Protein AF-A0A9D7H627-F1 (afdb_monomer)

Nearest PDB structures (foldseek):
  2xxa-assembly2_C  TM=5.252E-01  e=2.512E-03  Escherichia coli K-12
  2xxa-assembly1_A  TM=5.159E-01  e=1.371E-02  Escherichia coli K-12
  1ng1-assembly1_A  TM=4.271E-01  e=6.042E-03  Thermus aquaticus

Structure (mmCIF, N/CA/C/O backbone):
data_AF-A0A9D7H627-F1
#
_entry.id   AF-A0A9D7H627-F1
#
loop_
_atom_site.group_PDB
_atom_site.id
_atom_site.type_symbol
_atom_site.label_atom_id
_atom_site.label_alt_id
_atom_site.label_comp_id
_atom_site.label_asym_id
_atom_site.label_entity_id
_atom_site.label_seq_id
_atom_site.pdbx_PDB_ins_code
_atom_site.Cartn_x
_atom_site.Cartn_y
_atom_site.Cartn_z
_atom_site.occupancy
_atom_site.B_iso_or_equiv
_atom_site.auth_seq_id
_atom_site.auth_comp_id
_atom_site.auth_asym_id
_atom_site.auth_atom_id
_atom_site.pdbx_PDB_model_num
ATOM 1 N N . MET A 1 1 ? 20.902 -0.198 17.324 1.00 32.78 1 MET A N 1
ATOM 2 C CA . MET A 1 1 ? 19.817 0.139 18.276 1.00 32.78 1 MET A CA 1
ATOM 3 C C . MET A 1 1 ? 18.507 0.265 17.505 1.00 32.78 1 MET A C 1
ATOM 5 O O . MET A 1 1 ? 18.385 1.178 16.700 1.00 32.78 1 MET A O 1
ATOM 9 N N . ARG A 1 2 ? 17.557 -0.671 17.655 1.00 41.88 2 ARG A N 1
ATOM 10 C CA . ARG A 1 2 ? 16.219 -0.515 17.052 1.00 41.88 2 ARG A CA 1
ATOM 11 C C . ARG A 1 2 ? 15.425 0.460 17.924 1.00 41.88 2 ARG A C 1
ATOM 13 O O . ARG A 1 2 ? 15.283 0.214 19.116 1.00 41.88 2 ARG A O 1
ATOM 20 N N . LEU A 1 3 ? 14.944 1.558 17.342 1.00 56.47 3 LEU A N 1
ATOM 21 C CA . LEU A 1 3 ? 14.033 2.480 18.026 1.00 56.47 3 LEU A CA 1
ATOM 22 C C . LEU A 1 3 ? 12.787 1.715 18.499 1.00 56.47 3 LEU A C 1
ATOM 24 O O . LEU A 1 3 ? 12.276 0.854 17.770 1.00 56.47 3 LEU A O 1
ATOM 28 N N . SER A 1 4 ? 12.286 2.042 19.693 1.00 72.06 4 SER A N 1
ATOM 29 C CA . SER A 1 4 ? 11.030 1.468 20.187 1.00 72.06 4 SER A CA 1
ATOM 30 C C . SER A 1 4 ? 9.885 1.769 19.205 1.00 72.06 4 SER A C 1
ATOM 32 O O . SER A 1 4 ? 9.934 2.742 18.444 1.00 72.06 4 SER A O 1
ATOM 34 N N . SER A 1 5 ? 8.855 0.917 19.172 1.00 67.12 5 SER A N 1
ATOM 35 C CA . SER A 1 5 ? 7.675 1.117 18.311 1.00 67.12 5 SER A CA 1
ATOM 36 C C . SER A 1 5 ? 7.043 2.495 18.532 1.00 67.12 5 SER A C 1
ATOM 38 O O . SER A 1 5 ? 6.758 3.192 17.564 1.00 67.12 5 SER A O 1
ATOM 40 N N . SER A 1 6 ? 6.935 2.931 19.789 1.00 69.94 6 SER A N 1
ATOM 41 C CA . SER A 1 6 ? 6.417 4.253 20.158 1.00 69.94 6 SER A CA 1
ATOM 42 C C . SER A 1 6 ? 7.220 5.403 19.533 1.00 69.94 6 SER A C 1
ATOM 44 O O . SER A 1 6 ? 6.641 6.301 18.926 1.00 69.94 6 SER A O 1
ATOM 46 N N . ILE A 1 7 ? 8.558 5.349 19.569 1.00 77.75 7 ILE A N 1
ATOM 47 C CA . ILE A 1 7 ? 9.389 6.401 18.961 1.00 77.75 7 ILE A CA 1
ATOM 48 C C . ILE A 1 7 ? 9.219 6.418 17.437 1.00 77.75 7 ILE A C 1
ATOM 50 O O . ILE A 1 7 ? 9.088 7.489 16.850 1.00 77.75 7 ILE A O 1
ATOM 54 N N . ARG A 1 8 ? 9.175 5.248 16.785 1.00 77.00 8 ARG A N 1
ATOM 55 C CA . ARG A 1 8 ? 8.955 5.166 15.329 1.00 77.00 8 ARG A CA 1
ATOM 56 C C . ARG A 1 8 ? 7.602 5.744 14.916 1.00 77.00 8 ARG A C 1
ATOM 58 O O . ARG A 1 8 ? 7.549 6.469 13.927 1.00 77.00 8 ARG A O 1
ATOM 65 N N . ALA A 1 9 ? 6.544 5.462 15.678 1.00 73.38 9 ALA A N 1
ATOM 66 C CA . ALA A 1 9 ? 5.220 6.033 15.444 1.00 73.38 9 ALA A CA 1
ATOM 67 C C . ALA A 1 9 ? 5.236 7.564 15.591 1.00 73.38 9 ALA A C 1
ATOM 69 O O . ALA A 1 9 ? 4.766 8.269 14.701 1.00 73.38 9 ALA A O 1
ATOM 70 N N . SER A 1 10 ? 5.854 8.077 16.658 1.00 80.88 10 SER A N 1
ATOM 71 C CA . SER A 1 10 ? 5.982 9.519 16.900 1.00 80.88 10 SER A CA 1
ATOM 72 C C . SER A 1 10 ? 6.784 10.234 15.811 1.00 80.88 10 SER A C 1
ATOM 74 O O . SER A 1 10 ? 6.394 11.315 15.374 1.00 80.88 10 SER A O 1
ATOM 76 N N . VAL A 1 11 ? 7.879 9.634 15.331 1.00 83.56 11 VAL A N 1
ATOM 77 C CA . VAL A 1 11 ? 8.674 10.185 14.220 1.00 83.56 11 VAL A CA 1
ATOM 78 C C . VAL A 1 11 ? 7.864 10.192 12.927 1.00 83.56 11 VAL A C 1
ATOM 80 O O . VAL A 1 11 ? 7.806 11.223 12.266 1.00 83.56 11 VAL A O 1
ATOM 83 N N . ALA A 1 12 ? 7.209 9.082 12.574 1.00 81.44 12 ALA A N 1
ATOM 84 C CA . ALA A 1 12 ? 6.380 9.011 11.371 1.00 81.44 12 ALA A CA 1
ATOM 85 C C . ALA A 1 12 ? 5.268 10.072 11.385 1.00 81.44 12 ALA A C 1
ATOM 87 O O . ALA A 1 12 ? 5.086 10.779 10.396 1.00 81.44 12 ALA A O 1
ATOM 88 N N . GLN A 1 13 ? 4.604 10.252 12.530 1.00 81.69 13 GLN A N 1
ATOM 89 C CA . GLN A 1 13 ? 3.594 11.291 12.709 1.00 81.69 13 GLN A CA 1
ATOM 90 C C . GLN A 1 13 ? 4.187 12.704 12.581 1.00 81.69 13 GLN A C 1
ATOM 92 O O . GLN A 1 13 ? 3.598 13.565 11.934 1.00 81.69 13 GLN A O 1
ATOM 97 N N . ALA A 1 14 ? 5.363 12.957 13.163 1.00 85.88 14 ALA A N 1
ATOM 98 C CA . ALA A 1 14 ? 6.026 14.254 13.045 1.00 85.88 14 ALA A CA 1
ATOM 99 C C . ALA A 1 14 ? 6.404 14.592 11.592 1.00 85.88 14 ALA A C 1
ATOM 101 O O . ALA A 1 14 ? 6.312 15.759 11.210 1.00 85.88 14 ALA A O 1
ATOM 102 N N . LEU A 1 15 ? 6.794 13.591 10.792 1.00 87.94 15 LEU A N 1
ATOM 103 C CA . LEU A 1 15 ? 7.050 13.746 9.357 1.00 87.94 15 LEU A CA 1
ATOM 104 C C . LEU A 1 15 ? 5.755 14.020 8.582 1.00 87.94 15 LEU A C 1
ATOM 106 O O . LEU A 1 15 ? 5.720 14.946 7.780 1.00 87.94 15 LEU A O 1
ATOM 110 N N . GLU A 1 16 ? 4.690 13.252 8.830 1.00 84.88 16 GLU A N 1
ATOM 111 C CA . GLU A 1 16 ? 3.390 13.429 8.160 1.00 84.88 16 GLU A CA 1
ATOM 112 C C . GLU A 1 16 ? 2.798 14.824 8.413 1.00 84.88 16 GLU A C 1
ATOM 114 O O . GLU A 1 16 ? 2.216 15.437 7.518 1.00 84.88 16 GLU A O 1
ATOM 119 N N . GLU A 1 17 ? 2.967 15.341 9.628 1.00 86.19 17 GLU A N 1
ATOM 120 C CA . GLU A 1 17 ? 2.486 16.665 10.021 1.00 86.19 17 GLU A CA 1
ATOM 121 C C . GLU A 1 17 ? 3.478 17.794 9.700 1.00 86.19 17 GLU A C 1
ATOM 123 O O . GLU A 1 17 ? 3.145 18.966 9.863 1.00 86.19 17 GLU A O 1
ATOM 128 N N . GLY A 1 18 ? 4.698 17.467 9.261 1.00 87.62 18 GLY A N 1
ATOM 129 C CA . GLY A 1 18 ? 5.749 18.449 8.996 1.00 87.62 18 GLY A CA 1
ATOM 130 C C . GLY A 1 18 ? 6.138 19.266 10.230 1.00 87.62 18 GLY A C 1
ATOM 131 O O . GLY A 1 18 ? 6.410 20.460 10.126 1.00 87.62 18 GLY A O 1
ATOM 132 N N . ARG A 1 19 ? 6.151 18.658 11.423 1.00 88.94 19 ARG A N 1
ATOM 133 C CA . ARG A 1 19 ? 6.395 19.382 12.688 1.00 88.94 19 ARG A CA 1
ATOM 134 C C . ARG A 1 19 ? 7.811 19.953 12.801 1.00 88.94 19 ARG A C 1
ATOM 136 O O . ARG A 1 19 ? 8.026 20.921 13.523 1.00 88.94 19 ARG A O 1
ATOM 143 N N . LEU A 1 20 ? 8.788 19.349 12.124 1.00 86.69 20 LEU A N 1
ATOM 144 C CA . LEU A 1 20 ? 10.195 19.739 12.220 1.00 86.69 20 LEU A CA 1
ATOM 145 C C . LEU A 1 20 ? 10.531 20.823 11.192 1.00 86.69 20 LEU A C 1
ATOM 147 O O . LEU A 1 20 ? 10.809 20.540 10.028 1.00 86.69 20 LEU A O 1
ATOM 151 N N . GLN A 1 21 ? 10.543 22.075 11.640 1.00 86.00 21 GLN A N 1
ATOM 152 C CA . GLN A 1 21 ? 10.833 23.239 10.803 1.00 86.00 21 GLN A CA 1
ATOM 153 C C . GLN A 1 21 ? 12.111 23.961 11.252 1.00 86.00 21 GLN A C 1
ATOM 155 O O . GLN A 1 21 ? 12.599 23.772 12.363 1.00 86.00 21 GLN A O 1
ATOM 160 N N . GLY A 1 22 ? 12.671 24.790 10.367 1.00 90.44 22 GLY A N 1
ATOM 161 C CA . GLY A 1 22 ? 13.870 25.594 10.634 1.00 90.44 22 GLY A CA 1
ATOM 162 C C . GLY A 1 22 ? 14.931 25.473 9.541 1.00 90.44 22 GLY A C 1
ATOM 163 O O . GLY A 1 22 ? 14.858 24.598 8.682 1.00 90.44 22 GLY A O 1
ATOM 164 N N . ALA A 1 23 ? 15.927 26.364 9.557 1.00 91.25 23 ALA A N 1
ATOM 165 C CA . ALA A 1 23 ? 16.953 26.418 8.510 1.00 91.25 23 ALA A CA 1
ATOM 166 C C . ALA A 1 23 ? 17.753 25.109 8.403 1.00 91.25 23 ALA A C 1
ATOM 168 O O . ALA A 1 23 ? 17.892 24.567 7.310 1.00 91.25 23 ALA A O 1
ATOM 169 N N . LEU A 1 24 ? 18.195 24.554 9.536 1.00 93.00 24 LEU A N 1
ATOM 170 C CA . LEU A 1 24 ? 18.907 23.275 9.568 1.00 93.00 24 LEU A CA 1
ATOM 171 C C . LEU A 1 24 ? 18.040 22.120 9.042 1.00 93.00 24 LEU A C 1
ATOM 173 O O . LEU A 1 24 ? 18.499 21.331 8.221 1.00 93.00 24 LEU A O 1
ATOM 177 N N . ALA A 1 25 ? 16.775 22.046 9.469 1.00 91.44 25 ALA A N 1
ATOM 178 C CA . ALA A 1 25 ? 15.845 21.003 9.038 1.00 91.44 25 ALA A CA 1
ATOM 179 C C . ALA A 1 25 ? 15.569 21.069 7.523 1.00 91.44 25 ALA A C 1
ATOM 181 O O . ALA A 1 25 ? 15.573 20.035 6.854 1.00 91.44 25 ALA A O 1
ATOM 182 N N . ARG A 1 26 ? 15.445 22.277 6.955 1.00 90.38 26 ARG A N 1
ATOM 183 C CA . ARG A 1 26 ? 15.326 22.490 5.502 1.00 90.38 26 ARG A CA 1
ATOM 184 C C . ARG A 1 26 ? 16.575 22.045 4.743 1.00 90.38 26 ARG A C 1
ATOM 186 O O . ARG A 1 26 ? 16.456 21.369 3.723 1.00 90.38 26 ARG A O 1
ATOM 193 N N . SER A 1 27 ? 17.766 22.369 5.247 1.00 92.50 27 SER A N 1
ATOM 194 C CA . SER A 1 27 ? 19.029 21.928 4.637 1.00 92.50 27 SER A CA 1
ATOM 195 C C . SER A 1 27 ? 19.156 20.404 4.636 1.00 92.50 27 SER A C 1
ATOM 197 O O . SER A 1 27 ? 19.494 19.816 3.608 1.00 92.50 27 SER A O 1
ATOM 199 N N . LEU A 1 28 ? 18.812 19.750 5.751 1.00 95.00 28 LEU A N 1
ATOM 200 C CA . LEU A 1 28 ? 18.772 18.287 5.837 1.00 95.00 28 LEU A CA 1
ATOM 201 C C . LEU A 1 28 ? 17.725 17.687 4.891 1.00 95.00 28 LEU A C 1
ATOM 203 O O . LEU A 1 28 ? 18.010 16.692 4.230 1.00 95.00 28 LEU A O 1
ATOM 207 N N . SER A 1 29 ? 16.559 18.321 4.762 1.00 93.81 29 SER A N 1
ATOM 208 C CA . SER A 1 29 ? 15.497 17.885 3.846 1.00 93.81 29 SER A CA 1
ATOM 209 C C . SER A 1 29 ? 15.912 17.990 2.379 1.00 93.81 29 SER A C 1
ATOM 211 O O . SER A 1 29 ? 15.626 17.093 1.588 1.00 93.81 29 SER A O 1
ATOM 213 N N . SER A 1 30 ? 16.652 19.039 2.010 1.00 93.00 30 SER A N 1
ATOM 214 C CA . SER A 1 30 ? 17.240 19.185 0.673 1.00 93.00 30 SER A CA 1
ATOM 215 C C . SER A 1 30 ? 18.298 18.113 0.395 1.00 93.00 30 SER A C 1
ATOM 217 O O . SER A 1 30 ? 18.291 17.489 -0.668 1.00 93.00 30 SER A O 1
ATOM 219 N N . ALA A 1 31 ? 19.183 17.847 1.363 1.00 94.38 31 ALA A N 1
ATOM 220 C CA . ALA A 1 31 ? 20.179 16.784 1.249 1.00 94.38 31 ALA A CA 1
ATOM 221 C C . ALA A 1 31 ? 19.520 15.400 1.112 1.00 94.38 31 ALA A C 1
ATOM 223 O O . ALA A 1 31 ? 19.918 14.612 0.250 1.00 94.38 31 ALA A O 1
ATOM 224 N N . TRP A 1 32 ? 18.474 15.133 1.901 1.00 95.19 32 TRP A N 1
ATOM 225 C CA . TRP A 1 32 ? 17.666 13.922 1.778 1.00 95.19 32 TRP A CA 1
ATOM 226 C C . TRP A 1 32 ? 17.043 13.807 0.391 1.00 95.19 32 TRP A C 1
ATOM 228 O O . TRP A 1 32 ? 17.182 12.764 -0.240 1.00 95.19 32 TRP A O 1
ATOM 238 N N . ALA A 1 33 ? 16.381 14.860 -0.098 1.00 93.56 33 ALA A N 1
ATOM 239 C CA . ALA A 1 33 ? 15.721 14.852 -1.401 1.00 93.56 33 ALA A CA 1
ATOM 240 C C . ALA A 1 33 ? 16.709 14.514 -2.526 1.00 93.56 33 ALA A C 1
ATOM 242 O O . ALA A 1 33 ? 16.448 13.603 -3.304 1.00 93.56 33 ALA A O 1
ATOM 243 N N . LYS A 1 34 ? 17.892 15.143 -2.546 1.00 94.38 34 LYS A N 1
ATOM 244 C CA . LYS A 1 34 ? 18.953 14.837 -3.525 1.00 94.38 34 LYS A CA 1
ATOM 245 C C . LYS A 1 34 ? 19.401 13.374 -3.461 1.00 94.38 34 LYS A C 1
ATOM 247 O O . LYS A 1 34 ? 19.534 12.714 -4.491 1.00 94.38 34 LYS A O 1
ATOM 252 N N . ALA A 1 35 ? 19.618 12.847 -2.255 1.00 95.00 35 ALA A N 1
ATOM 253 C CA . ALA A 1 35 ? 20.012 11.453 -2.070 1.00 95.00 35 ALA A CA 1
ATOM 254 C C . ALA A 1 35 ? 18.895 10.470 -2.468 1.00 95.00 35 ALA A C 1
ATOM 256 O O . ALA A 1 35 ? 19.172 9.412 -3.036 1.00 95.00 35 ALA A O 1
ATOM 257 N N . ALA A 1 36 ? 17.636 10.805 -2.181 1.00 93.94 36 ALA A N 1
ATOM 258 C CA . ALA A 1 36 ? 16.473 10.011 -2.552 1.00 93.94 36 ALA A CA 1
ATOM 259 C C . ALA A 1 36 ? 16.258 10.006 -4.072 1.00 93.94 36 ALA A C 1
ATOM 261 O O . ALA A 1 36 ? 16.072 8.934 -4.646 1.00 93.94 36 ALA A O 1
ATOM 262 N N . ASP A 1 37 ? 16.380 11.162 -4.729 1.00 95.44 37 ASP A N 1
ATOM 263 C CA . ASP A 1 37 ? 16.247 11.338 -6.179 1.00 95.44 37 ASP A CA 1
ATOM 264 C C . ASP A 1 37 ? 17.213 10.442 -6.963 1.00 95.44 37 ASP A C 1
ATOM 266 O O . ASP A 1 37 ? 16.818 9.789 -7.935 1.00 95.44 37 ASP A O 1
ATOM 270 N N . ALA A 1 38 ? 18.464 10.354 -6.500 1.00 92.56 38 ALA A N 1
ATOM 271 C CA . ALA A 1 38 ? 19.488 9.483 -7.075 1.00 92.56 38 ALA A CA 1
ATOM 272 C C . ALA A 1 38 ? 19.171 7.985 -6.904 1.00 92.56 38 ALA A C 1
ATOM 274 O O . ALA A 1 38 ? 19.669 7.150 -7.653 1.00 92.56 38 ALA A O 1
ATOM 275 N N . ARG A 1 39 ? 18.332 7.629 -5.924 1.00 92.50 39 ARG A N 1
ATOM 276 C CA . ARG A 1 39 ? 17.983 6.243 -5.576 1.00 92.50 39 ARG A CA 1
ATOM 277 C C . ARG A 1 39 ? 16.622 5.803 -6.112 1.00 92.50 39 ARG A C 1
ATOM 279 O O . ARG A 1 39 ? 16.269 4.644 -5.880 1.00 92.50 39 ARG A O 1
ATOM 286 N N . LEU A 1 40 ? 15.856 6.677 -6.771 1.00 93.25 40 LEU A N 1
ATOM 287 C CA . LEU A 1 40 ? 14.534 6.336 -7.317 1.00 93.25 40 LEU A CA 1
ATOM 288 C C . LEU A 1 40 ? 14.611 5.373 -8.506 1.00 93.25 40 LEU A C 1
ATOM 290 O O . LEU A 1 40 ? 13.720 4.542 -8.668 1.00 93.25 40 LEU A O 1
ATOM 294 N N . VAL A 1 41 ? 15.678 5.461 -9.304 1.00 96.00 41 VAL A N 1
ATOM 295 C CA . VAL A 1 41 ? 15.944 4.522 -10.399 1.00 96.00 41 VAL A CA 1
ATOM 296 C C . VAL A 1 41 ? 16.731 3.340 -9.842 1.00 96.00 41 VAL A C 1
ATOM 298 O O . VAL A 1 41 ? 17.810 3.523 -9.277 1.00 96.00 41 VAL A O 1
ATOM 301 N N . LYS A 1 42 ? 16.186 2.127 -9.955 1.00 94.69 42 LYS A N 1
ATOM 302 C CA . LYS A 1 42 ? 16.824 0.904 -9.442 1.00 94.69 42 LYS A CA 1
ATOM 303 C C . LYS A 1 42 ? 17.443 0.084 -10.565 1.00 94.69 42 LYS A C 1
ATOM 305 O O . LYS A 1 42 ? 16.828 -0.085 -11.610 1.00 94.69 42 LYS A O 1
ATOM 310 N N . SER A 1 43 ? 18.631 -0.466 -10.325 1.00 95.50 43 SER A N 1
ATOM 311 C CA . SER A 1 43 ? 19.186 -1.485 -11.216 1.00 95.50 43 SER A CA 1
ATOM 312 C C . SER A 1 43 ? 18.380 -2.770 -11.055 1.00 95.50 43 SER A C 1
ATOM 314 O O . SER A 1 43 ? 18.329 -3.331 -9.958 1.00 95.50 43 SER A O 1
ATOM 316 N N . LEU A 1 44 ? 17.677 -3.175 -12.106 1.00 95.62 44 LEU A N 1
ATOM 317 C CA . LEU A 1 44 ? 16.853 -4.375 -12.121 1.00 95.62 44 LEU A CA 1
ATOM 318 C C . LEU A 1 44 ? 16.675 -4.826 -13.565 1.00 95.62 44 LEU A C 1
ATOM 320 O O . LEU A 1 44 ? 16.420 -4.002 -14.439 1.00 95.62 44 LEU A O 1
ATOM 324 N N . ASP A 1 45 ? 16.777 -6.131 -13.783 1.00 93.69 45 ASP A N 1
ATOM 325 C CA . ASP A 1 45 ? 16.673 -6.733 -15.105 1.00 93.69 45 ASP A CA 1
ATOM 326 C C . ASP A 1 45 ? 15.680 -7.899 -15.099 1.00 93.69 45 ASP A C 1
ATOM 328 O O . ASP A 1 45 ? 15.443 -8.528 -14.060 1.00 93.69 45 ASP A O 1
ATOM 332 N N . TRP A 1 46 ? 15.072 -8.150 -16.254 1.00 95.56 46 TRP A N 1
ATOM 333 C CA . TRP A 1 46 ? 14.093 -9.208 -16.492 1.00 95.56 46 TRP A CA 1
ATOM 334 C C . TRP A 1 46 ? 14.040 -9.549 -17.989 1.00 95.56 46 TRP A C 1
ATOM 336 O O . TRP A 1 46 ? 14.397 -8.714 -18.824 1.00 95.56 46 TRP A O 1
ATOM 346 N N . PRO A 1 47 ? 13.573 -10.754 -18.370 1.00 95.31 47 PRO A N 1
ATOM 347 C CA . PRO A 1 47 ? 13.541 -11.145 -19.773 1.00 95.31 47 PRO A CA 1
ATOM 348 C C . PRO A 1 47 ? 12.728 -10.176 -20.652 1.00 95.31 47 PRO A C 1
ATOM 350 O O . PRO A 1 47 ? 11.671 -9.707 -20.223 1.00 95.31 47 PRO A O 1
ATOM 353 N N . PRO A 1 48 ? 13.142 -9.930 -21.911 1.00 90.75 48 PRO A N 1
ATOM 354 C CA . PRO A 1 48 ? 12.478 -8.989 -22.817 1.00 90.75 48 PRO A CA 1
ATOM 355 C C . PRO A 1 48 ? 10.966 -9.181 -22.977 1.00 90.75 48 PRO A C 1
ATOM 357 O O . PRO A 1 48 ? 10.241 -8.192 -23.064 1.00 90.75 48 PRO A O 1
ATOM 360 N N . HIS A 1 49 ? 10.513 -10.439 -22.966 1.00 90.25 49 HIS A N 1
ATOM 361 C CA . HIS A 1 49 ? 9.117 -10.848 -23.146 1.00 90.25 49 HIS A CA 1
ATOM 362 C C . HIS A 1 49 ? 8.237 -10.675 -21.895 1.00 90.25 49 HIS A C 1
ATOM 364 O O . HIS A 1 49 ? 7.027 -10.864 -21.979 1.00 90.25 49 HIS A O 1
ATOM 370 N N . VAL A 1 50 ? 8.824 -10.365 -20.734 1.00 95.31 50 VAL A N 1
ATOM 371 C CA . VAL A 1 50 ? 8.078 -10.125 -19.495 1.00 95.31 50 VAL A CA 1
ATOM 372 C C . VAL A 1 50 ? 7.763 -8.639 -19.399 1.00 95.31 50 VAL A C 1
ATOM 374 O O . VAL A 1 50 ? 8.671 -7.804 -19.417 1.00 95.31 50 VAL A O 1
ATOM 377 N N . ARG A 1 51 ? 6.476 -8.314 -19.264 1.00 95.69 51 ARG A N 1
ATOM 378 C CA . ARG A 1 51 ? 6.013 -6.937 -19.080 1.00 95.69 51 ARG A CA 1
ATOM 379 C C . ARG A 1 51 ? 6.152 -6.520 -17.619 1.00 95.69 51 ARG A C 1
ATOM 381 O O . ARG A 1 51 ? 5.734 -7.245 -16.719 1.00 95.69 51 ARG A O 1
ATOM 388 N N . ALA A 1 52 ? 6.699 -5.340 -17.373 1.00 96.94 52 ALA A N 1
ATOM 389 C CA . ALA A 1 52 ? 6.975 -4.793 -16.054 1.00 96.94 52 ALA A CA 1
ATOM 390 C C . ALA A 1 52 ? 6.211 -3.483 -15.825 1.00 96.94 52 ALA A C 1
ATOM 392 O O . ALA A 1 52 ? 6.422 -2.486 -16.515 1.00 96.94 52 ALA A O 1
ATOM 393 N N . ILE A 1 53 ? 5.346 -3.470 -14.812 1.00 97.81 53 ILE A N 1
ATOM 394 C CA . ILE A 1 53 ? 4.555 -2.301 -14.414 1.00 97.81 53 ILE A CA 1
ATOM 395 C C . ILE A 1 53 ? 4.981 -1.892 -13.006 1.00 97.81 53 ILE A C 1
ATOM 397 O O . ILE A 1 53 ? 4.860 -2.684 -12.078 1.00 97.81 53 ILE A O 1
ATOM 401 N N . GLY A 1 54 ? 5.481 -0.673 -12.819 1.00 97.56 54 GLY A N 1
ATOM 402 C CA . GLY A 1 54 ? 5.845 -0.152 -11.499 1.00 97.56 54 GLY A CA 1
ATOM 403 C C . GLY A 1 54 ? 4.804 0.799 -10.944 1.00 97.56 54 GLY A C 1
ATOM 404 O O . GLY A 1 54 ? 4.275 1.643 -11.662 1.00 97.56 54 GLY A O 1
ATOM 405 N N . VAL A 1 55 ? 4.534 0.674 -9.648 1.00 97.62 55 VAL A N 1
ATOM 406 C CA . VAL A 1 55 ? 3.648 1.565 -8.902 1.00 97.62 55 VAL A CA 1
ATOM 407 C C . VAL A 1 55 ? 4.454 2.306 -7.840 1.00 97.62 55 VAL A C 1
ATOM 409 O O . VAL A 1 55 ? 4.665 1.830 -6.725 1.00 97.62 55 VAL A O 1
ATOM 412 N N . GLY A 1 56 ? 4.918 3.499 -8.188 1.00 95.69 56 GLY A N 1
ATOM 413 C CA . GLY A 1 56 ? 5.574 4.433 -7.284 1.00 95.69 56 GLY A CA 1
ATOM 414 C C . GLY A 1 56 ? 4.573 5.317 -6.540 1.00 95.69 56 GLY A C 1
ATOM 415 O O . GLY A 1 56 ? 3.434 5.488 -6.956 1.00 95.69 56 GLY A O 1
ATOM 416 N N . GLY A 1 57 ? 5.001 5.928 -5.435 1.00 94.56 57 GLY A N 1
ATOM 417 C CA . GLY A 1 57 ? 4.182 6.881 -4.675 1.00 94.56 57 GLY A CA 1
ATOM 418 C C . GLY A 1 57 ? 4.955 8.131 -4.276 1.00 94.56 57 GLY A C 1
ATOM 419 O O . GLY A 1 57 ? 6.184 8.087 -4.175 1.00 94.56 57 GLY A O 1
ATOM 420 N N . GLY A 1 58 ? 4.230 9.230 -4.048 1.00 91.69 58 GLY A N 1
ATOM 421 C CA . GLY A 1 58 ? 4.820 10.539 -3.730 1.00 91.69 58 GLY A CA 1
ATOM 422 C C . GLY A 1 58 ? 5.381 10.679 -2.310 1.00 91.69 58 GLY A C 1
ATOM 423 O O . GLY A 1 58 ? 6.276 11.481 -2.054 1.00 91.69 58 GLY A O 1
ATOM 424 N N . THR A 1 59 ? 4.893 9.862 -1.381 1.00 92.06 59 THR A N 1
ATOM 425 C CA . THR A 1 59 ? 5.184 9.969 0.056 1.00 92.06 59 THR A CA 1
ATOM 426 C C . THR A 1 59 ? 5.817 8.687 0.594 1.00 92.06 59 THR A C 1
ATOM 428 O O . THR A 1 59 ? 5.746 7.614 -0.029 1.00 92.06 59 THR A O 1
ATOM 431 N N . LEU A 1 60 ? 6.461 8.773 1.760 1.00 86.44 60 LEU A N 1
ATOM 432 C CA . LEU A 1 60 ? 7.061 7.610 2.417 1.00 86.44 60 LEU A CA 1
ATOM 433 C C . LEU A 1 60 ? 6.025 6.506 2.668 1.00 86.44 60 LEU A C 1
ATOM 435 O O . LEU A 1 60 ? 6.268 5.364 2.270 1.00 86.44 60 LEU A O 1
ATOM 439 N N . GLY A 1 61 ? 4.842 6.866 3.171 1.00 84.25 61 GLY A N 1
ATOM 440 C CA . GLY A 1 61 ? 3.723 5.957 3.415 1.00 84.25 61 GLY A CA 1
ATOM 441 C C . GLY A 1 61 ? 2.366 6.567 3.053 1.00 84.25 61 GLY A C 1
ATOM 442 O O . GLY A 1 61 ? 2.250 7.766 2.804 1.00 84.25 61 GLY A O 1
ATOM 443 N N . GLY A 1 62 ? 1.335 5.723 2.965 1.00 79.94 62 GLY A N 1
ATOM 444 C CA . GLY A 1 62 ? -0.040 6.181 2.739 1.00 79.94 62 GLY A CA 1
ATOM 445 C C . GLY A 1 62 ? -0.282 6.845 1.377 1.00 79.94 62 GLY A C 1
ATOM 446 O O . GLY A 1 62 ? -1.082 7.764 1.284 1.00 79.94 62 GLY A O 1
ATOM 447 N N . SER A 1 63 ? 0.390 6.414 0.310 1.00 83.00 63 SER A N 1
ATOM 448 C CA . SER A 1 63 ? 0.166 6.926 -1.061 1.00 83.00 63 SER A CA 1
ATOM 449 C C . SER A 1 63 ? -0.736 6.027 -1.913 1.00 83.00 63 SER A C 1
ATOM 451 O O . SER A 1 63 ? -0.840 6.263 -3.101 1.00 83.00 63 SER A O 1
ATOM 453 N N . TYR A 1 64 ? -1.370 4.996 -1.343 1.00 92.69 64 TYR A N 1
ATOM 454 C CA . TYR A 1 64 ? -2.199 4.014 -2.073 1.00 92.69 64 TYR A CA 1
ATOM 455 C C . TYR A 1 64 ? -1.452 3.160 -3.112 1.00 92.69 64 TYR A C 1
ATOM 457 O O . TYR A 1 64 ? -2.076 2.594 -4.005 1.00 92.69 64 TYR A O 1
ATOM 465 N N . LYS A 1 65 ? -0.128 3.017 -2.971 1.00 94.56 65 LYS A N 1
ATOM 466 C CA . LYS A 1 65 ? 0.704 2.201 -3.872 1.00 94.56 65 LYS A CA 1
ATOM 467 C C . LYS A 1 65 ? 0.236 0.747 -3.922 1.00 94.56 65 LYS A C 1
ATOM 469 O O . LYS A 1 65 ? -0.134 0.268 -4.984 1.00 94.56 65 LYS A O 1
ATOM 474 N N . THR A 1 66 ? 0.146 0.102 -2.762 1.00 94.44 66 THR A N 1
ATOM 475 C CA . THR A 1 66 ? -0.243 -1.307 -2.640 1.00 94.44 66 THR A CA 1
ATOM 476 C C . THR A 1 66 ? -1.682 -1.555 -3.125 1.00 94.44 66 THR A C 1
ATOM 478 O O . THR A 1 66 ? -1.866 -2.455 -3.943 1.00 94.44 66 THR A O 1
ATOM 481 N N . PRO A 1 67 ? -2.701 -0.735 -2.766 1.00 95.56 67 PRO A N 1
ATOM 482 C CA . PRO A 1 67 ? -4.025 -0.822 -3.392 1.00 95.56 67 PRO A CA 1
ATOM 483 C C . PRO A 1 67 ? -4.025 -0.638 -4.916 1.00 95.56 67 PRO A C 1
ATOM 485 O O . PRO A 1 67 ? -4.746 -1.351 -5.611 1.00 95.56 67 PRO A O 1
ATOM 488 N N . LEU A 1 68 ? -3.218 0.282 -5.460 1.00 97.44 68 LEU A N 1
ATOM 489 C CA . LEU A 1 68 ? -3.129 0.480 -6.909 1.00 97.44 68 LEU A CA 1
ATOM 490 C C . LEU A 1 68 ? -2.421 -0.684 -7.606 1.00 97.44 68 LEU A C 1
ATOM 492 O O . LEU A 1 68 ? -2.898 -1.138 -8.641 1.00 97.44 68 LEU A O 1
ATOM 496 N N . ALA A 1 69 ? -1.338 -1.205 -7.032 1.00 97.31 69 ALA A N 1
ATOM 497 C CA . ALA A 1 69 ? -0.655 -2.392 -7.536 1.00 97.31 69 ALA A CA 1
ATOM 498 C C . ALA A 1 69 ? -1.602 -3.599 -7.579 1.00 97.31 69 ALA A C 1
ATOM 500 O O . ALA A 1 69 ? -1.656 -4.300 -8.588 1.00 97.31 69 ALA A O 1
ATOM 501 N N . LEU A 1 70 ? -2.411 -3.790 -6.532 1.00 97.19 70 LEU A N 1
ATOM 502 C CA . LEU A 1 70 ? -3.450 -4.816 -6.485 1.00 97.19 70 LEU A CA 1
ATOM 503 C C . LEU A 1 70 ? -4.504 -4.619 -7.590 1.00 97.19 70 LEU A C 1
ATOM 505 O O . LEU A 1 70 ? -4.803 -5.561 -8.323 1.00 97.19 70 LEU A O 1
ATOM 509 N N . ALA A 1 71 ? -5.039 -3.404 -7.747 1.00 97.19 71 ALA A N 1
ATOM 510 C CA . ALA A 1 71 ? -6.040 -3.094 -8.771 1.00 97.19 71 ALA A CA 1
ATOM 511 C C . ALA A 1 71 ? -5.504 -3.320 -10.197 1.00 97.19 71 ALA A C 1
ATOM 513 O O . ALA A 1 71 ? -6.175 -3.930 -11.030 1.00 97.19 71 ALA A O 1
ATOM 514 N N . VAL A 1 72 ? -4.265 -2.893 -10.462 1.00 97.06 72 VAL A N 1
ATOM 515 C CA . VAL A 1 72 ? -3.568 -3.135 -11.733 1.00 97.06 72 VAL A CA 1
ATOM 516 C C . VAL A 1 72 ? -3.369 -4.632 -11.970 1.00 97.06 72 VAL A C 1
ATOM 518 O O . VAL A 1 72 ? -3.684 -5.121 -13.053 1.00 97.06 72 VAL A O 1
ATOM 521 N N . ALA A 1 73 ? -2.898 -5.377 -10.968 1.00 96.88 73 ALA A N 1
ATOM 522 C CA . ALA A 1 73 ? -2.685 -6.816 -11.087 1.00 96.88 73 ALA A CA 1
ATOM 523 C C . ALA A 1 73 ? -3.991 -7.570 -11.382 1.00 96.88 73 ALA A C 1
ATOM 525 O O . ALA A 1 73 ? -4.017 -8.417 -12.277 1.00 96.88 73 ALA A O 1
ATOM 526 N N . HIS A 1 74 ? -5.090 -7.229 -10.697 1.00 96.06 74 HIS A N 1
ATOM 527 C CA . HIS A 1 74 ? -6.412 -7.788 -10.988 1.00 96.06 74 HIS A CA 1
ATOM 528 C C . HIS A 1 74 ? -6.859 -7.495 -12.416 1.00 96.06 74 HIS A C 1
ATOM 530 O O . HIS A 1 74 ? -7.298 -8.416 -13.105 1.00 96.06 74 HIS A O 1
ATOM 536 N N . GLN A 1 75 ? -6.719 -6.248 -12.870 1.00 95.12 75 GLN A N 1
ATOM 537 C CA . GLN A 1 75 ? -7.124 -5.863 -14.217 1.00 95.12 75 GLN A CA 1
ATOM 538 C C . GLN A 1 75 ? -6.332 -6.624 -15.277 1.00 95.12 75 GLN A C 1
ATOM 540 O O . GLN A 1 75 ? -6.915 -7.189 -16.197 1.00 95.12 75 GLN A O 1
ATOM 545 N N . VAL A 1 76 ? -5.010 -6.700 -15.136 1.00 93.56 76 VAL A N 1
ATOM 546 C CA . VAL A 1 76 ? -4.154 -7.401 -16.100 1.00 93.56 76 VAL A CA 1
ATOM 547 C C . VAL A 1 76 ? -4.422 -8.913 -16.093 1.00 93.56 76 VAL A C 1
ATOM 549 O O . VAL A 1 76 ? -4.390 -9.548 -17.150 1.00 93.56 76 VAL A O 1
ATOM 552 N N . ALA A 1 77 ? -4.733 -9.497 -14.932 1.00 93.94 77 ALA A N 1
ATOM 553 C CA . ALA A 1 77 ? -5.075 -10.914 -14.792 1.00 93.94 77 ALA A CA 1
ATOM 554 C C . ALA A 1 77 ? -6.529 -11.251 -15.191 1.00 93.94 77 ALA A C 1
ATOM 556 O O . ALA A 1 77 ? -6.883 -12.432 -15.290 1.00 93.94 77 ALA A O 1
ATOM 557 N N . SER A 1 78 ? -7.394 -10.249 -15.393 1.00 91.31 78 SER A N 1
ATOM 558 C CA . SER A 1 78 ? -8.843 -10.431 -15.596 1.00 91.31 78 SER A CA 1
ATOM 559 C C . SER A 1 78 ? -9.178 -11.262 -16.842 1.00 91.31 78 SER A C 1
ATOM 561 O O . SER A 1 78 ? -10.078 -12.102 -16.790 1.00 91.31 78 SER A O 1
ATOM 563 N N . SER A 1 79 ? -8.373 -11.139 -17.901 1.00 83.81 79 SER A N 1
ATOM 564 C CA . SER A 1 79 ? -8.505 -11.921 -19.138 1.00 83.81 79 SER A CA 1
ATOM 565 C C . SER A 1 79 ? -8.162 -13.409 -18.981 1.00 83.81 79 SER A C 1
ATOM 567 O O . SER A 1 79 ? -8.443 -14.198 -19.878 1.00 83.81 79 SER A O 1
ATOM 569 N N . GLY A 1 80 ? -7.503 -13.799 -17.880 1.00 86.81 80 GLY A N 1
ATOM 570 C CA . GLY A 1 80 ? -7.013 -15.164 -17.645 1.00 86.81 80 GLY A CA 1
ATOM 571 C C . GLY A 1 80 ? -5.790 -15.562 -18.484 1.00 86.81 80 GLY A C 1
ATOM 572 O O . GLY A 1 80 ? -5.279 -16.665 -18.324 1.00 86.81 80 GLY A O 1
ATOM 573 N N . ARG A 1 81 ? -5.299 -14.676 -19.361 1.00 85.75 81 ARG A N 1
ATOM 574 C CA . ARG A 1 81 ? -4.165 -14.947 -20.265 1.00 85.75 81 ARG A CA 1
ATOM 575 C C . ARG A 1 81 ? -2.813 -14.594 -19.656 1.00 85.75 81 ARG A C 1
ATOM 577 O O . ARG A 1 81 ? -1.800 -15.193 -20.004 1.00 85.75 81 ARG A O 1
ATOM 584 N N . ASN A 1 82 ? -2.800 -13.612 -18.760 1.00 92.56 82 ASN A N 1
ATOM 585 C CA . ASN A 1 82 ? -1.586 -13.160 -18.099 1.00 92.56 82 ASN A CA 1
ATOM 586 C C . ASN A 1 82 ? -1.376 -13.925 -16.797 1.00 92.56 82 ASN A C 1
ATOM 588 O O . ASN A 1 82 ? -2.253 -13.963 -15.932 1.00 92.56 82 ASN A O 1
ATOM 592 N N . ARG A 1 83 ? -0.178 -14.483 -16.644 1.00 95.81 83 ARG A N 1
ATOM 593 C CA . ARG A 1 83 ? 0.331 -14.993 -15.374 1.00 95.81 83 ARG A CA 1
ATOM 594 C C . ARG A 1 83 ? 1.025 -13.832 -14.685 1.00 95.81 83 ARG A C 1
ATOM 596 O O . ARG A 1 83 ? 2.138 -13.454 -15.045 1.00 95.81 83 ARG A O 1
ATOM 603 N N . VAL A 1 84 ? 0.318 -13.227 -13.740 1.00 97.81 84 VAL A N 1
ATOM 604 C CA . VAL A 1 84 ? 0.761 -11.995 -13.088 1.00 97.81 84 VAL A CA 1
ATOM 605 C C . VAL A 1 84 ? 1.417 -12.318 -11.749 1.00 97.81 84 VAL A C 1
ATOM 607 O O . VAL A 1 84 ? 0.859 -13.064 -10.939 1.00 97.81 84 VAL A O 1
ATOM 610 N N . ALA A 1 85 ? 2.576 -11.713 -11.503 1.00 98.31 85 ALA A N 1
ATOM 611 C CA . ALA A 1 85 ? 3.224 -11.698 -10.200 1.00 98.31 85 ALA A CA 1
ATOM 612 C C . ALA A 1 85 ? 3.245 -10.279 -9.616 1.00 98.31 85 ALA A C 1
ATOM 614 O O . ALA A 1 85 ? 3.565 -9.325 -10.323 1.00 98.31 85 ALA A O 1
ATOM 615 N N . ILE A 1 86 ? 2.953 -10.137 -8.323 1.00 98.19 86 ILE A N 1
ATOM 616 C CA . ILE A 1 86 ? 3.175 -8.894 -7.575 1.00 98.19 86 ILE A CA 1
ATOM 617 C C . ILE A 1 86 ? 4.488 -9.018 -6.798 1.00 98.19 86 ILE A C 1
ATOM 619 O O . ILE A 1 86 ? 4.675 -9.971 -6.040 1.00 98.19 86 ILE A O 1
ATOM 623 N N . VAL A 1 87 ? 5.386 -8.046 -6.966 1.00 96.56 87 VAL A N 1
ATOM 624 C CA . VAL A 1 87 ? 6.683 -7.983 -6.273 1.00 96.56 87 VAL A CA 1
ATOM 625 C C . VAL A 1 87 ? 6.760 -6.697 -5.453 1.00 96.56 87 VAL A C 1
ATOM 627 O O . VAL A 1 87 ? 6.795 -5.596 -5.999 1.00 96.56 87 VAL A O 1
ATOM 630 N N . GLY A 1 88 ? 6.790 -6.835 -4.128 1.00 88.00 88 GLY A N 1
ATOM 631 C CA . GLY A 1 88 ? 6.821 -5.707 -3.194 1.00 88.00 88 GLY A CA 1
ATOM 632 C C . GLY A 1 88 ? 8.223 -5.280 -2.748 1.00 88.00 88 GLY A C 1
ATOM 633 O O . GLY A 1 88 ? 9.244 -5.606 -3.354 1.00 88.00 88 GLY A O 1
ATOM 634 N N . HIS A 1 89 ? 8.271 -4.520 -1.651 1.00 68.12 89 HIS A N 1
ATOM 635 C CA . HIS A 1 89 ? 9.512 -4.065 -1.011 1.00 68.12 89 HIS A CA 1
ATOM 636 C C . HIS A 1 89 ? 10.091 -5.044 0.022 1.00 68.12 89 HIS A C 1
ATOM 638 O O . HIS A 1 89 ? 11.198 -4.804 0.495 1.00 68.12 89 HIS A O 1
ATOM 644 N N . GLY A 1 90 ? 9.361 -6.104 0.393 1.00 58.50 90 GLY A N 1
ATOM 645 C CA . GLY A 1 90 ? 9.793 -7.048 1.432 1.00 58.50 90 GLY A CA 1
ATOM 646 C C . GLY A 1 90 ? 10.003 -6.392 2.803 1.00 58.50 90 GLY A C 1
ATOM 647 O O . GLY A 1 90 ? 10.803 -6.874 3.601 1.00 58.50 90 GLY A O 1
ATOM 648 N N . TYR A 1 91 ? 9.343 -5.260 3.083 1.00 58.12 91 TYR A N 1
ATOM 649 C CA . TYR A 1 91 ? 9.589 -4.487 4.301 1.00 58.12 91 TYR A CA 1
ATOM 650 C C . TYR A 1 91 ? 9.219 -5.314 5.539 1.00 58.12 91 TYR A C 1
ATOM 652 O O . TYR A 1 91 ? 8.066 -5.686 5.731 1.00 58.12 91 TYR A O 1
ATOM 660 N N . GLY A 1 92 ? 10.217 -5.629 6.368 1.00 60.19 92 GLY A N 1
ATOM 661 C CA . GLY A 1 92 ? 10.040 -6.468 7.556 1.00 60.19 92 GLY A CA 1
ATOM 662 C C . GLY A 1 92 ? 9.997 -7.978 7.296 1.00 60.19 92 GLY A C 1
ATOM 663 O O . GLY A 1 92 ? 10.014 -8.725 8.273 1.00 60.19 92 GLY A O 1
ATOM 664 N N . ALA A 1 93 ? 10.011 -8.425 6.034 1.00 71.19 93 ALA A N 1
ATOM 665 C CA . ALA A 1 93 ? 10.072 -9.841 5.688 1.00 71.19 93 ALA A CA 1
ATOM 666 C C . ALA A 1 93 ? 11.439 -10.436 6.063 1.00 71.19 93 ALA A C 1
ATOM 668 O O . ALA A 1 93 ? 12.489 -9.823 5.863 1.00 71.19 93 ALA A O 1
ATOM 669 N N . ARG A 1 94 ? 11.421 -11.652 6.602 1.00 75.38 94 ARG A N 1
ATOM 670 C CA . ARG A 1 94 ? 12.590 -12.440 7.004 1.00 75.38 94 ARG A CA 1
ATOM 671 C C . ARG A 1 94 ? 12.669 -13.693 6.147 1.00 75.38 94 ARG A C 1
ATOM 673 O O . ARG A 1 94 ? 12.579 -14.810 6.641 1.00 75.38 94 ARG A O 1
ATOM 680 N N . VAL A 1 95 ? 12.798 -13.496 4.842 1.00 81.00 95 VAL A N 1
ATOM 681 C CA . VAL A 1 95 ? 12.863 -14.599 3.883 1.00 81.00 95 VAL A CA 1
ATOM 682 C C . VAL A 1 95 ? 14.297 -14.824 3.427 1.00 81.00 95 VAL A C 1
ATOM 684 O O . VAL A 1 95 ? 14.943 -13.919 2.907 1.00 81.00 95 VAL A O 1
ATOM 687 N N . GLU A 1 96 ? 14.796 -16.046 3.619 1.00 80.50 96 GLU A N 1
ATOM 688 C CA . GLU A 1 96 ? 16.145 -16.435 3.186 1.00 80.50 96 GLU A CA 1
ATOM 689 C C . GLU A 1 96 ? 16.239 -16.611 1.667 1.00 80.50 96 GLU A C 1
ATOM 691 O O . GLU A 1 96 ? 17.290 -16.394 1.069 1.00 80.50 96 GLU A O 1
ATOM 696 N N . ARG A 1 97 ? 15.137 -17.027 1.033 1.00 88.56 97 ARG A N 1
ATOM 697 C CA . ARG A 1 97 ? 15.052 -17.292 -0.405 1.00 88.56 97 ARG A CA 1
ATOM 698 C C . ARG A 1 97 ? 13.753 -16.748 -0.974 1.00 88.56 97 ARG A C 1
ATOM 700 O O . ARG A 1 97 ? 12.747 -16.651 -0.271 1.00 88.56 97 ARG A O 1
ATOM 707 N N . ALA A 1 98 ? 13.787 -16.427 -2.264 1.00 93.69 98 ALA A N 1
ATOM 708 C CA . ALA A 1 98 ? 12.599 -16.015 -2.991 1.00 93.69 98 ALA A CA 1
ATOM 709 C C . ALA A 1 98 ? 11.536 -17.124 -2.981 1.00 93.69 98 ALA A C 1
ATOM 711 O O . ALA A 1 98 ? 11.844 -18.286 -3.256 1.00 93.69 98 ALA A O 1
ATOM 712 N N . ARG A 1 99 ? 10.289 -16.766 -2.666 1.00 95.12 99 ARG A N 1
ATOM 713 C CA . ARG A 1 99 ? 9.144 -17.687 -2.669 1.00 95.12 99 ARG A CA 1
ATOM 714 C C . ARG A 1 99 ? 7.826 -16.957 -2.910 1.00 95.12 99 ARG A C 1
ATOM 716 O O . ARG A 1 99 ? 7.706 -15.765 -2.625 1.00 95.12 99 ARG A O 1
ATOM 723 N N . ALA A 1 100 ? 6.826 -17.697 -3.384 1.00 96.00 100 ALA A N 1
ATOM 724 C CA . ALA A 1 100 ? 5.445 -17.237 -3.396 1.00 96.00 100 ALA A CA 1
ATOM 725 C C . ALA A 1 100 ? 4.880 -17.182 -1.968 1.00 96.00 100 ALA A C 1
ATOM 727 O O . ALA A 1 100 ? 5.081 -18.110 -1.184 1.00 96.00 100 ALA A O 1
ATOM 728 N N . VAL A 1 101 ? 4.160 -16.111 -1.658 1.00 94.75 101 VAL A N 1
ATOM 729 C CA . VAL A 1 101 ? 3.429 -15.927 -0.404 1.00 94.75 101 VAL A CA 1
ATOM 730 C C . VAL A 1 101 ? 2.081 -16.617 -0.501 1.00 94.75 101 VAL A C 1
ATOM 732 O O . VAL A 1 101 ? 1.385 -16.506 -1.512 1.00 94.75 101 VAL A O 1
ATOM 735 N N . VAL A 1 102 ? 1.695 -17.299 0.570 1.00 92.81 102 VAL A N 1
ATOM 736 C CA . VAL A 1 102 ? 0.362 -17.884 0.716 1.00 92.81 102 VAL A CA 1
ATOM 737 C C . VAL A 1 102 ? -0.388 -17.178 1.838 1.00 92.81 102 VAL A C 1
ATOM 739 O O . VAL A 1 102 ? 0.198 -16.654 2.777 1.00 92.81 102 VAL A O 1
ATOM 742 N N . ARG A 1 103 ? -1.720 -17.174 1.770 1.00 88.00 103 ARG A N 1
ATOM 743 C CA . ARG A 1 103 ? -2.579 -16.475 2.747 1.00 88.00 103 ARG A CA 1
ATOM 744 C C . ARG A 1 103 ? -2.473 -16.974 4.194 1.00 88.00 103 ARG A C 1
ATOM 746 O O . ARG A 1 103 ? -2.980 -16.309 5.090 1.00 88.00 103 ARG A O 1
ATOM 753 N N . THR A 1 104 ? -1.901 -18.158 4.399 1.00 88.19 104 THR A N 1
ATOM 754 C CA . THR A 1 104 ? -1.655 -18.755 5.719 1.00 88.19 104 THR A CA 1
ATOM 755 C C . THR A 1 104 ? -0.269 -18.426 6.264 1.00 88.19 104 THR A C 1
ATOM 757 O O . THR A 1 104 ? 0.034 -18.840 7.377 1.00 88.19 104 THR A O 1
ATOM 760 N N . ASP A 1 105 ? 0.572 -17.724 5.497 1.00 90.31 105 ASP A N 1
ATOM 761 C CA . ASP A 1 105 ? 1.857 -17.249 5.998 1.00 90.31 105 ASP A CA 1
ATOM 762 C C . ASP A 1 105 ? 1.658 -16.235 7.121 1.00 90.31 105 ASP A C 1
ATOM 764 O O . ASP A 1 105 ? 0.693 -15.463 7.152 1.00 90.31 105 ASP A O 1
ATOM 768 N N . GLU A 1 106 ? 2.624 -16.199 8.028 1.00 87.44 106 GLU A N 1
ATOM 769 C CA . GLU A 1 106 ? 2.609 -15.264 9.135 1.00 87.44 106 GLU A CA 1
ATOM 770 C C . GLU A 1 106 ? 3.198 -13.915 8.712 1.00 87.44 106 GLU A C 1
ATOM 772 O O . GLU A 1 106 ? 4.276 -13.827 8.115 1.00 87.44 106 GLU A O 1
ATOM 777 N N . ALA A 1 107 ? 2.513 -12.825 9.070 1.00 87.88 107 ALA A N 1
ATOM 778 C CA . ALA A 1 107 ? 2.943 -11.468 8.729 1.00 87.88 107 ALA A CA 1
ATOM 779 C C . ALA A 1 107 ? 4.358 -11.133 9.243 1.00 87.88 107 ALA A C 1
ATOM 781 O O . ALA A 1 107 ? 5.066 -10.350 8.611 1.00 87.88 107 ALA A O 1
ATOM 782 N N . ARG A 1 108 ? 4.798 -11.748 10.352 1.00 85.19 108 ARG A N 1
ATOM 783 C CA . ARG A 1 108 ? 6.161 -11.588 10.891 1.00 85.19 108 ARG A CA 1
ATOM 784 C C . ARG A 1 108 ? 7.263 -12.155 9.990 1.00 85.19 108 ARG A C 1
ATOM 786 O O . ARG A 1 108 ? 8.401 -11.693 10.095 1.00 85.19 108 ARG A O 1
ATOM 793 N N . ASP A 1 109 ? 6.929 -13.110 9.125 1.00 87.38 109 ASP A N 1
ATOM 794 C CA . ASP A 1 109 ? 7.896 -13.825 8.291 1.00 87.38 109 ASP A CA 1
ATOM 795 C C . ASP A 1 109 ? 7.954 -13.243 6.883 1.00 87.38 109 ASP A C 1
ATOM 797 O O . ASP A 1 109 ? 9.037 -13.029 6.340 1.00 87.38 109 ASP A O 1
ATOM 801 N N . VAL A 1 110 ? 6.799 -12.932 6.293 1.00 89.44 110 VAL A N 1
ATOM 802 C CA . VAL A 1 110 ? 6.713 -12.478 4.891 1.00 89.44 110 VAL A CA 1
ATOM 803 C C . VAL A 1 110 ? 6.298 -11.012 4.738 1.00 89.44 110 VAL A C 1
ATOM 805 O O . VAL A 1 110 ? 6.361 -10.470 3.636 1.00 89.44 110 VAL A O 1
ATOM 808 N N . GLY A 1 111 ? 5.921 -10.348 5.832 1.00 89.00 111 GLY A N 1
ATOM 809 C CA . GLY A 1 111 ? 5.385 -8.987 5.835 1.00 89.00 111 GLY A CA 1
ATOM 810 C C . GLY A 1 111 ? 3.860 -8.950 5.695 1.00 89.00 111 GLY A C 1
ATOM 811 O O . GLY A 1 111 ? 3.251 -9.717 4.949 1.00 89.00 111 GLY A O 1
ATOM 812 N N . ASP A 1 112 ? 3.227 -8.014 6.397 1.00 88.44 112 ASP A N 1
ATOM 813 C CA . ASP A 1 112 ? 1.768 -7.868 6.461 1.00 88.44 112 ASP A CA 1
ATOM 814 C C . ASP A 1 112 ? 1.116 -7.468 5.132 1.00 88.44 112 ASP A C 1
ATOM 816 O O . ASP A 1 112 ? 0.044 -7.980 4.796 1.00 88.44 112 ASP A O 1
ATOM 820 N N . GLU A 1 113 ? 1.775 -6.603 4.358 1.00 91.06 113 GLU A N 1
ATOM 821 C CA . GLU A 1 113 ? 1.346 -6.235 3.003 1.00 91.06 113 GLU A CA 1
ATOM 822 C C . GLU A 1 113 ? 1.347 -7.442 2.063 1.00 91.06 113 GLU A C 1
ATOM 824 O O . GLU A 1 113 ? 0.428 -7.593 1.262 1.00 91.06 113 GLU A O 1
ATOM 829 N N . ALA A 1 114 ? 2.339 -8.328 2.179 1.00 92.75 114 ALA A N 1
ATOM 830 C CA . ALA A 1 114 ? 2.458 -9.486 1.304 1.00 92.75 114 ALA A CA 1
ATOM 831 C C . ALA A 1 114 ? 1.371 -10.532 1.598 1.00 92.75 114 ALA A C 1
ATOM 833 O O . ALA A 1 114 ? 0.754 -11.047 0.665 1.00 92.75 114 ALA A O 1
ATOM 834 N N . VAL A 1 115 ? 1.075 -10.782 2.881 1.00 92.69 115 VAL A N 1
ATOM 835 C CA . VAL A 1 115 ? -0.054 -11.638 3.296 1.00 92.69 115 VAL A CA 1
ATOM 836 C C . VAL A 1 115 ? -1.382 -11.057 2.809 1.00 92.69 115 VAL A C 1
ATOM 838 O O . VAL A 1 115 ? -2.195 -11.780 2.235 1.00 92.69 115 VAL A O 1
ATOM 841 N N . TRP A 1 116 ? -1.591 -9.748 2.988 1.00 93.31 116 TRP A N 1
ATOM 842 C CA . TRP A 1 116 ? -2.811 -9.075 2.534 1.00 93.31 116 TRP A CA 1
ATOM 843 C C . TRP A 1 116 ? -2.987 -9.177 1.014 1.00 93.31 116 TRP A C 1
ATOM 845 O O . TRP A 1 116 ? -4.061 -9.540 0.530 1.00 93.31 116 TRP A O 1
ATOM 855 N N . LEU A 1 117 ? -1.919 -8.928 0.251 1.00 95.44 117 LEU A N 1
ATOM 856 C CA . LEU A 1 117 ? -1.928 -9.089 -1.200 1.00 95.44 117 LEU A CA 1
ATOM 857 C C . LEU A 1 117 ? -2.229 -10.538 -1.604 1.00 95.44 117 LEU A C 1
ATOM 859 O O . LEU A 1 117 ? -3.043 -10.745 -2.495 1.00 95.44 117 LEU A O 1
ATOM 863 N N . ALA A 1 118 ? -1.632 -11.540 -0.950 1.00 94.69 118 ALA A N 1
ATOM 864 C CA . ALA A 1 118 ? -1.868 -12.954 -1.260 1.00 94.69 118 ALA A CA 1
ATOM 865 C C . ALA A 1 118 ? -3.295 -13.411 -0.901 1.00 94.69 118 ALA A C 1
ATOM 867 O O . ALA A 1 118 ? -3.856 -14.312 -1.527 1.00 94.69 118 ALA A O 1
ATOM 868 N N . GLU A 1 119 ? -3.917 -12.788 0.102 1.00 93.12 119 GLU A N 1
ATOM 869 C CA . GLU A 1 119 ? -5.332 -12.992 0.397 1.00 93.12 119 GLU A CA 1
ATOM 870 C C . GLU A 1 119 ? -6.219 -12.456 -0.730 1.00 93.12 119 GLU A C 1
ATOM 872 O O . GLU A 1 119 ? -7.110 -13.178 -1.190 1.00 93.12 119 GLU A O 1
ATOM 877 N N . LYS A 1 120 ? -5.975 -11.212 -1.157 1.00 94.94 120 LYS A N 1
ATOM 878 C CA . LYS A 1 120 ? -6.806 -10.492 -2.130 1.00 94.94 120 LYS A CA 1
ATOM 879 C C . LYS A 1 120 ? -6.590 -10.951 -3.570 1.00 94.94 120 LYS A C 1
ATOM 881 O O . LYS A 1 120 ? -7.546 -11.043 -4.336 1.00 94.94 120 LYS A O 1
ATOM 886 N N . PHE A 1 121 ? -5.354 -11.263 -3.937 1.00 96.12 121 PHE A N 1
ATOM 887 C CA . PHE A 1 121 ? -4.957 -11.566 -5.304 1.00 96.12 121 PHE A CA 1
ATOM 888 C C . PHE A 1 121 ? -4.808 -13.072 -5.540 1.00 96.12 121 PHE A C 1
ATOM 890 O O . PHE A 1 121 ? -3.710 -13.609 -5.632 1.00 96.12 121 PHE A O 1
ATOM 897 N N . THR A 1 122 ? -5.935 -13.770 -5.680 1.00 94.44 122 THR A N 1
ATOM 898 C CA . THR A 1 122 ? -5.962 -15.233 -5.883 1.00 94.44 122 THR A CA 1
ATOM 899 C C . THR A 1 122 ? -5.718 -15.685 -7.323 1.00 94.44 122 THR A C 1
ATOM 901 O O . THR A 1 122 ? -5.575 -16.877 -7.575 1.00 94.44 122 THR A O 1
ATOM 904 N N . ARG A 1 123 ? -5.698 -14.753 -8.285 1.00 93.75 123 ARG A N 1
ATOM 905 C CA . ARG A 1 123 ? -5.557 -15.041 -9.727 1.00 93.75 123 ARG A CA 1
ATOM 906 C C . ARG A 1 123 ? -4.106 -15.056 -10.215 1.00 93.75 123 ARG A C 1
ATOM 908 O O . ARG A 1 123 ? -3.867 -15.292 -11.394 1.00 93.75 123 ARG A O 1
ATOM 915 N N . GLY A 1 124 ? -3.153 -14.783 -9.335 1.00 95.31 124 GLY A N 1
ATOM 916 C CA . GLY A 1 124 ? -1.728 -14.811 -9.633 1.00 95.31 124 GLY A CA 1
ATOM 917 C C . GLY A 1 124 ? -0.927 -15.063 -8.365 1.00 95.31 124 GLY A C 1
ATOM 918 O O . GLY A 1 124 ? -1.435 -15.670 -7.424 1.00 95.31 124 GLY A O 1
ATOM 919 N N . VAL A 1 125 ? 0.328 -14.620 -8.342 1.00 96.56 125 VAL A N 1
ATOM 920 C CA . VAL A 1 125 ? 1.235 -14.877 -7.215 1.00 96.56 125 VAL A CA 1
ATOM 921 C C . VAL A 1 125 ? 1.773 -13.584 -6.621 1.00 96.56 125 VAL A C 1
ATOM 923 O O . VAL A 1 125 ? 2.029 -12.613 -7.327 1.00 96.56 125 VAL A O 1
ATOM 926 N N . VAL A 1 126 ? 1.982 -13.576 -5.311 1.00 97.25 126 VAL A N 1
ATOM 927 C CA . VAL A 1 126 ? 2.732 -12.525 -4.616 1.00 97.25 126 VAL A CA 1
ATOM 928 C C . VAL A 1 126 ? 4.078 -13.115 -4.250 1.00 97.25 126 VAL A C 1
ATOM 930 O O . VAL A 1 126 ? 4.124 -14.208 -3.695 1.00 97.25 126 VAL A O 1
ATOM 933 N N . VAL A 1 127 ? 5.171 -12.434 -4.580 1.00 96.69 127 VAL A N 1
ATOM 934 C CA . VAL A 1 127 ? 6.523 -12.959 -4.368 1.00 96.69 127 VAL A CA 1
ATOM 935 C C . VAL A 1 127 ? 7.280 -12.076 -3.391 1.00 96.69 127 VAL A C 1
ATOM 937 O O . VAL A 1 127 ? 7.319 -10.851 -3.528 1.00 96.69 127 VAL A O 1
ATOM 940 N N . VAL A 1 128 ? 7.917 -12.724 -2.421 1.00 94.56 128 VAL A N 1
ATOM 941 C CA . VAL A 1 128 ? 8.827 -12.103 -1.457 1.00 94.56 128 VAL A CA 1
ATOM 942 C C . VAL A 1 128 ? 10.220 -12.685 -1.625 1.00 94.56 128 VAL A C 1
ATOM 944 O O . VAL A 1 128 ? 10.377 -13.869 -1.916 1.00 94.56 128 VAL A O 1
ATOM 947 N N . ALA A 1 129 ? 11.229 -11.842 -1.447 1.00 92.25 129 ALA A N 1
ATOM 948 C CA . ALA A 1 129 ? 12.640 -12.203 -1.433 1.00 92.25 129 ALA A CA 1
ATOM 949 C C . ALA A 1 129 ? 13.423 -11.129 -0.665 1.00 92.25 129 ALA A C 1
ATOM 951 O O . ALA A 1 129 ? 12.917 -10.018 -0.487 1.00 92.25 129 ALA A O 1
ATOM 952 N N . ALA A 1 130 ? 14.651 -11.446 -0.248 1.00 86.88 130 ALA A N 1
ATOM 953 C CA . ALA A 1 130 ? 15.562 -10.458 0.332 1.00 86.88 130 ALA A CA 1
ATOM 954 C C . ALA A 1 130 ? 15.924 -9.367 -0.692 1.00 86.88 130 ALA A C 1
ATOM 956 O O . ALA A 1 130 ? 15.861 -8.179 -0.387 1.00 86.88 130 ALA A O 1
ATOM 957 N N . GLU A 1 131 ? 16.218 -9.779 -1.928 1.00 88.62 131 GLU A N 1
ATOM 958 C CA . GLU A 1 131 ? 16.5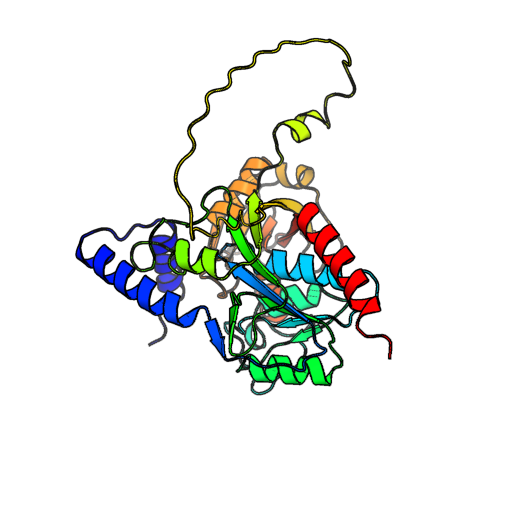20 -8.887 -3.043 1.00 88.62 131 GLU A CA 1
ATOM 959 C C . GLU A 1 131 ? 15.434 -8.944 -4.117 1.00 88.62 131 GLU A C 1
ATOM 961 O O . GLU A 1 131 ? 14.925 -10.006 -4.488 1.00 88.62 131 GLU A O 1
ATOM 966 N N . ARG A 1 132 ? 15.094 -7.781 -4.681 1.00 92.38 132 ARG A N 1
ATOM 967 C CA . ARG A 1 132 ? 14.041 -7.683 -5.706 1.00 92.38 132 ARG A CA 1
ATOM 968 C C . ARG A 1 132 ? 14.378 -8.479 -6.968 1.00 92.38 132 ARG A C 1
ATOM 970 O O . ARG A 1 132 ? 13.474 -9.021 -7.595 1.00 92.38 132 ARG A O 1
ATOM 977 N N . SER A 1 133 ? 15.655 -8.558 -7.335 1.00 93.81 133 SER A N 1
ATOM 978 C CA . SER A 1 133 ? 16.127 -9.353 -8.474 1.00 93.81 133 SER A CA 1
ATOM 979 C C . SER A 1 133 ? 15.819 -10.842 -8.302 1.00 93.81 133 SER A C 1
ATOM 981 O O . SER A 1 133 ? 15.415 -11.490 -9.264 1.00 93.81 133 SER A O 1
ATOM 983 N N . ASP A 1 134 ? 15.919 -11.377 -7.086 1.00 94.50 134 ASP A N 1
ATOM 984 C CA . ASP A 1 134 ? 15.585 -12.774 -6.808 1.00 94.50 134 ASP A CA 1
ATOM 985 C C . ASP A 1 134 ? 14.077 -13.019 -6.852 1.00 94.50 134 ASP A C 1
ATOM 987 O O . ASP A 1 134 ? 13.639 -14.031 -7.399 1.00 94.50 134 ASP A O 1
ATOM 991 N N . ALA A 1 135 ? 13.270 -12.068 -6.368 1.00 95.25 135 ALA A N 1
ATOM 992 C CA . ALA A 1 135 ? 11.816 -12.128 -6.527 1.00 95.25 135 ALA A CA 1
ATOM 993 C C . ALA A 1 135 ? 11.405 -12.131 -8.009 1.00 95.25 135 ALA A C 1
ATOM 995 O O . ALA A 1 135 ? 10.540 -12.910 -8.404 1.00 95.25 135 ALA A O 1
ATOM 996 N N . VAL A 1 136 ? 12.052 -11.306 -8.841 1.00 96.25 136 VAL A N 1
ATOM 997 C CA . VAL A 1 136 ? 11.830 -11.288 -10.296 1.00 96.25 136 VAL A CA 1
ATOM 998 C C . VAL A 1 136 ? 12.210 -12.625 -10.922 1.00 96.25 136 VAL A C 1
ATOM 1000 O O . VAL A 1 136 ? 11.386 -13.220 -11.611 1.00 96.25 136 VAL A O 1
ATOM 1003 N N . ARG A 1 137 ? 13.417 -13.140 -10.653 1.00 96.81 137 ARG A N 1
ATOM 1004 C CA . ARG A 1 137 ? 13.865 -14.443 -11.177 1.00 96.81 137 ARG A CA 1
ATOM 1005 C C . ARG A 1 137 ? 12.905 -15.562 -10.791 1.00 96.81 137 ARG A C 1
ATOM 1007 O O . ARG A 1 137 ? 12.542 -16.369 -11.640 1.00 96.81 137 ARG A O 1
ATOM 1014 N N . TYR A 1 138 ? 12.465 -15.584 -9.534 1.00 97.38 138 TYR A N 1
ATOM 1015 C CA . TYR A 1 138 ? 11.491 -16.557 -9.054 1.00 97.38 138 TYR A CA 1
ATOM 1016 C C . TYR A 1 138 ? 10.150 -16.420 -9.782 1.00 97.38 138 TYR A C 1
ATOM 1018 O O . TYR A 1 138 ? 9.643 -17.411 -10.298 1.00 97.38 138 TYR A O 1
ATOM 1026 N N . ALA A 1 139 ? 9.596 -15.207 -9.881 1.00 97.62 139 ALA A N 1
ATOM 1027 C CA . ALA A 1 139 ? 8.332 -14.959 -10.573 1.00 97.62 139 ALA A CA 1
ATOM 1028 C C . ALA A 1 139 ? 8.374 -15.442 -12.032 1.00 97.62 139 ALA A C 1
ATOM 1030 O O . ALA A 1 139 ? 7.479 -16.160 -12.476 1.00 97.62 139 ALA A O 1
ATOM 1031 N N . VAL A 1 140 ? 9.445 -15.106 -12.752 1.00 97.31 140 VAL A N 1
ATOM 1032 C CA . VAL A 1 140 ? 9.671 -15.540 -14.137 1.00 97.31 140 VAL A CA 1
ATOM 1033 C C . VAL A 1 140 ? 9.804 -17.059 -14.226 1.00 97.31 140 VAL A C 1
ATOM 1035 O O . VAL A 1 140 ? 9.184 -17.672 -15.090 1.00 97.31 140 VAL A O 1
ATOM 1038 N N . ALA A 1 141 ? 10.548 -17.691 -13.314 1.00 97.38 141 ALA A N 1
ATOM 1039 C CA . ALA A 1 141 ? 10.679 -19.147 -13.268 1.00 97.38 141 ALA A CA 1
ATOM 1040 C C . ALA A 1 141 ? 9.344 -19.860 -12.976 1.00 97.38 141 ALA A C 1
ATOM 1042 O O . ALA A 1 141 ? 9.144 -20.987 -13.418 1.00 97.38 141 ALA A O 1
ATOM 1043 N N . GLN A 1 142 ? 8.409 -19.203 -12.279 1.00 96.25 142 GLN A N 1
ATOM 1044 C CA . GLN A 1 142 ? 7.027 -19.677 -12.098 1.00 96.25 142 GLN A CA 1
ATOM 1045 C C . GLN A 1 142 ? 6.118 -19.385 -13.312 1.00 96.25 142 GLN A C 1
ATOM 1047 O O . GLN A 1 142 ? 4.920 -19.678 -13.294 1.00 96.25 142 GLN A O 1
ATOM 1052 N N . GLY A 1 143 ? 6.676 -18.824 -14.387 1.00 95.56 143 GLY A N 1
ATOM 1053 C CA . GLY A 1 143 ? 5.981 -18.535 -15.636 1.00 95.56 143 GLY A CA 1
ATOM 1054 C C . GLY A 1 143 ? 5.232 -17.206 -15.643 1.00 95.56 143 GLY A C 1
ATOM 1055 O O . GLY A 1 143 ? 4.324 -17.046 -16.458 1.00 95.56 143 GLY A O 1
ATOM 1056 N N . ALA A 1 144 ? 5.554 -16.267 -14.746 1.00 97.12 144 ALA A N 1
ATOM 1057 C CA . ALA A 1 144 ? 4.972 -14.933 -14.808 1.00 97.12 144 ALA A CA 1
ATOM 1058 C C . ALA A 1 144 ? 5.412 -14.222 -16.095 1.00 97.12 144 ALA A C 1
ATOM 1060 O O . ALA A 1 144 ? 6.605 -14.049 -16.340 1.00 97.12 144 ALA A O 1
ATOM 1061 N N . ASN A 1 145 ? 4.442 -13.789 -16.900 1.00 96.31 145 ASN A N 1
ATOM 1062 C CA . ASN A 1 145 ? 4.676 -12.970 -18.091 1.00 96.31 145 ASN A CA 1
ATOM 1063 C C . ASN A 1 145 ? 4.381 -11.482 -17.844 1.00 96.31 145 ASN A C 1
ATOM 1065 O O . ASN A 1 145 ? 4.731 -10.643 -18.672 1.00 96.31 145 ASN A O 1
ATOM 1069 N N . VAL A 1 146 ? 3.793 -11.145 -16.690 1.00 97.38 146 VAL A N 1
ATOM 1070 C CA . VAL A 1 146 ? 3.659 -9.766 -16.215 1.00 97.38 146 VAL A CA 1
ATOM 1071 C C . VAL A 1 146 ? 4.083 -9.667 -14.753 1.00 97.38 146 VAL A C 1
ATOM 1073 O O . VAL A 1 146 ? 3.645 -10.458 -13.917 1.00 97.38 146 VAL A O 1
ATOM 1076 N N . ILE A 1 147 ? 4.897 -8.664 -14.431 1.00 98.06 147 ILE A N 1
ATOM 1077 C CA . ILE A 1 147 ? 5.297 -8.330 -13.065 1.00 98.06 147 ILE A CA 1
ATOM 1078 C C . ILE A 1 147 ? 4.776 -6.937 -12.715 1.00 98.06 147 ILE A C 1
ATOM 1080 O O . ILE A 1 147 ? 5.082 -5.956 -13.393 1.00 98.06 147 ILE A O 1
ATOM 1084 N N . VAL A 1 148 ? 4.010 -6.849 -11.628 1.00 98.19 148 VAL A N 1
ATOM 1085 C CA . VAL A 1 148 ? 3.566 -5.588 -11.028 1.00 98.19 148 VAL A CA 1
ATOM 1086 C C . VAL A 1 148 ? 4.418 -5.311 -9.792 1.00 98.19 148 VAL A C 1
ATOM 1088 O O . VAL A 1 148 ? 4.364 -6.042 -8.804 1.00 98.19 148 VAL A O 1
ATOM 1091 N N . PHE A 1 149 ? 5.221 -4.254 -9.836 1.00 97.62 149 PHE A N 1
ATOM 1092 C CA . PHE A 1 149 ? 6.083 -3.850 -8.734 1.00 97.62 149 PHE A CA 1
ATOM 1093 C C . PHE A 1 149 ? 5.379 -2.857 -7.812 1.00 97.62 149 PHE A C 1
ATOM 1095 O O . PHE A 1 149 ? 5.107 -1.721 -8.204 1.00 97.62 149 PHE A O 1
ATOM 1102 N N . ASP A 1 150 ? 5.169 -3.241 -6.554 1.00 95.31 150 ASP A N 1
ATOM 1103 C CA . ASP A 1 150 ? 4.665 -2.329 -5.531 1.00 95.31 150 ASP A CA 1
ATOM 1104 C C . ASP A 1 150 ? 5.811 -1.511 -4.911 1.00 95.31 150 ASP A C 1
ATOM 1106 O O . ASP A 1 150 ? 6.725 -2.023 -4.250 1.00 95.31 150 ASP A O 1
ATOM 1110 N N . GLY A 1 151 ? 5.768 -0.203 -5.153 1.00 92.50 151 GLY A N 1
ATOM 1111 C CA . GLY A 1 151 ? 6.683 0.796 -4.616 1.00 92.50 151 GLY A CA 1
ATOM 1112 C C . GLY A 1 151 ? 7.876 1.151 -5.493 1.00 92.50 151 GLY A C 1
ATOM 1113 O O . GLY A 1 151 ? 8.725 1.914 -5.025 1.00 92.50 151 GLY A O 1
ATOM 1114 N N . LEU A 1 152 ? 7.973 0.609 -6.707 1.00 93.62 152 LEU A N 1
ATOM 1115 C CA . LEU A 1 152 ? 9.071 0.870 -7.639 1.00 93.62 152 LEU A CA 1
ATOM 1116 C C . LEU A 1 152 ? 8.690 1.981 -8.623 1.00 93.62 152 LEU A C 1
ATOM 1118 O O . LEU A 1 152 ? 7.673 1.878 -9.300 1.00 93.62 152 LEU A O 1
ATOM 1122 N N . HIS A 1 153 ? 9.517 3.025 -8.711 1.00 94.62 153 HIS A N 1
ATOM 1123 C CA . HIS A 1 153 ? 9.269 4.162 -9.604 1.00 94.62 153 HIS A CA 1
ATOM 1124 C C . HIS A 1 153 ? 9.812 3.938 -11.010 1.00 94.62 153 HIS A C 1
ATOM 1126 O O . HIS A 1 153 ? 9.094 4.156 -11.976 1.00 94.62 153 HIS A O 1
ATOM 1132 N N . GLN A 1 154 ? 11.080 3.544 -11.135 1.00 96.00 154 GLN A N 1
ATOM 1133 C CA . GLN A 1 154 ? 11.716 3.331 -12.433 1.00 96.00 154 GLN A CA 1
ATOM 1134 C C . GLN A 1 154 ? 12.954 2.443 -12.297 1.00 96.00 154 GLN A C 1
ATOM 1136 O O . GLN A 1 154 ? 13.507 2.286 -11.202 1.00 96.00 154 GLN A O 1
ATOM 1141 N N . THR A 1 155 ? 13.406 1.883 -13.413 1.00 96.81 155 THR A N 1
ATOM 1142 C CA . THR A 1 155 ? 14.546 0.966 -13.467 1.00 96.81 155 THR A CA 1
ATOM 1143 C C . THR A 1 155 ? 15.582 1.350 -14.520 1.00 96.81 155 THR A C 1
ATOM 1145 O O . THR A 1 155 ? 15.353 2.209 -15.370 1.00 96.81 155 THR A O 1
ATOM 1148 N N . THR A 1 156 ? 16.751 0.724 -14.409 1.00 95.62 156 THR A N 1
ATOM 1149 C CA . THR A 1 156 ? 17.881 0.771 -15.345 1.00 95.62 156 THR A CA 1
ATOM 1150 C C . THR A 1 156 ? 18.490 -0.642 -15.446 1.00 95.62 156 THR A C 1
ATOM 1152 O O . THR A 1 156 ? 18.384 -1.384 -14.464 1.00 95.62 156 THR A O 1
ATOM 1155 N N . PRO A 1 157 ? 19.108 -1.053 -16.574 1.00 94.50 157 PRO A N 1
ATOM 1156 C CA . PRO A 1 157 ? 19.286 -0.307 -17.830 1.00 94.50 157 PRO A CA 1
ATOM 1157 C C . PRO A 1 157 ? 17.997 -0.153 -18.642 1.00 94.50 157 PRO A C 1
ATOM 1159 O O . PRO A 1 157 ? 17.882 0.768 -19.448 1.00 94.50 157 PRO A O 1
ATOM 1162 N N . ARG A 1 158 ? 17.006 -1.015 -18.407 1.00 94.44 158 ARG A N 1
ATOM 1163 C CA . ARG A 1 158 ? 15.707 -0.974 -19.080 1.00 94.44 158 ARG A CA 1
ATOM 1164 C C . ARG A 1 158 ? 14.695 -0.182 -18.252 1.00 94.44 158 ARG A C 1
ATOM 1166 O O . ARG A 1 158 ? 14.625 -0.365 -17.035 1.00 94.44 158 ARG A O 1
ATOM 1173 N N . ARG A 1 159 ? 13.887 0.661 -18.905 1.00 96.38 159 ARG A N 1
ATOM 1174 C CA . ARG A 1 159 ? 12.710 1.278 -18.273 1.00 96.38 159 ARG A CA 1
ATOM 1175 C C . ARG A 1 159 ? 11.582 0.257 -18.115 1.00 96.38 159 ARG A C 1
ATOM 1177 O O . ARG A 1 159 ? 11.466 -0.672 -18.908 1.00 96.38 159 ARG A O 1
ATOM 1184 N N . LEU A 1 160 ? 10.744 0.467 -17.112 1.00 96.31 160 LEU A N 1
ATOM 1185 C CA . LEU A 1 160 ? 9.461 -0.216 -16.973 1.00 96.31 160 LEU A CA 1
ATOM 1186 C C . LEU A 1 160 ? 8.575 0.072 -18.192 1.00 96.31 160 LEU A C 1
ATOM 1188 O O . LEU A 1 160 ? 8.645 1.164 -18.757 1.00 96.31 160 LEU A O 1
ATOM 1192 N N . ASP A 1 161 ? 7.714 -0.878 -18.555 1.00 95.12 161 ASP A N 1
ATOM 1193 C CA . ASP A 1 161 ? 6.744 -0.692 -19.639 1.00 95.12 161 ASP A CA 1
ATOM 1194 C C . ASP A 1 161 ? 5.660 0.323 -19.242 1.00 95.12 161 ASP A C 1
ATOM 1196 O O . ASP A 1 161 ? 5.164 1.065 -20.086 1.00 95.12 161 ASP A O 1
ATOM 1200 N N . HIS A 1 162 ? 5.323 0.385 -17.947 1.00 95.12 162 HIS A N 1
ATOM 1201 C CA . HIS A 1 162 ? 4.526 1.464 -17.358 1.00 95.12 162 HIS A CA 1
ATOM 1202 C C . HIS A 1 162 ? 5.049 1.829 -15.966 1.00 95.12 162 HIS A C 1
ATOM 1204 O O . HIS A 1 162 ? 5.003 1.012 -15.044 1.00 95.12 162 HIS A O 1
ATOM 1210 N N . ALA A 1 163 ? 5.495 3.069 -15.788 1.00 96.88 163 ALA A N 1
ATOM 1211 C CA . ALA A 1 163 ? 5.808 3.657 -14.491 1.00 96.88 163 ALA A CA 1
ATOM 1212 C C . ALA A 1 163 ? 4.653 4.549 -14.014 1.00 96.88 163 ALA A C 1
ATOM 1214 O O . ALA A 1 163 ? 4.462 5.665 -14.497 1.00 96.88 163 ALA A O 1
ATOM 1215 N N . LEU A 1 164 ? 3.883 4.059 -13.046 1.00 97.56 164 LEU A N 1
ATOM 1216 C CA . LEU A 1 164 ? 2.750 4.765 -12.458 1.00 97.56 164 LEU A CA 1
ATOM 1217 C C . LEU A 1 164 ? 3.187 5.513 -11.196 1.00 97.56 164 LEU A C 1
ATOM 1219 O O . LEU A 1 164 ? 3.842 4.941 -10.323 1.00 97.56 164 LEU A O 1
ATOM 1223 N N . LEU A 1 165 ? 2.778 6.775 -11.060 1.00 97.31 165 LEU A N 1
ATOM 1224 C CA . LEU A 1 165 ? 2.937 7.557 -9.833 1.00 97.31 165 LEU A CA 1
ATOM 1225 C C . LEU A 1 165 ? 1.580 7.794 -9.180 1.00 97.31 165 LEU A C 1
ATOM 1227 O O . LEU A 1 165 ? 0.773 8.571 -9.684 1.00 97.31 165 LEU A O 1
ATOM 1231 N N . VAL A 1 166 ? 1.348 7.182 -8.021 1.00 96.81 166 VAL A N 1
ATOM 1232 C CA . VAL A 1 166 ? 0.140 7.435 -7.237 1.00 96.81 166 VAL A CA 1
ATOM 1233 C C . VAL A 1 166 ? 0.353 8.529 -6.195 1.00 96.81 166 VAL A C 1
ATOM 1235 O O . VAL A 1 166 ? 1.338 8.540 -5.444 1.00 96.81 166 VAL A O 1
ATOM 1238 N N . LEU A 1 167 ? -0.591 9.463 -6.155 1.00 95.25 167 LEU A N 1
ATOM 1239 C CA . LEU A 1 167 ? -0.621 10.593 -5.243 1.00 95.25 167 LEU A CA 1
ATOM 1240 C C . LEU A 1 167 ? -1.975 10.636 -4.537 1.00 95.25 167 LEU A C 1
ATOM 1242 O O . LEU A 1 167 ? -3.017 10.322 -5.109 1.00 95.25 167 LEU A O 1
ATOM 1246 N N . ASP A 1 168 ? -1.949 11.058 -3.280 1.00 92.12 168 ASP A N 1
ATOM 1247 C CA . ASP A 1 168 ? -3.159 11.456 -2.572 1.00 92.12 168 ASP A CA 1
ATOM 1248 C C . ASP A 1 168 ? -3.627 12.808 -3.107 1.00 92.12 168 ASP A C 1
ATOM 1250 O O . ASP A 1 168 ? -2.868 13.769 -3.071 1.00 92.12 168 ASP A O 1
ATOM 1254 N N . ALA A 1 169 ? -4.855 12.899 -3.601 1.00 91.25 169 ALA A N 1
ATOM 1255 C CA . ALA A 1 169 ? -5.370 14.134 -4.176 1.00 91.25 169 ALA A CA 1
ATOM 1256 C C . ALA A 1 169 ? -5.485 15.272 -3.149 1.00 91.25 169 ALA A C 1
ATOM 1258 O O . ALA A 1 169 ? -5.366 16.435 -3.523 1.00 91.25 169 ALA A O 1
ATOM 1259 N N . GLU A 1 170 ? -5.685 14.957 -1.864 1.00 86.69 170 GLU A N 1
ATOM 1260 C CA . GLU A 1 170 ? -5.793 15.973 -0.809 1.00 86.69 170 GLU A CA 1
ATOM 1261 C C . GLU A 1 170 ? -4.419 16.499 -0.376 1.00 86.69 170 GLU A C 1
ATOM 1263 O O . GLU A 1 170 ? -4.267 17.672 -0.036 1.00 86.69 170 GLU A O 1
ATOM 1268 N N . ARG A 1 171 ? -3.402 15.629 -0.380 1.00 87.88 171 ARG A N 1
ATOM 1269 C CA . ARG A 1 171 ? -2.020 15.955 0.010 1.00 87.88 171 ARG A CA 1
ATOM 1270 C C . ARG A 1 171 ? -1.010 15.245 -0.900 1.00 87.88 171 ARG A C 1
ATOM 1272 O O . ARG A 1 171 ? -0.312 14.337 -0.430 1.00 87.88 171 ARG A O 1
ATOM 1279 N N . PRO A 1 172 ? -0.881 15.656 -2.177 1.00 88.69 172 PRO A N 1
ATOM 1280 C CA . PRO A 1 172 ? -0.109 14.917 -3.185 1.00 88.69 172 PRO A CA 1
ATOM 1281 C C . PRO A 1 172 ? 1.370 14.789 -2.831 1.00 88.69 172 PRO A C 1
ATOM 1283 O O . PRO A 1 172 ? 1.990 13.760 -3.095 1.00 88.69 172 PRO A O 1
ATOM 1286 N N . TRP A 1 173 ? 1.911 15.795 -2.147 1.00 91.56 173 TRP A N 1
ATOM 1287 C CA . TRP A 1 173 ? 3.302 15.841 -1.696 1.00 91.56 173 TRP A CA 1
ATOM 1288 C C . TRP A 1 173 ? 3.429 15.743 -0.173 1.00 91.56 173 TRP A C 1
ATOM 1290 O O . TRP A 1 173 ? 4.456 16.116 0.386 1.00 91.56 173 TRP A O 1
ATOM 1300 N N . GLY A 1 174 ? 2.384 15.259 0.509 1.00 86.88 174 GLY A N 1
ATOM 1301 C CA . GLY A 1 174 ? 2.351 15.163 1.965 1.00 86.88 174 GLY A CA 1
ATOM 1302 C C . GLY A 1 174 ? 2.576 16.506 2.653 1.00 86.88 174 GLY A C 1
ATOM 1303 O O . GLY A 1 174 ? 1.902 17.475 2.316 1.00 86.88 174 GLY A O 1
ATOM 1304 N N . ALA A 1 175 ? 3.517 16.571 3.593 1.00 88.44 175 ALA A N 1
ATOM 1305 C CA . ALA A 1 175 ? 3.937 17.821 4.241 1.00 88.44 175 ALA A CA 1
ATOM 1306 C C . ALA A 1 175 ? 4.872 18.701 3.370 1.00 88.44 175 ALA A C 1
ATOM 1308 O O . ALA A 1 175 ? 5.626 19.525 3.888 1.00 88.44 175 ALA A O 1
ATOM 1309 N N . SER A 1 176 ? 4.849 18.520 2.045 1.00 87.75 176 SER A N 1
ATOM 1310 C CA . SER A 1 176 ? 5.565 19.286 1.005 1.00 87.75 176 SER A CA 1
ATOM 1311 C C . SER A 1 176 ? 7.096 19.208 1.017 1.00 87.75 176 SER A C 1
ATOM 1313 O O . SER A 1 176 ? 7.729 19.568 0.027 1.00 87.75 176 SER A O 1
ATOM 1315 N N . GLN A 1 177 ? 7.707 18.732 2.099 1.00 90.88 177 GLN A N 1
ATOM 1316 C CA . GLN A 1 177 ? 9.151 18.554 2.231 1.00 90.88 177 GLN A CA 1
ATOM 1317 C C . GLN A 1 177 ? 9.507 17.082 2.426 1.00 90.88 177 GLN A C 1
ATOM 1319 O O . GLN A 1 177 ? 8.699 16.286 2.905 1.00 90.88 177 GLN A O 1
ATOM 1324 N N . SER A 1 178 ? 10.732 16.717 2.053 1.00 93.62 178 SER A N 1
ATOM 1325 C CA . SER A 1 178 ? 11.302 15.420 2.411 1.00 93.62 178 SER A CA 1
ATOM 1326 C C . SER A 1 178 ? 11.731 15.380 3.882 1.00 93.62 178 SER A C 1
ATOM 1328 O O . SER A 1 178 ? 11.807 16.427 4.528 1.00 93.62 178 SER A O 1
ATOM 1330 N N . PRO A 1 179 ? 12.021 14.191 4.438 1.00 93.81 179 PRO A N 1
ATOM 1331 C CA . PRO A 1 179 ? 12.530 14.081 5.796 1.00 93.81 179 PRO A CA 1
ATOM 1332 C C . PRO A 1 179 ? 13.791 14.921 6.029 1.00 93.81 179 PRO A C 1
ATOM 1334 O O . PRO A 1 179 ? 14.667 14.936 5.166 1.00 93.81 179 PRO A O 1
ATOM 1337 N N . PRO A 1 180 ? 13.946 15.545 7.210 1.00 93.25 180 PRO A N 1
ATOM 1338 C CA . PRO A 1 180 ? 13.071 15.431 8.378 1.00 93.25 180 PRO A CA 1
ATOM 1339 C C . PRO A 1 180 ? 11.885 16.415 8.414 1.00 93.25 180 PRO A C 1
ATOM 1341 O O . PRO A 1 180 ? 11.072 16.311 9.326 1.00 93.25 180 PRO A O 1
ATOM 1344 N N . SER A 1 181 ? 11.764 17.369 7.484 1.00 92.25 181 SER A N 1
ATOM 1345 C CA . SER A 1 181 ? 10.727 18.419 7.559 1.00 92.25 181 SER A CA 1
ATOM 1346 C C . SER A 1 181 ? 9.370 18.035 6.978 1.00 92.25 181 SER A C 1
ATOM 1348 O O . SER A 1 181 ? 8.412 18.796 7.103 1.00 92.25 181 SER A O 1
ATOM 1350 N N . GLY A 1 182 ? 9.275 16.862 6.364 1.00 92.12 182 GLY A N 1
ATOM 1351 C CA . GLY A 1 182 ? 8.024 16.293 5.897 1.00 92.12 182 GLY A CA 1
ATOM 1352 C C . GLY A 1 182 ? 8.189 14.840 5.466 1.00 92.12 182 GLY A C 1
ATOM 1353 O O . GLY A 1 182 ? 9.235 14.225 5.681 1.00 92.12 182 GLY A O 1
ATOM 1354 N N . ASP A 1 183 ? 7.162 14.279 4.839 1.00 92.38 183 ASP A N 1
ATOM 1355 C CA . ASP A 1 183 ? 7.119 12.878 4.421 1.00 92.38 183 ASP A CA 1
ATOM 1356 C C . ASP A 1 183 ? 7.148 12.673 2.895 1.00 92.38 183 ASP A C 1
ATOM 1358 O O . ASP A 1 183 ? 6.894 11.560 2.413 1.00 92.38 183 ASP A O 1
ATOM 1362 N N . ALA A 1 184 ? 7.491 13.710 2.122 1.00 93.00 184 ALA A N 1
ATOM 1363 C CA . ALA A 1 184 ? 7.714 13.578 0.687 1.00 93.00 184 ALA A CA 1
ATOM 1364 C C . ALA A 1 184 ? 8.901 12.636 0.438 1.00 93.00 184 ALA A C 1
ATOM 1366 O O . ALA A 1 184 ? 10.005 12.823 0.957 1.00 93.00 184 ALA A O 1
ATOM 1367 N N . ARG A 1 185 ? 8.688 11.589 -0.360 1.00 91.88 185 ARG A N 1
ATOM 1368 C CA . ARG A 1 185 ? 9.685 10.521 -0.538 1.00 91.88 185 ARG A CA 1
ATOM 1369 C C . ARG A 1 185 ? 10.961 11.014 -1.225 1.00 91.88 185 ARG A C 1
ATOM 1371 O O . ARG A 1 185 ? 12.038 10.493 -0.946 1.00 91.88 185 ARG A O 1
ATOM 1378 N N . ALA A 1 186 ? 10.803 11.960 -2.137 1.00 94.00 186 ALA A N 1
ATOM 1379 C CA . ALA A 1 186 ? 11.808 12.503 -3.036 1.00 94.00 186 ALA A CA 1
ATOM 1380 C C . ALA A 1 186 ? 11.269 13.829 -3.609 1.00 94.00 186 ALA A C 1
ATOM 1382 O O . ALA A 1 186 ? 10.149 14.227 -3.268 1.00 94.00 186 ALA A O 1
ATOM 1383 N N . SER A 1 187 ? 12.022 14.511 -4.473 1.00 94.25 187 SER A N 1
ATOM 1384 C CA . SER A 1 187 ? 11.524 15.747 -5.080 1.00 94.25 187 SER A CA 1
ATOM 1385 C C . SER A 1 187 ? 10.335 15.475 -6.010 1.00 94.25 187 SER A C 1
ATOM 1387 O O . SER A 1 187 ? 10.294 14.485 -6.748 1.00 94.25 187 SER A O 1
ATOM 1389 N N . ALA A 1 188 ? 9.340 16.367 -5.982 1.00 93.00 188 ALA A N 1
ATOM 1390 C CA . ALA A 1 188 ? 8.139 16.245 -6.809 1.00 93.00 188 ALA A CA 1
ATOM 1391 C C . ALA A 1 188 ? 8.474 16.208 -8.310 1.00 93.00 188 ALA A C 1
ATOM 1393 O O . ALA A 1 188 ? 7.910 15.403 -9.052 1.00 93.00 188 ALA A O 1
ATOM 1394 N N . SER A 1 189 ? 9.432 17.034 -8.743 1.00 93.19 189 SER A N 1
ATOM 1395 C CA . SER A 1 189 ? 9.919 17.074 -10.125 1.00 93.19 189 SER A CA 1
ATOM 1396 C C . SER A 1 189 ? 10.575 15.759 -10.535 1.00 93.19 189 SER A C 1
ATOM 1398 O O . SER A 1 189 ? 10.264 15.230 -11.603 1.00 93.19 189 SER A O 1
ATOM 1400 N N . ARG A 1 190 ? 11.422 15.166 -9.680 1.00 95.12 190 ARG A N 1
ATOM 1401 C CA . ARG A 1 190 ? 12.050 13.880 -9.992 1.00 95.12 190 ARG A CA 1
ATOM 1402 C C . ARG A 1 190 ? 11.027 12.755 -10.057 1.00 95.12 190 ARG A C 1
ATOM 1404 O O . ARG A 1 190 ? 11.054 11.983 -11.010 1.00 95.12 190 ARG A O 1
ATOM 1411 N N . LEU A 1 191 ? 10.113 12.684 -9.090 1.00 94.81 191 LEU A N 1
ATOM 1412 C CA . LEU A 1 191 ? 9.043 11.684 -9.070 1.00 94.81 191 LEU A CA 1
ATOM 1413 C C . LEU A 1 191 ? 8.175 11.761 -10.327 1.00 94.81 191 LEU A C 1
ATOM 1415 O O . LEU A 1 191 ? 7.902 10.727 -10.931 1.00 94.81 191 LEU A O 1
ATOM 1419 N N . ARG A 1 192 ? 7.795 12.978 -10.740 1.00 94.69 192 ARG A N 1
ATOM 1420 C CA . ARG A 1 192 ? 7.064 13.204 -11.989 1.00 94.69 192 ARG A CA 1
ATOM 1421 C C . ARG A 1 192 ? 7.886 12.774 -13.191 1.00 94.69 192 ARG A C 1
ATOM 1423 O O . ARG A 1 192 ? 7.428 11.906 -13.910 1.00 94.69 192 ARG A O 1
ATOM 1430 N N . SER A 1 193 ? 9.112 13.268 -13.370 1.00 94.62 193 SER A N 1
ATOM 1431 C CA . SER A 1 193 ? 9.928 12.952 -14.561 1.00 94.62 193 SER A CA 1
ATOM 1432 C C . SER A 1 193 ? 10.177 11.454 -14.807 1.00 94.62 193 SER A C 1
ATOM 1434 O O . SER A 1 193 ? 10.487 11.062 -15.927 1.00 94.62 193 SER A O 1
ATOM 1436 N N . LEU A 1 194 ? 10.066 10.607 -13.777 1.00 95.38 194 LEU A N 1
ATOM 1437 C CA . LEU A 1 194 ? 10.246 9.157 -13.895 1.00 95.38 194 LEU A CA 1
ATOM 1438 C C . LEU A 1 194 ? 8.966 8.388 -14.249 1.00 95.38 194 LEU A C 1
ATOM 1440 O O . LEU A 1 194 ? 9.070 7.235 -14.678 1.00 95.38 194 LEU A O 1
ATOM 1444 N N . ALA A 1 195 ? 7.804 9.009 -14.051 1.00 95.88 195 ALA A N 1
ATOM 1445 C CA . ALA A 1 195 ? 6.496 8.420 -14.280 1.00 95.88 195 ALA A CA 1
ATOM 1446 C C . ALA A 1 195 ? 6.026 8.647 -15.721 1.00 95.88 195 ALA A C 1
ATOM 1448 O O . ALA A 1 195 ? 6.219 9.718 -16.295 1.00 95.88 195 ALA A O 1
ATOM 1449 N N . ASP A 1 196 ? 5.353 7.651 -16.281 1.00 94.56 196 ASP A N 1
ATOM 1450 C CA . ASP A 1 196 ? 4.646 7.786 -17.552 1.00 94.56 196 ASP A CA 1
ATOM 1451 C C . ASP A 1 196 ? 3.217 8.316 -17.316 1.00 94.56 196 ASP A C 1
ATOM 1453 O O . ASP A 1 196 ? 2.671 9.056 -18.135 1.00 94.56 196 ASP A O 1
ATOM 1457 N N . GLU A 1 197 ? 2.611 7.961 -16.174 1.00 95.00 197 GLU A N 1
ATOM 1458 C CA . GLU A 1 197 ? 1.222 8.287 -15.828 1.00 95.00 197 GLU A CA 1
ATOM 1459 C C . GLU A 1 197 ? 1.085 8.599 -14.330 1.00 95.00 197 GLU A C 1
ATOM 1461 O O . GLU A 1 197 ? 1.771 8.014 -13.485 1.00 95.00 197 GLU A O 1
ATOM 1466 N N . VAL A 1 198 ? 0.169 9.507 -13.989 1.00 96.44 198 VAL A N 1
ATOM 1467 C CA . VAL A 1 198 ? -0.124 9.904 -12.605 1.00 96.44 198 VAL A CA 1
ATOM 1468 C C . VAL A 1 198 ? -1.527 9.449 -12.224 1.00 96.44 198 VAL A C 1
ATOM 1470 O O . VAL A 1 198 ? -2.468 9.626 -12.989 1.00 96.44 198 VAL A O 1
ATOM 1473 N N . VAL A 1 199 ? -1.690 8.904 -11.020 1.00 97.44 199 VAL A N 1
ATOM 1474 C CA . VAL A 1 199 ? -2.992 8.545 -10.445 1.00 97.44 199 VAL A CA 1
ATOM 1475 C C . VAL A 1 199 ? -3.255 9.413 -9.220 1.00 97.44 199 VAL A C 1
ATOM 1477 O O . VAL A 1 199 ? -2.527 9.322 -8.233 1.00 97.44 199 VAL A O 1
ATOM 1480 N N . LEU A 1 200 ? -4.295 10.243 -9.270 1.00 95.75 200 LEU A N 1
ATOM 1481 C CA . LEU A 1 200 ? -4.755 11.046 -8.138 1.00 95.75 200 LEU A CA 1
ATOM 1482 C C . LEU A 1 200 ? -5.890 10.317 -7.428 1.00 95.75 200 LEU A C 1
ATOM 1484 O O . LEU A 1 200 ? -6.963 10.128 -7.995 1.00 95.75 200 LEU A O 1
ATOM 1488 N N . VAL A 1 201 ? -5.662 9.913 -6.181 1.00 95.38 201 VAL A N 1
ATOM 1489 C CA . VAL A 1 201 ? -6.633 9.142 -5.399 1.00 95.38 201 VAL A CA 1
ATOM 1490 C C . VAL A 1 201 ? -7.335 10.032 -4.384 1.00 95.38 201 VAL A C 1
ATOM 1492 O O . VAL A 1 201 ? -6.680 10.669 -3.561 1.00 95.38 201 VAL A O 1
ATOM 1495 N N . ARG A 1 202 ? -8.669 10.030 -4.415 1.00 93.19 202 ARG A N 1
ATOM 1496 C CA . ARG A 1 202 ? -9.549 10.690 -3.438 1.00 93.19 202 ARG A CA 1
ATOM 1497 C C . ARG A 1 202 ? -10.251 9.656 -2.566 1.00 93.19 202 ARG A C 1
ATOM 1499 O O . ARG A 1 202 ? -10.509 8.540 -3.010 1.00 93.19 202 ARG A O 1
ATOM 1506 N N . THR A 1 203 ? -10.593 10.044 -1.344 1.00 87.81 203 THR A N 1
ATOM 1507 C CA . THR A 1 203 ? -11.321 9.199 -0.379 1.00 87.81 203 THR A CA 1
ATOM 1508 C C . THR A 1 203 ? -12.806 9.509 -0.278 1.00 87.81 203 THR A C 1
ATOM 1510 O O . THR A 1 203 ? -13.556 8.744 0.318 1.00 87.81 203 THR A O 1
ATOM 1513 N N . ARG A 1 204 ? -13.251 10.627 -0.853 1.00 77.75 204 ARG A N 1
ATOM 1514 C CA . ARG A 1 204 ? -14.646 11.062 -0.790 1.00 77.75 204 ARG A CA 1
ATOM 1515 C C . ARG A 1 204 ? -15.450 10.549 -1.974 1.00 77.75 204 ARG A C 1
ATOM 1517 O O . ARG A 1 204 ? -15.024 10.690 -3.122 1.00 77.75 204 ARG A O 1
ATOM 1524 N N . ARG A 1 205 ? -16.661 10.058 -1.694 1.00 65.38 205 ARG A N 1
ATOM 1525 C CA . ARG A 1 205 ? -17.737 10.003 -2.692 1.00 65.38 205 ARG A CA 1
ATOM 1526 C C . ARG A 1 205 ? -18.082 11.446 -3.062 1.00 65.38 205 ARG A C 1
ATOM 1528 O O . ARG A 1 205 ? -18.348 12.259 -2.171 1.00 65.38 205 ARG A O 1
ATOM 1535 N N . GLY A 1 206 ? -17.981 11.792 -4.345 1.00 54.41 206 GLY A N 1
ATOM 1536 C CA . GLY A 1 206 ? -18.313 13.136 -4.823 1.00 54.41 206 GLY A CA 1
ATOM 1537 C C . GLY A 1 206 ? -19.746 13.514 -4.439 1.00 54.41 206 GLY A C 1
ATOM 1538 O O . GLY A 1 206 ? -20.606 12.646 -4.300 1.00 54.41 206 GLY A O 1
ATOM 1539 N N . SER A 1 207 ? -20.018 14.808 -4.267 1.00 44.38 207 SER A N 1
ATOM 1540 C CA . SER A 1 207 ? -21.341 15.342 -3.903 1.00 44.38 207 SER A CA 1
ATOM 1541 C C . SER A 1 207 ? -22.475 14.867 -4.826 1.00 44.38 207 SER A C 1
ATOM 1543 O O . SER A 1 207 ? -23.593 14.690 -4.352 1.00 44.38 207 SER A O 1
ATOM 1545 N N . ALA A 1 208 ? -22.176 14.574 -6.097 1.00 42.69 208 ALA A N 1
ATOM 1546 C CA . ALA A 1 208 ? -23.134 14.052 -7.075 1.00 42.69 208 ALA A CA 1
ATOM 1547 C C . ALA A 1 208 ? -23.629 12.618 -6.784 1.00 42.69 208 ALA A C 1
ATOM 1549 O O . ALA A 1 208 ? -24.748 12.281 -7.141 1.00 42.69 208 ALA A O 1
ATOM 1550 N N . GLU A 1 209 ? -22.846 11.776 -6.101 1.00 43.53 209 GLU A N 1
ATOM 1551 C CA . GLU A 1 209 ? -23.258 10.396 -5.774 1.00 43.53 209 GLU A CA 1
ATOM 1552 C C . GLU A 1 209 ? -24.072 10.313 -4.484 1.00 43.53 209 GLU A C 1
ATOM 1554 O O . GLU A 1 209 ? -24.880 9.406 -4.337 1.00 43.53 209 GLU A O 1
ATOM 1559 N N . ARG A 1 210 ? -23.922 11.282 -3.569 1.00 44.03 210 ARG A N 1
ATOM 1560 C CA . ARG A 1 210 ? -24.776 11.365 -2.370 1.00 44.03 210 ARG A CA 1
ATOM 1561 C C . ARG A 1 210 ? -26.233 11.696 -2.714 1.00 44.03 210 ARG A C 1
ATOM 1563 O O . ARG A 1 210 ? -27.105 11.389 -1.919 1.00 44.03 210 ARG A O 1
ATOM 1570 N N . HIS A 1 211 ? -26.469 12.304 -3.878 1.00 36.22 211 HIS A N 1
ATOM 1571 C CA . HIS A 1 211 ? -27.802 12.656 -4.377 1.00 36.22 211 HIS A CA 1
ATOM 1572 C C . HIS A 1 211 ? -28.373 11.598 -5.335 1.00 36.22 211 HIS A C 1
ATOM 1574 O O . HIS A 1 211 ? -29.569 11.608 -5.597 1.00 36.22 211 HIS A O 1
ATOM 1580 N N . ALA A 1 212 ? -27.554 10.671 -5.847 1.00 41.09 212 ALA A N 1
ATOM 1581 C CA . ALA A 1 212 ? -28.020 9.623 -6.759 1.00 41.09 212 ALA A CA 1
ATOM 1582 C C . ALA A 1 212 ? -28.822 8.517 -6.045 1.00 41.09 212 ALA A C 1
ATOM 1584 O O . ALA A 1 212 ? -29.642 7.869 -6.684 1.00 41.09 212 ALA A O 1
ATOM 1585 N N . ASP A 1 213 ? -28.636 8.347 -4.730 1.00 43.56 213 ASP A N 1
ATOM 1586 C CA . ASP A 1 213 ? -29.494 7.488 -3.901 1.00 43.56 213 ASP A CA 1
ATOM 1587 C C . ASP A 1 213 ? -30.799 8.194 -3.459 1.00 43.56 213 ASP A C 1
ATOM 1589 O O . ASP A 1 213 ? -31.662 7.542 -2.876 1.00 43.56 213 ASP A O 1
ATOM 1593 N N . ASP A 1 214 ? -30.969 9.498 -3.739 1.00 44.47 214 ASP A N 1
ATOM 1594 C CA . ASP A 1 214 ? -32.073 10.320 -3.197 1.00 44.47 214 ASP A CA 1
ATOM 1595 C C . ASP A 1 214 ? -32.880 11.107 -4.259 1.00 44.47 214 ASP A C 1
ATOM 1597 O O . ASP A 1 214 ? -33.903 11.717 -3.946 1.00 44.47 214 ASP A O 1
ATOM 1601 N N . HIS A 1 215 ? -32.489 11.078 -5.539 1.00 38.59 215 HIS A N 1
ATOM 1602 C CA . HIS A 1 215 ? -33.184 11.810 -6.606 1.00 38.59 215 HIS A CA 1
ATOM 1603 C C . HIS A 1 215 ? -33.417 10.976 -7.872 1.00 38.59 215 HIS A C 1
ATOM 1605 O O . HIS A 1 215 ? -32.763 11.148 -8.896 1.00 38.59 215 HIS A O 1
ATOM 1611 N N . ASP A 1 216 ? -34.456 10.142 -7.811 1.00 41.03 216 ASP A N 1
ATOM 1612 C CA . ASP A 1 216 ? -35.229 9.682 -8.976 1.00 41.03 216 ASP A CA 1
ATOM 1613 C C .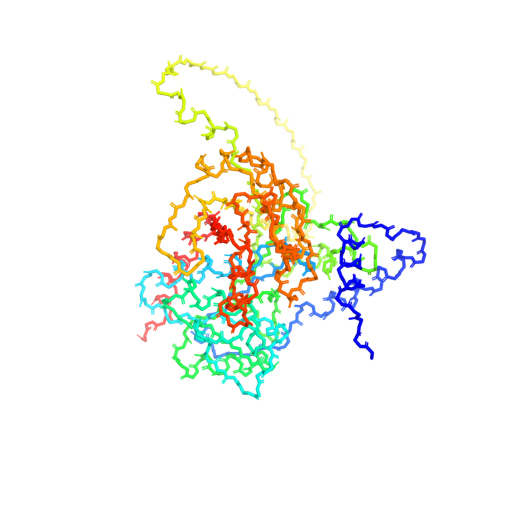 ASP A 1 216 ? -36.387 10.657 -9.289 1.00 41.03 216 ASP A C 1
ATOM 1615 O O . ASP A 1 216 ? -37.514 10.258 -9.587 1.00 41.03 216 ASP A O 1
ATOM 1619 N N . ARG A 1 217 ? -36.151 11.967 -9.134 1.00 43.22 217 ARG A N 1
ATOM 1620 C CA . ARG A 1 217 ? -37.114 13.019 -9.479 1.00 43.22 217 ARG A CA 1
ATOM 1621 C C . ARG A 1 217 ? -36.393 14.237 -10.033 1.00 43.22 217 ARG A C 1
ATOM 1623 O O . ARG A 1 217 ? -35.401 14.687 -9.474 1.00 43.22 217 ARG A O 1
ATOM 1630 N N . ASP A 1 218 ? -36.980 14.738 -11.108 1.00 36.12 218 ASP A N 1
ATOM 1631 C CA . ASP A 1 218 ? -36.768 16.045 -11.723 1.00 36.12 218 ASP A CA 1
ATOM 1632 C C . ASP A 1 218 ? -35.646 16.107 -12.768 1.00 36.12 218 ASP A C 1
ATOM 1634 O O . ASP A 1 218 ? -34.534 16.598 -12.582 1.00 36.12 218 ASP A O 1
ATOM 1638 N N . ARG A 1 219 ? -36.034 15.579 -13.935 1.00 36.53 219 ARG A N 1
ATOM 1639 C CA . ARG A 1 219 ? -35.532 15.968 -15.249 1.00 36.53 219 ARG A CA 1
ATOM 1640 C C . ARG A 1 219 ? -35.981 17.391 -15.615 1.00 36.53 219 ARG A C 1
ATOM 1642 O O . ARG A 1 219 ? -37.040 17.841 -15.193 1.00 36.53 219 ARG A O 1
ATOM 1649 N N . ASP A 1 220 ? -35.194 17.955 -16.530 1.00 35.47 220 ASP A N 1
ATOM 1650 C CA . ASP A 1 220 ? -35.487 19.045 -17.471 1.00 35.47 220 ASP A CA 1
ATOM 1651 C C . ASP A 1 220 ? -35.295 20.490 -16.974 1.00 35.47 220 ASP A C 1
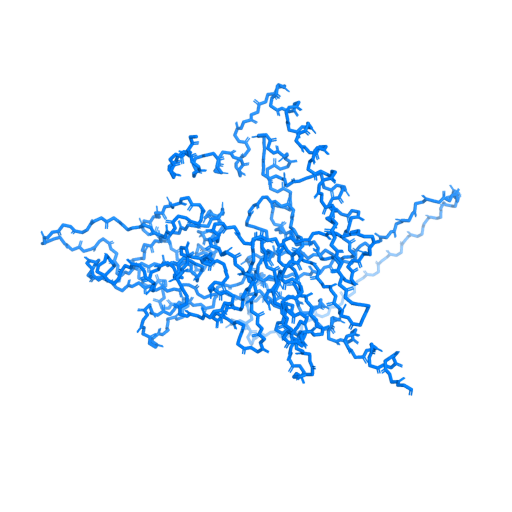ATOM 1653 O O . ASP A 1 220 ? -36.122 21.020 -16.246 1.00 35.47 220 ASP A O 1
ATOM 1657 N N . HIS A 1 221 ? -34.242 21.161 -17.475 1.00 36.94 221 HIS A N 1
ATOM 1658 C CA . HIS A 1 221 ? -34.341 22.385 -18.302 1.00 36.94 221 HIS A CA 1
ATOM 1659 C C . HIS A 1 221 ? -32.960 22.995 -18.643 1.00 36.94 221 HIS A C 1
ATOM 1661 O O . HIS A 1 221 ? -32.229 23.461 -17.775 1.00 36.94 221 HIS A O 1
ATOM 1667 N N . ASP A 1 222 ? -32.642 22.944 -19.938 1.00 36.06 222 ASP A N 1
ATOM 1668 C CA . ASP A 1 222 ? -32.244 24.024 -20.856 1.00 36.06 222 ASP A CA 1
ATOM 1669 C C . ASP A 1 222 ? -31.174 25.108 -20.565 1.00 36.06 222 ASP A C 1
ATOM 1671 O O . ASP A 1 222 ? -31.237 25.898 -19.627 1.00 36.06 222 ASP A O 1
ATOM 1675 N N . HIS A 1 223 ? -30.333 25.214 -21.608 1.00 35.16 223 HIS A N 1
ATOM 1676 C CA . HIS A 1 223 ? -29.861 26.383 -22.373 1.00 35.16 223 HIS A CA 1
ATOM 1677 C C . HIS A 1 223 ? -28.651 27.250 -21.959 1.00 35.16 223 HIS A C 1
ATOM 1679 O O . HIS A 1 223 ? -28.660 28.003 -20.992 1.00 35.16 223 HIS A O 1
ATOM 1685 N N . ASP A 1 224 ? -27.671 27.198 -22.878 1.00 35.91 224 ASP A N 1
ATOM 1686 C CA . ASP A 1 224 ? -26.922 28.268 -23.558 1.00 35.91 224 ASP A CA 1
ATOM 1687 C C . ASP A 1 224 ? -26.250 29.392 -22.754 1.00 35.91 224 ASP A C 1
ATOM 1689 O O . ASP A 1 224 ? -26.902 30.211 -22.106 1.00 35.91 224 ASP A O 1
ATOM 1693 N N . ARG A 1 225 ? -24.944 29.582 -23.016 1.00 34.16 225 ARG A N 1
ATOM 1694 C CA . ARG A 1 225 ? -24.456 30.757 -23.774 1.00 34.16 225 ARG A CA 1
ATOM 1695 C C . ARG A 1 225 ? -22.951 30.731 -24.054 1.00 34.16 225 ARG A C 1
ATOM 1697 O O . ARG A 1 225 ? -22.134 30.468 -23.176 1.00 34.16 225 ARG A O 1
ATOM 1704 N N . ASP A 1 226 ? -22.652 31.117 -25.288 1.00 38.34 226 ASP A N 1
ATOM 1705 C CA . ASP A 1 226 ? -21.355 31.432 -25.883 1.00 38.34 226 ASP A CA 1
ATOM 1706 C C . ASP A 1 226 ? -20.558 32.514 -25.136 1.00 38.34 226 ASP A C 1
ATOM 1708 O O . ASP A 1 226 ? -21.140 33.429 -24.540 1.00 38.34 226 ASP A O 1
ATOM 1712 N N . ARG A 1 227 ? -19.226 32.504 -25.317 1.00 36.38 227 ARG A N 1
ATOM 1713 C CA . ARG A 1 227 ? -18.510 33.617 -25.979 1.00 36.38 227 ARG A CA 1
ATOM 1714 C C . ARG A 1 227 ? -17.018 33.347 -26.171 1.00 36.38 227 ARG A C 1
ATOM 1716 O O . ARG A 1 227 ? -16.277 33.133 -25.214 1.00 36.38 227 ARG A O 1
ATOM 1723 N N . ASP A 1 228 ? -16.626 33.496 -27.428 1.00 39.66 228 ASP A N 1
ATOM 1724 C CA . ASP A 1 228 ? -15.273 33.607 -27.959 1.00 39.66 228 ASP A CA 1
ATOM 1725 C C . ASP A 1 228 ? -14.456 34.742 -27.331 1.00 39.66 228 ASP A C 1
ATOM 1727 O O . ASP A 1 228 ? -14.997 35.797 -26.973 1.00 39.66 228 ASP A O 1
ATOM 1731 N N . ARG A 1 229 ? -13.129 34.559 -27.318 1.00 39.00 229 ARG A N 1
ATOM 1732 C CA . ARG A 1 229 ? -12.149 35.610 -27.639 1.00 39.00 229 ARG A CA 1
ATOM 1733 C C . ARG A 1 229 ? -10.762 35.012 -27.869 1.00 39.00 229 ARG A C 1
ATOM 1735 O O . ARG A 1 229 ? -10.069 34.642 -26.924 1.00 39.00 229 ARG A O 1
ATOM 1742 N N . ASP A 1 230 ? -10.379 35.012 -29.139 1.00 39.03 230 ASP A N 1
ATOM 1743 C CA . ASP A 1 230 ? -9.022 34.829 -29.638 1.00 39.03 230 ASP A CA 1
ATOM 1744 C C . ASP A 1 230 ? -8.076 35.924 -29.131 1.00 39.03 230 ASP A C 1
ATOM 1746 O O . ASP A 1 230 ? -8.468 37.090 -28.991 1.00 39.03 230 ASP A O 1
ATOM 1750 N N . ARG A 1 231 ? -6.807 35.554 -28.926 1.00 36.88 231 ARG A N 1
ATOM 1751 C CA . ARG A 1 231 ? -5.650 36.434 -29.131 1.00 36.88 231 ARG A CA 1
ATOM 1752 C C . ARG A 1 231 ? -4.379 35.605 -29.288 1.00 36.88 231 ARG A C 1
ATOM 1754 O O . ARG A 1 231 ? -3.890 35.011 -28.331 1.00 36.88 231 ARG A O 1
ATOM 1761 N N . ASP A 1 232 ? -3.878 35.633 -30.515 1.00 36.75 232 ASP A N 1
ATOM 1762 C CA . ASP A 1 232 ? -2.600 35.106 -30.977 1.00 36.75 232 ASP A CA 1
ATOM 1763 C C . ASP A 1 232 ? -1.415 35.753 -30.257 1.00 36.75 232 ASP A C 1
ATOM 1765 O O . ASP A 1 232 ? -1.409 36.972 -30.074 1.00 36.75 232 ASP A O 1
ATOM 1769 N N . HIS A 1 233 ? -0.386 34.959 -29.947 1.00 39.25 233 HIS A N 1
ATOM 1770 C CA . HIS A 1 233 ? 1.020 35.379 -29.898 1.00 39.25 233 HIS A CA 1
ATOM 1771 C C . HIS A 1 233 ? 1.906 34.171 -30.234 1.00 39.25 233 HIS A C 1
ATOM 1773 O O . HIS A 1 233 ? 2.113 33.285 -29.406 1.00 39.25 233 HIS A O 1
ATOM 1779 N N . ASP A 1 234 ? 2.418 34.163 -31.465 1.00 36.88 234 ASP A N 1
ATOM 1780 C CA . ASP A 1 234 ? 3.524 33.320 -31.912 1.00 36.88 234 ASP A CA 1
ATOM 1781 C C . ASP A 1 234 ? 4.862 33.968 -31.527 1.00 36.88 234 ASP A C 1
ATOM 1783 O O . ASP A 1 234 ? 5.094 35.126 -31.870 1.00 36.88 234 ASP A O 1
ATOM 1787 N N . HIS A 1 235 ? 5.728 33.206 -30.848 1.00 34.88 235 HIS A N 1
ATOM 1788 C CA . HIS A 1 235 ? 7.186 33.079 -31.053 1.00 34.88 235 HIS A CA 1
ATOM 1789 C C . HIS A 1 235 ? 7.848 32.457 -29.810 1.00 34.88 235 HIS A C 1
ATOM 1791 O O . HIS A 1 235 ? 8.017 33.121 -28.793 1.00 34.88 235 HIS A O 1
ATOM 1797 N N . ASP A 1 236 ? 8.166 31.159 -29.876 1.00 34.50 236 ASP A N 1
ATOM 1798 C CA . ASP A 1 236 ? 9.553 30.655 -29.887 1.00 34.50 236 ASP A CA 1
ATOM 1799 C C . ASP A 1 236 ? 9.584 29.111 -29.790 1.00 34.50 236 ASP A C 1
ATOM 1801 O O . ASP A 1 236 ? 9.085 28.496 -28.849 1.00 34.50 236 ASP A O 1
ATOM 1805 N N . HIS A 1 237 ? 10.183 28.481 -30.806 1.00 36.09 237 HIS A N 1
ATOM 1806 C CA . HIS A 1 237 ? 10.726 27.115 -30.780 1.00 36.09 237 HIS A CA 1
ATOM 1807 C C . HIS A 1 237 ? 11.987 27.109 -29.880 1.00 36.09 237 HIS A C 1
ATOM 1809 O O . HIS A 1 237 ? 12.705 28.099 -29.853 1.00 36.09 237 HIS A O 1
ATOM 1815 N N . ASP A 1 238 ? 12.414 26.081 -29.145 1.00 37.12 238 ASP A N 1
ATOM 1816 C CA . ASP A 1 238 ? 12.158 24.644 -29.151 1.00 37.12 238 ASP A CA 1
ATOM 1817 C C . ASP A 1 238 ? 12.722 24.055 -27.828 1.00 37.12 238 ASP A C 1
ATOM 1819 O O . ASP A 1 238 ? 13.650 24.621 -27.249 1.00 37.12 238 ASP A O 1
ATOM 1823 N N . HIS A 1 239 ? 12.235 22.872 -27.431 1.00 37.66 239 HIS A N 1
ATOM 1824 C CA . HIS A 1 239 ? 12.720 21.975 -26.359 1.00 37.66 239 HIS A CA 1
ATOM 1825 C C . HIS A 1 239 ? 12.171 22.096 -24.926 1.00 37.66 239 HIS A C 1
ATOM 1827 O O . HIS A 1 239 ? 12.864 21.737 -23.975 1.00 37.66 239 HIS A O 1
ATOM 1833 N N . ASP A 1 240 ? 10.877 22.371 -24.768 1.00 38.41 240 ASP A N 1
ATOM 1834 C CA . ASP A 1 240 ? 10.131 21.780 -23.650 1.00 38.41 240 ASP A CA 1
ATOM 1835 C C . ASP A 1 240 ? 9.266 20.635 -24.178 1.00 38.41 240 ASP A C 1
ATOM 1837 O O . ASP A 1 240 ? 8.248 20.826 -24.843 1.00 38.41 240 ASP A O 1
ATOM 1841 N N . ARG A 1 241 ? 9.678 19.393 -23.893 1.00 39.47 241 ARG A N 1
ATOM 1842 C CA . ARG A 1 241 ? 8.740 18.267 -23.922 1.00 39.47 241 ARG A CA 1
ATOM 1843 C C . ARG A 1 241 ? 7.754 18.494 -22.784 1.00 39.47 241 ARG A C 1
ATOM 1845 O O . ARG A 1 241 ? 7.896 17.896 -21.717 1.00 39.47 241 ARG A O 1
ATOM 1852 N N . ASP A 1 242 ? 6.732 19.296 -23.048 1.00 39.75 242 ASP A N 1
ATOM 1853 C CA . ASP A 1 242 ? 5.465 19.276 -22.332 1.00 39.75 242 ASP A CA 1
ATOM 1854 C C . ASP A 1 242 ? 4.798 17.921 -22.615 1.00 39.75 242 ASP A C 1
ATOM 1856 O O . ASP A 1 242 ? 3.825 17.757 -23.351 1.00 39.75 242 ASP A O 1
ATOM 1860 N N . HIS A 1 243 ? 5.371 16.866 -22.036 1.00 47.84 243 HIS A N 1
ATOM 1861 C CA . HIS A 1 243 ? 4.622 15.663 -21.762 1.00 47.84 243 HIS A CA 1
ATOM 1862 C C . HIS A 1 243 ? 3.558 16.078 -20.752 1.00 47.84 243 HIS A C 1
ATOM 1864 O O . HIS A 1 243 ? 3.800 16.042 -19.546 1.00 47.84 243 HIS A O 1
ATOM 1870 N N . HIS A 1 244 ? 2.376 16.466 -21.237 1.00 57.66 244 HIS A N 1
ATOM 1871 C CA . HIS A 1 244 ? 1.163 16.447 -20.434 1.00 57.66 244 HIS A CA 1
ATOM 1872 C C . HIS A 1 244 ? 0.992 15.013 -19.922 1.00 57.66 244 HIS A C 1
ATOM 1874 O O . HIS A 1 244 ? 0.413 14.149 -20.586 1.00 57.66 244 HIS A O 1
ATOM 1880 N N . GLN A 1 245 ? 1.598 14.731 -18.767 1.00 76.31 245 GLN A N 1
ATOM 1881 C CA . GLN A 1 245 ? 1.522 13.436 -18.119 1.00 76.31 245 GLN A CA 1
ATOM 1882 C C . GLN A 1 245 ? 0.052 13.139 -17.906 1.00 76.31 245 GLN A C 1
ATOM 1884 O O . GLN A 1 245 ? -0.667 13.939 -17.304 1.00 76.31 245 GLN A O 1
ATOM 1889 N N . ARG A 1 246 ? -0.409 12.003 -18.427 1.00 89.00 246 ARG A N 1
ATOM 1890 C CA . ARG A 1 246 ? -1.817 11.646 -18.295 1.00 89.00 246 ARG A CA 1
ATOM 1891 C C . ARG A 1 246 ? -2.128 11.450 -16.821 1.00 89.00 246 ARG A C 1
ATOM 1893 O O . ARG A 1 246 ? -1.444 10.698 -16.123 1.00 89.00 246 ARG A O 1
ATOM 1900 N N . VAL A 1 247 ? -3.158 12.152 -16.369 1.00 94.06 247 VAL A N 1
ATOM 1901 C CA . VAL A 1 247 ? -3.647 12.079 -14.999 1.00 94.06 247 VAL A CA 1
ATOM 1902 C C . VAL A 1 247 ? -4.916 11.241 -14.983 1.00 94.06 247 VAL A C 1
ATOM 1904 O O . VAL A 1 247 ? -5.852 11.482 -15.743 1.00 94.06 247 VAL A O 1
ATOM 1907 N N . HIS A 1 248 ? -4.937 10.249 -14.104 1.00 95.81 248 HIS A N 1
ATOM 1908 C CA . HIS A 1 248 ? -6.056 9.353 -13.887 1.00 95.81 248 HIS A CA 1
ATOM 1909 C C . HIS A 1 248 ? -6.668 9.612 -12.520 1.00 95.81 248 HIS A C 1
ATOM 1911 O O . HIS A 1 248 ? -5.973 9.693 -11.508 1.00 95.81 248 HIS A O 1
ATOM 1917 N N . GLU A 1 249 ? -7.988 9.707 -12.501 1.00 95.19 249 GLU A N 1
ATOM 1918 C CA . GLU A 1 249 ? -8.774 9.901 -11.294 1.00 95.19 249 GLU A CA 1
ATOM 1919 C C . GLU A 1 249 ? -9.095 8.551 -10.649 1.00 95.19 249 GLU A C 1
ATOM 1921 O O . GLU A 1 249 ? -9.617 7.639 -11.299 1.00 95.19 249 GLU A O 1
ATOM 1926 N N . GLY A 1 250 ? -8.747 8.422 -9.370 1.00 95.06 250 GLY A N 1
ATOM 1927 C CA . GLY A 1 250 ? -8.955 7.231 -8.564 1.00 95.06 250 GLY A CA 1
ATOM 1928 C C . GLY A 1 250 ? -9.783 7.516 -7.315 1.00 95.06 250 GLY A C 1
ATOM 1929 O O . GLY A 1 250 ? -9.702 8.597 -6.729 1.00 95.06 250 GLY A O 1
ATOM 1930 N N . ARG A 1 251 ? -10.560 6.527 -6.872 1.00 94.56 251 ARG A N 1
ATOM 1931 C CA . ARG A 1 251 ? -11.373 6.614 -5.653 1.00 94.56 251 ARG A CA 1
ATOM 1932 C C . ARG A 1 251 ? -11.102 5.438 -4.739 1.00 94.56 251 ARG A C 1
ATOM 1934 O O . ARG A 1 251 ? -11.245 4.297 -5.165 1.00 94.56 251 ARG A O 1
ATOM 1941 N N . TYR A 1 252 ? -10.703 5.727 -3.507 1.00 94.69 252 TYR A N 1
ATOM 1942 C CA . TYR A 1 252 ? -10.511 4.738 -2.456 1.00 94.69 252 TYR A CA 1
ATOM 1943 C C . TYR A 1 252 ? -11.686 4.816 -1.485 1.00 94.69 252 TYR A C 1
ATOM 1945 O O . TYR A 1 252 ? -11.790 5.785 -0.736 1.00 94.69 252 TYR A O 1
ATOM 1953 N N . LEU A 1 253 ? -12.582 3.834 -1.535 1.00 92.50 253 LEU A N 1
ATOM 1954 C CA . LEU A 1 253 ? -13.861 3.856 -0.822 1.00 92.50 253 LEU A CA 1
ATOM 1955 C C . LEU A 1 253 ? -13.930 2.724 0.203 1.00 92.50 253 LEU A C 1
ATOM 1957 O O . LEU A 1 253 ? -13.384 1.646 -0.029 1.00 92.50 253 LEU A O 1
ATOM 1961 N N . LEU A 1 254 ? -14.593 2.982 1.333 1.00 93.94 254 LEU A N 1
ATOM 1962 C CA . LEU A 1 254 ? -14.979 1.940 2.283 1.00 93.94 254 LEU A CA 1
ATOM 1963 C C . LEU A 1 254 ? -16.242 1.246 1.763 1.00 93.94 254 LEU A C 1
ATOM 1965 O O . LEU A 1 254 ? -17.215 1.913 1.409 1.00 93.94 254 LEU A O 1
ATOM 1969 N N . GLU A 1 255 ? -16.215 -0.082 1.730 1.00 93.19 255 GLU A N 1
ATOM 1970 C CA . GLU A 1 255 ? -17.339 -0.907 1.260 1.00 93.19 255 GLU A CA 1
ATOM 1971 C C . GLU A 1 255 ? -18.186 -1.436 2.427 1.00 93.19 255 GLU A C 1
ATOM 1973 O O . GLU A 1 255 ? -19.383 -1.679 2.295 1.00 93.19 255 GLU A O 1
ATOM 1978 N N . GLY A 1 256 ? -17.561 -1.610 3.590 1.00 95.25 256 GLY A N 1
ATOM 1979 C CA . GLY A 1 256 ? -18.164 -2.216 4.770 1.00 95.25 256 GLY A CA 1
ATOM 1980 C C . GLY A 1 256 ? -17.094 -2.775 5.698 1.00 95.25 256 GLY A C 1
ATOM 1981 O O . GLY A 1 256 ? -15.911 -2.430 5.604 1.00 95.25 256 GLY A O 1
ATOM 1982 N N . ALA A 1 257 ? -17.499 -3.671 6.590 1.00 96.88 257 ALA A N 1
ATOM 1983 C CA . ALA A 1 257 ? -16.566 -4.432 7.402 1.00 96.88 257 ALA A CA 1
ATOM 1984 C C . ALA A 1 257 ? -17.023 -5.878 7.572 1.00 96.88 257 ALA A C 1
ATOM 1986 O O . ALA A 1 257 ? -18.196 -6.149 7.807 1.00 96.88 257 ALA A O 1
ATOM 1987 N N . ARG A 1 258 ? -16.083 -6.817 7.517 1.00 95.19 258 ARG A N 1
ATOM 1988 C CA . ARG A 1 258 ? -16.352 -8.239 7.771 1.00 95.19 258 ARG A CA 1
ATOM 1989 C C . ARG A 1 258 ? -15.896 -8.655 9.158 1.00 95.19 258 ARG A C 1
ATOM 1991 O O . ARG A 1 258 ? -14.869 -8.177 9.636 1.00 95.19 258 ARG A O 1
ATOM 1998 N N . LEU A 1 259 ? -16.588 -9.597 9.783 1.00 93.19 259 LEU A N 1
ATOM 1999 C CA . LEU A 1 259 ? -16.152 -10.174 11.050 1.00 93.19 259 LEU A CA 1
ATOM 2000 C C . LEU A 1 259 ? -14.814 -10.913 10.869 1.00 93.19 259 LEU A C 1
ATOM 2002 O O . LEU A 1 259 ? -14.618 -11.698 9.936 1.00 93.19 259 LEU A O 1
ATOM 2006 N N . LEU A 1 260 ? -13.857 -10.664 11.760 1.00 89.81 260 LEU A N 1
ATOM 2007 C CA . LEU A 1 260 ? -12.592 -11.387 11.772 1.00 89.81 260 LEU A CA 1
ATOM 2008 C C . LEU A 1 260 ? -12.846 -12.856 12.145 1.00 89.81 260 LEU A C 1
ATOM 2010 O O . LEU A 1 260 ? -13.325 -13.149 13.234 1.00 89.81 260 LEU A O 1
ATOM 2014 N N . GLY A 1 261 ? -12.506 -13.777 11.239 1.00 83.44 261 GLY A N 1
ATOM 2015 C CA . GLY A 1 261 ? -12.708 -15.216 11.447 1.00 83.44 261 GLY A CA 1
ATOM 2016 C C . GLY A 1 261 ? -14.140 -15.707 11.197 1.00 83.44 261 GLY A C 1
ATOM 2017 O O . GLY A 1 261 ? -14.398 -16.890 11.388 1.00 83.44 261 GLY A O 1
ATOM 2018 N N . GLY A 1 262 ? -15.049 -14.835 10.745 1.00 82.94 262 GLY A N 1
ATOM 2019 C CA . GLY A 1 262 ? -16.435 -15.178 10.419 1.00 82.94 262 GLY A CA 1
ATOM 2020 C C . GLY A 1 262 ? -16.823 -14.822 8.982 1.00 82.94 262 GLY A C 1
ATOM 2021 O O . GLY A 1 262 ? -16.067 -14.174 8.258 1.00 82.94 262 GLY A O 1
ATOM 2022 N N . ALA A 1 263 ? -18.017 -15.260 8.575 1.00 84.06 263 ALA A N 1
ATOM 2023 C CA . ALA A 1 263 ? -18.603 -14.939 7.269 1.00 84.06 263 ALA A CA 1
ATOM 2024 C C . ALA A 1 263 ? -19.458 -13.657 7.284 1.00 84.06 263 ALA A C 1
ATOM 2026 O O . ALA A 1 263 ? -19.765 -13.119 6.222 1.00 84.06 263 ALA A O 1
ATOM 2027 N N . GLU A 1 264 ? -19.836 -13.176 8.471 1.00 92.31 264 GLU A N 1
ATOM 2028 C CA . GLU A 1 264 ? -20.669 -11.986 8.653 1.00 92.31 264 GLU A CA 1
ATOM 2029 C C . GLU A 1 264 ? -20.001 -10.736 8.064 1.00 92.31 264 GLU A C 1
ATOM 2031 O O . GLU A 1 264 ? -18.801 -10.500 8.254 1.00 92.31 264 GLU A O 1
ATOM 2036 N N . ARG A 1 265 ? -20.793 -9.926 7.358 1.00 95.81 265 ARG A N 1
ATOM 2037 C CA . ARG A 1 265 ? -20.399 -8.627 6.813 1.00 95.81 265 ARG A CA 1
ATOM 2038 C C . ARG A 1 265 ? -21.434 -7.589 7.205 1.00 95.81 265 ARG A C 1
ATOM 2040 O O . ARG A 1 265 ? -22.625 -7.852 7.106 1.00 95.81 265 ARG A O 1
ATOM 2047 N N . LEU A 1 266 ? -20.950 -6.425 7.608 1.00 95.50 266 LEU A N 1
ATOM 2048 C CA . LEU A 1 266 ? -21.739 -5.256 7.944 1.00 95.50 266 LEU A CA 1
ATOM 2049 C C . LEU A 1 266 ? -21.506 -4.181 6.888 1.00 95.50 266 LEU A C 1
ATOM 2051 O O . LEU A 1 266 ? -20.364 -3.855 6.548 1.00 95.50 266 LEU A O 1
ATOM 2055 N N . SER A 1 267 ? -22.596 -3.610 6.397 1.00 95.44 267 SER A N 1
ATOM 2056 C CA . SER A 1 267 ? -22.591 -2.394 5.594 1.00 95.44 267 SER A CA 1
ATOM 2057 C C . SER A 1 267 ? -22.109 -1.190 6.411 1.00 95.44 267 SER A C 1
ATOM 2059 O O . SER A 1 267 ? -22.134 -1.186 7.645 1.00 95.44 267 SER A O 1
ATOM 2061 N N . MET A 1 268 ? -21.729 -0.110 5.723 1.00 93.75 268 MET A N 1
ATOM 2062 C CA . MET A 1 268 ? -21.388 1.149 6.397 1.00 93.75 268 MET A CA 1
ATOM 2063 C C . MET A 1 268 ? -22.552 1.688 7.245 1.00 93.75 268 MET A C 1
ATOM 2065 O O . MET A 1 268 ? -22.320 2.223 8.327 1.00 93.75 268 MET A O 1
ATOM 2069 N N . ALA A 1 269 ? -23.802 1.493 6.810 1.00 93.25 269 ALA A N 1
ATOM 2070 C CA . ALA A 1 269 ? -24.990 1.909 7.555 1.00 93.25 269 ALA A CA 1
ATOM 2071 C C . ALA A 1 269 ? -25.150 1.150 8.884 1.00 93.25 269 ALA A C 1
ATOM 2073 O O . ALA A 1 269 ? -25.397 1.769 9.918 1.00 93.25 269 ALA A O 1
ATOM 2074 N N . GLU A 1 270 ? -24.943 -0.168 8.886 1.00 95.00 270 GLU A N 1
ATOM 2075 C CA . GLU A 1 270 ? -25.008 -0.989 10.106 1.00 95.00 270 GLU A CA 1
ATOM 2076 C C . GLU A 1 270 ? -23.887 -0.657 11.099 1.00 95.00 270 GLU A C 1
ATOM 2078 O O . GLU A 1 270 ? -24.065 -0.796 12.311 1.00 95.00 270 GLU A O 1
ATOM 2083 N N . LEU A 1 271 ? -22.734 -0.195 10.605 1.00 94.50 271 LEU A N 1
ATOM 2084 C CA . LEU A 1 271 ? -21.621 0.247 11.444 1.00 94.50 271 LEU A CA 1
ATOM 2085 C C . LEU A 1 271 ? -21.894 1.596 12.131 1.00 94.50 271 LEU A C 1
ATOM 2087 O O . LEU A 1 271 ? -21.495 1.762 13.283 1.00 94.50 271 LEU A O 1
ATOM 2091 N N . ARG A 1 272 ? -22.602 2.539 11.485 1.00 92.75 272 ARG A N 1
ATOM 2092 C CA . ARG A 1 272 ? -22.935 3.865 12.063 1.00 92.75 272 ARG A CA 1
ATOM 2093 C C . ARG A 1 272 ? -23.700 3.776 13.382 1.00 92.75 272 ARG A C 1
ATOM 2095 O O . ARG A 1 272 ? -23.523 4.625 14.248 1.00 92.75 272 ARG A O 1
ATOM 2102 N N . GLY A 1 273 ? -24.531 2.747 13.548 1.00 87.12 273 GLY A N 1
ATOM 2103 C CA . GLY A 1 273 ? -25.331 2.537 14.758 1.00 87.12 273 GLY A CA 1
ATOM 2104 C C . GLY A 1 273 ? -24.567 1.943 15.949 1.00 87.12 273 GLY A C 1
ATOM 2105 O O . GLY A 1 273 ? -25.187 1.662 16.971 1.00 87.12 273 GLY A O 1
ATOM 2106 N N . LYS A 1 274 ? -23.255 1.698 15.831 1.00 93.44 274 LYS A N 1
ATOM 2107 C CA . LYS A 1 274 ? -22.454 0.983 16.837 1.00 93.44 274 LYS A CA 1
ATOM 2108 C C . LYS A 1 274 ? -21.394 1.892 17.464 1.00 93.44 274 LYS A C 1
ATOM 2110 O O . LYS A 1 274 ? -20.779 2.720 16.795 1.00 93.44 274 LYS A O 1
ATOM 2115 N N . ARG A 1 275 ? -21.099 1.686 18.749 1.00 94.12 275 ARG A N 1
ATOM 2116 C CA . ARG A 1 275 ? -19.966 2.316 19.446 1.00 94.12 275 ARG A CA 1
ATOM 2117 C C . ARG A 1 275 ? -18.688 1.588 19.062 1.00 94.12 275 ARG A C 1
ATOM 2119 O O . ARG A 1 275 ? -18.327 0.594 19.681 1.00 94.12 275 ARG A O 1
ATOM 2126 N N . LEU A 1 276 ? -18.010 2.050 18.022 1.00 96.06 276 LEU A N 1
ATOM 2127 C CA . LEU A 1 276 ? -16.858 1.341 17.469 1.00 96.06 276 LEU A CA 1
ATOM 2128 C C . LEU A 1 276 ? -15.535 1.943 17.948 1.00 96.06 276 LEU A C 1
ATOM 2130 O O . LEU A 1 276 ? -15.344 3.158 17.932 1.00 96.06 276 LEU A O 1
ATOM 2134 N N . GLY A 1 277 ? -14.596 1.082 18.335 1.00 95.44 277 GLY A N 1
ATOM 2135 C CA . GLY A 1 277 ? -13.185 1.447 18.461 1.00 95.44 277 GLY A CA 1
ATOM 2136 C C . GLY A 1 277 ? -12.464 1.266 17.126 1.00 95.44 277 GLY A C 1
ATOM 2137 O O . GLY A 1 277 ? -12.879 0.455 16.309 1.00 95.44 277 GLY A O 1
ATOM 2138 N N . LEU A 1 278 ? -11.363 1.976 16.896 1.00 95.38 278 LEU A N 1
ATOM 2139 C CA . LEU A 1 278 ? -10.466 1.774 15.756 1.00 95.38 278 LEU A CA 1
ATOM 2140 C C . LEU A 1 278 ? -9.073 1.415 16.268 1.00 95.38 278 LEU A C 1
ATOM 2142 O O . LEU A 1 278 ? -8.485 2.176 17.034 1.00 95.38 278 LEU A O 1
ATOM 2146 N N . SER A 1 279 ? -8.518 0.298 15.807 1.00 93.62 279 SER A N 1
ATOM 2147 C CA . SER A 1 279 ? -7.115 -0.056 16.019 1.00 93.62 279 SER A CA 1
ATOM 2148 C C . SER A 1 279 ? -6.400 -0.188 14.681 1.00 93.62 279 SER A C 1
ATOM 2150 O O . SER A 1 279 ? -6.836 -0.918 13.791 1.00 93.62 279 SER A O 1
ATOM 2152 N N . THR A 1 280 ? -5.309 0.555 14.500 1.00 92.12 280 THR A N 1
ATOM 2153 C CA . THR A 1 280 ? -4.619 0.598 13.210 1.00 92.12 280 THR A CA 1
ATOM 2154 C C . THR A 1 280 ? -3.113 0.799 13.340 1.00 92.12 280 THR A C 1
ATOM 2156 O O . THR A 1 280 ? -2.620 1.478 14.240 1.00 92.12 280 THR A O 1
ATOM 2159 N N . ALA A 1 281 ? -2.391 0.196 12.401 1.00 88.69 281 ALA A N 1
ATOM 2160 C CA . ALA A 1 281 ? -0.939 0.189 12.274 1.00 88.69 281 ALA A CA 1
ATOM 2161 C C . ALA A 1 281 ? -0.554 0.542 10.827 1.00 88.69 281 ALA A C 1
ATOM 2163 O O . ALA A 1 281 ? 0.167 -0.201 10.162 1.00 88.69 281 ALA A O 1
ATOM 2164 N N . ILE A 1 282 ? -1.136 1.628 10.309 1.00 87.19 282 ILE A N 1
ATOM 2165 C CA . ILE A 1 282 ? -0.885 2.147 8.959 1.00 87.19 282 ILE A CA 1
ATOM 2166 C C . ILE A 1 282 ? -0.125 3.469 9.028 1.00 87.19 282 ILE A C 1
ATOM 2168 O O . ILE A 1 282 ? -0.267 4.214 9.994 1.00 87.19 282 ILE A O 1
ATOM 2172 N N . ALA A 1 283 ? 0.602 3.801 7.960 1.00 82.38 283 ALA A N 1
ATOM 2173 C CA . ALA A 1 283 ? 1.382 5.034 7.874 1.00 82.38 283 ALA A CA 1
ATOM 2174 C C . ALA A 1 283 ? 0.588 6.333 8.112 1.00 82.38 283 ALA A C 1
ATOM 2176 O O . ALA A 1 283 ? 1.151 7.269 8.660 1.00 82.38 283 ALA A O 1
ATOM 2177 N N . ARG A 1 284 ? -0.684 6.404 7.683 1.00 83.50 284 ARG A N 1
ATOM 2178 C CA . ARG A 1 284 ? -1.532 7.611 7.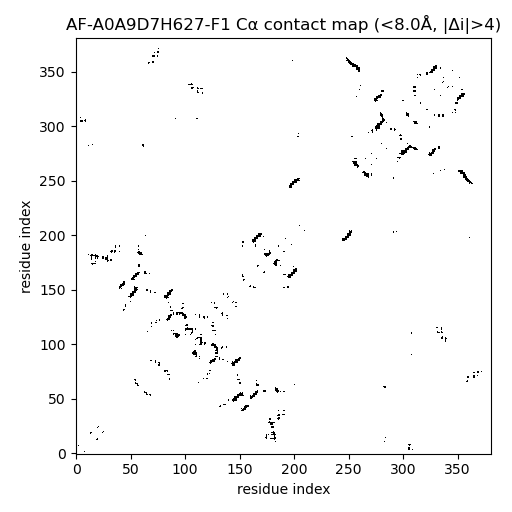775 1.00 83.50 284 ARG A CA 1
ATOM 2179 C C . ARG A 1 284 ? -2.896 7.310 8.410 1.00 83.50 284 ARG A C 1
ATOM 2181 O O . ARG A 1 284 ? -3.901 7.209 7.699 1.00 83.50 284 ARG A O 1
ATOM 2188 N N . PRO A 1 285 ? -2.967 7.128 9.740 1.00 84.44 285 PRO A N 1
ATOM 2189 C CA . PRO A 1 285 ? -4.201 6.742 10.424 1.00 84.44 285 PRO A CA 1
ATOM 2190 C C . PRO A 1 285 ? -5.269 7.842 10.385 1.00 84.44 285 PRO A C 1
ATOM 2192 O O . PRO A 1 285 ? -6.458 7.534 10.336 1.00 84.44 285 PRO A O 1
ATOM 2195 N N . SER A 1 286 ? -4.863 9.115 10.355 1.00 84.31 286 SER A N 1
ATOM 2196 C CA . SER A 1 286 ? -5.774 10.266 10.302 1.00 84.31 286 SER A CA 1
ATOM 2197 C C . SER A 1 286 ? -6.676 10.241 9.068 1.00 84.31 286 SER A C 1
ATOM 2199 O O . SER A 1 286 ? -7.837 10.627 9.150 1.00 84.31 286 SER A O 1
ATOM 2201 N N . ARG A 1 287 ? -6.179 9.720 7.941 1.00 87.12 287 ARG A N 1
ATOM 2202 C CA . ARG A 1 287 ? -6.980 9.568 6.726 1.00 87.12 287 ARG A CA 1
ATOM 2203 C C . ARG A 1 287 ? -8.092 8.541 6.894 1.00 87.12 287 ARG A C 1
ATOM 2205 O O . ARG A 1 287 ? -9.221 8.802 6.504 1.00 87.12 287 ARG A O 1
ATOM 2212 N N . LEU A 1 288 ? -7.781 7.386 7.481 1.00 91.12 288 LEU A N 1
ATOM 2213 C CA . LEU A 1 288 ? -8.788 6.358 7.743 1.00 91.12 288 LEU A CA 1
ATOM 2214 C C . LEU A 1 288 ? -9.873 6.880 8.689 1.00 91.12 288 LEU A C 1
ATOM 2216 O O . LEU A 1 288 ? -11.049 6.615 8.475 1.00 91.12 288 LEU A O 1
ATOM 2220 N N . VAL A 1 289 ? -9.481 7.660 9.701 1.00 92.25 289 VAL A N 1
ATOM 2221 C CA . VAL A 1 289 ? -10.443 8.360 10.562 1.00 92.25 289 VAL A CA 1
ATOM 2222 C C . VAL A 1 289 ? -11.312 9.307 9.732 1.00 92.25 289 VAL A C 1
ATOM 2224 O O . VAL A 1 289 ? -12.526 9.245 9.855 1.00 92.25 289 VAL A O 1
ATOM 2227 N N . GLY A 1 290 ? -10.726 10.115 8.842 1.00 91.25 290 GLY A N 1
ATOM 2228 C CA . GLY A 1 290 ? -11.482 10.982 7.929 1.00 91.25 290 GLY A CA 1
ATOM 2229 C C . GLY A 1 290 ? -12.489 10.222 7.059 1.00 91.25 290 GLY A C 1
ATOM 2230 O O . GLY A 1 290 ? -13.639 10.631 6.971 1.00 91.25 290 GLY A O 1
ATOM 2231 N N . MET A 1 291 ? -12.095 9.073 6.502 1.00 92.75 291 MET A N 1
ATOM 2232 C CA . MET A 1 291 ? -12.992 8.201 5.731 1.00 92.75 291 MET A CA 1
ATOM 2233 C C . MET A 1 291 ? -14.169 7.683 6.564 1.00 92.75 291 MET A C 1
ATOM 2235 O O . MET A 1 291 ? -15.293 7.653 6.079 1.00 92.75 291 MET A O 1
ATOM 2239 N N . LEU A 1 292 ? -13.925 7.286 7.817 1.00 94.50 292 LEU A N 1
ATOM 2240 C CA . LEU A 1 292 ? -14.988 6.845 8.725 1.00 94.50 292 LEU A CA 1
ATOM 2241 C C . LEU A 1 292 ? -15.937 7.998 9.073 1.00 94.50 292 LEU A C 1
ATOM 2243 O O . LEU A 1 292 ? -17.150 7.807 9.052 1.00 94.50 292 LEU A O 1
ATOM 2247 N N . LEU A 1 293 ? -15.402 9.197 9.322 1.00 93.19 293 LEU A N 1
ATOM 2248 C CA . LEU A 1 293 ? -16.202 10.395 9.586 1.00 93.19 293 LEU A CA 1
ATOM 2249 C C . LEU A 1 293 ? -17.068 10.786 8.381 1.00 93.19 293 LEU A C 1
ATOM 2251 O O . LEU A 1 293 ? -18.239 11.109 8.560 1.00 93.19 293 LEU A O 1
ATOM 2255 N N . ASP A 1 294 ? -16.526 10.712 7.162 1.00 91.25 294 ASP A N 1
ATOM 2256 C CA . ASP A 1 294 ? -17.270 10.976 5.920 1.00 91.25 294 ASP A CA 1
ATOM 2257 C C . ASP A 1 294 ? -18.421 9.969 5.701 1.00 91.25 294 ASP A C 1
ATOM 2259 O O . ASP A 1 294 ? -19.395 10.284 5.005 1.00 91.25 294 ASP A O 1
ATOM 2263 N N . GLU A 1 295 ? -18.308 8.787 6.318 1.00 92.12 295 GLU A N 1
ATOM 2264 C CA . GLU A 1 295 ? -19.311 7.721 6.392 1.00 92.12 295 GLU A CA 1
ATOM 2265 C C . GLU A 1 295 ? -20.172 7.797 7.666 1.00 92.12 295 GLU A C 1
ATOM 2267 O O . GLU A 1 295 ? -20.928 6.873 7.949 1.00 92.12 295 GLU A O 1
ATOM 2272 N N . GLY A 1 296 ? -20.089 8.876 8.451 1.00 92.62 296 GLY A N 1
ATOM 2273 C CA . GLY A 1 296 ? -20.903 9.083 9.654 1.00 92.62 296 GLY A CA 1
ATOM 2274 C C . GLY A 1 296 ? -20.529 8.196 10.847 1.00 92.62 296 GLY A C 1
ATOM 2275 O O . GLY A 1 296 ? -21.307 8.080 11.791 1.00 92.62 296 GLY A O 1
ATOM 2276 N N . ILE A 1 297 ? -19.358 7.560 10.822 1.00 94.44 297 ILE A N 1
ATOM 2277 C CA . ILE A 1 297 ? -18.843 6.716 11.902 1.00 94.44 297 ILE A CA 1
ATOM 2278 C C . ILE A 1 297 ? -17.781 7.505 12.663 1.00 94.44 297 ILE A C 1
ATOM 2280 O O . ILE A 1 297 ? -16.706 7.796 12.139 1.00 94.44 297 ILE A O 1
ATOM 2284 N N . VAL A 1 298 ? -18.055 7.811 13.929 1.00 94.81 298 VAL A N 1
ATOM 2285 C CA . VAL A 1 298 ? -17.096 8.460 14.831 1.00 94.81 298 VAL A CA 1
ATOM 2286 C C . VAL A 1 298 ? -16.528 7.399 15.776 1.00 94.81 298 VAL A C 1
ATOM 2288 O O . VAL A 1 298 ? -17.241 6.962 16.682 1.00 94.81 298 VAL A O 1
ATOM 2291 N N . PRO A 1 299 ? -15.266 6.955 15.605 1.00 94.25 299 PRO A N 1
ATOM 2292 C CA . PRO A 1 299 ? -14.686 5.985 16.521 1.00 94.25 299 PRO A CA 1
ATOM 2293 C C . PRO A 1 299 ? -14.608 6.564 17.935 1.00 94.25 299 PRO A C 1
ATOM 2295 O O . PRO A 1 299 ? -14.009 7.620 18.144 1.00 94.25 299 PRO A O 1
ATOM 2298 N N . THR A 1 300 ? -15.157 5.858 18.921 1.00 92.44 300 THR A N 1
ATOM 2299 C CA . THR A 1 300 ? -15.134 6.298 20.328 1.00 92.44 300 THR A CA 1
ATOM 2300 C C . THR A 1 300 ? -13.730 6.223 20.925 1.00 92.44 300 THR A C 1
ATOM 2302 O O . THR A 1 300 ? -13.410 6.915 21.891 1.00 92.44 300 THR A O 1
ATOM 2305 N N . ARG A 1 301 ? -12.867 5.384 20.341 1.00 91.06 301 ARG A N 1
ATOM 2306 C CA . ARG A 1 301 ? -11.463 5.232 20.719 1.00 91.06 301 ARG A CA 1
ATOM 2307 C C . ARG A 1 301 ? -10.618 4.918 19.494 1.00 91.06 301 ARG A C 1
ATOM 2309 O O . ARG A 1 301 ? -10.987 4.060 18.701 1.00 91.06 301 ARG A O 1
ATOM 2316 N N . VAL A 1 302 ? -9.457 5.562 19.369 1.00 92.00 302 VAL A N 1
ATOM 2317 C CA . VAL A 1 302 ? -8.488 5.292 18.296 1.00 92.00 302 VAL A CA 1
ATOM 2318 C C . VAL A 1 302 ? -7.156 4.872 18.906 1.00 92.00 302 VAL A C 1
ATOM 2320 O O . VAL A 1 302 ? -6.508 5.657 19.594 1.00 92.00 302 VAL A O 1
ATOM 2323 N N . VAL A 1 303 ? -6.735 3.638 18.637 1.00 90.06 303 VAL A N 1
ATOM 2324 C CA . VAL A 1 303 ? -5.434 3.091 19.031 1.00 90.06 303 VAL A CA 1
ATOM 2325 C C . VAL A 1 303 ? -4.525 3.057 17.809 1.00 90.06 303 VAL A C 1
ATOM 2327 O O . VAL A 1 303 ? -4.872 2.490 16.772 1.00 90.06 303 VAL A O 1
ATOM 2330 N N . ARG A 1 304 ? -3.361 3.698 17.931 1.00 89.31 304 ARG A N 1
ATOM 2331 C CA . ARG A 1 304 ? -2.386 3.846 16.849 1.00 89.31 304 ARG A CA 1
ATOM 2332 C C . ARG A 1 304 ? -1.113 3.101 17.215 1.00 89.31 304 ARG A C 1
ATOM 2334 O O . ARG A 1 304 ? -0.466 3.432 18.206 1.00 89.31 304 ARG A O 1
ATOM 2341 N N . SER A 1 305 ? -0.753 2.131 16.391 1.00 86.62 305 SER A N 1
ATOM 2342 C CA . SER A 1 305 ? 0.536 1.449 16.447 1.00 86.62 305 SER A CA 1
ATOM 2343 C C . SER A 1 305 ? 1.475 2.009 15.380 1.00 86.62 305 SER A C 1
ATOM 2345 O O . SER A 1 305 ? 1.040 2.633 14.412 1.00 86.62 305 SER A O 1
ATOM 2347 N N . ALA A 1 306 ? 2.778 1.762 15.534 1.00 83.31 306 ALA A N 1
ATOM 2348 C CA . ALA A 1 306 ? 3.729 2.026 14.459 1.00 83.31 306 ALA A CA 1
ATOM 2349 C C . ALA A 1 306 ? 3.378 1.207 13.211 1.00 83.31 306 ALA A C 1
ATOM 2351 O O . ALA A 1 306 ? 2.874 0.087 13.319 1.00 83.31 306 ALA A O 1
ATOM 2352 N N . ASP A 1 307 ? 3.692 1.751 12.037 1.00 80.81 307 ASP A N 1
ATOM 2353 C CA . ASP A 1 307 ? 3.505 1.037 10.777 1.00 80.81 307 ASP A CA 1
ATOM 2354 C C . ASP A 1 307 ? 4.241 -0.313 10.820 1.00 80.81 307 ASP A C 1
ATOM 2356 O O . ASP A 1 307 ? 5.384 -0.397 11.288 1.00 80.81 307 ASP A O 1
ATOM 2360 N N . HIS A 1 308 ? 3.551 -1.368 10.385 1.00 81.94 308 HIS A N 1
ATOM 2361 C CA . HIS A 1 308 ? 3.996 -2.769 10.442 1.00 81.94 308 HIS A CA 1
ATOM 2362 C C . HIS A 1 308 ? 4.229 -3.359 11.851 1.00 81.94 308 HIS A C 1
ATOM 2364 O O . HIS A 1 308 ? 4.849 -4.411 11.970 1.00 81.94 308 HIS A O 1
ATOM 2370 N N . ALA A 1 309 ? 3.774 -2.720 12.938 1.00 81.12 309 ALA A N 1
ATOM 2371 C CA . ALA A 1 309 ? 3.873 -3.286 14.296 1.00 81.12 309 ALA A CA 1
ATOM 2372 C C . ALA A 1 309 ? 2.648 -4.121 14.721 1.00 81.12 309 ALA A C 1
ATOM 2374 O O . ALA A 1 309 ? 2.623 -4.630 15.839 1.00 81.12 309 ALA A O 1
ATOM 2375 N N . GLY A 1 310 ? 1.638 -4.231 13.854 1.00 83.31 310 GLY A N 1
ATOM 2376 C CA . GLY A 1 310 ? 0.349 -4.848 14.164 1.00 83.31 310 GLY A CA 1
ATOM 2377 C C . GLY A 1 310 ? -0.588 -3.947 14.989 1.00 83.31 310 GLY A C 1
ATOM 2378 O O . GLY A 1 310 ? -0.143 -3.002 15.653 1.00 83.31 310 GLY A O 1
ATOM 2379 N N . PRO A 1 311 ? -1.911 -4.180 14.920 1.00 86.31 311 PRO A N 1
ATOM 2380 C CA . PRO A 1 311 ? -2.880 -3.453 15.734 1.00 86.31 311 PRO A CA 1
ATOM 2381 C C . PRO A 1 311 ? -2.722 -3.825 17.215 1.00 86.31 311 PRO A C 1
ATOM 2383 O O . PRO A 1 311 ? -2.408 -4.963 17.556 1.00 86.31 311 PRO A O 1
ATOM 2386 N N . ALA A 1 312 ? -2.954 -2.856 18.096 1.00 87.31 312 ALA A N 1
ATOM 2387 C CA . ALA A 1 312 ? -2.962 -3.060 19.540 1.00 87.31 312 ALA A CA 1
ATOM 2388 C C . ALA A 1 312 ? -4.358 -2.787 20.098 1.00 87.31 312 ALA A C 1
ATOM 2390 O O . ALA A 1 312 ? -5.086 -1.935 19.585 1.00 87.31 312 ALA A O 1
ATOM 2391 N N . PHE A 1 313 ? -4.721 -3.474 21.172 1.00 87.00 313 PHE A N 1
ATOM 2392 C CA . PHE A 1 313 ? -6.002 -3.278 21.837 1.00 87.00 313 PHE A CA 1
ATOM 2393 C C . PHE A 1 313 ? -5.783 -2.951 23.312 1.00 87.00 313 PHE A C 1
ATOM 2395 O O . PHE A 1 313 ? -4.838 -3.465 23.916 1.00 87.00 313 PHE A O 1
ATOM 2402 N N . PRO A 1 314 ? -6.614 -2.077 23.902 1.00 82.62 314 PRO A N 1
ATOM 2403 C CA . PRO A 1 314 ? -6.559 -1.833 25.331 1.00 82.62 314 PRO A CA 1
ATOM 2404 C C . PRO A 1 314 ? -6.993 -3.099 26.090 1.00 82.62 314 PRO A C 1
ATOM 2406 O O . PRO A 1 314 ? -7.882 -3.809 25.613 1.00 82.62 314 PRO A O 1
ATOM 2409 N N . PRO A 1 315 ? -6.392 -3.385 27.258 1.00 75.38 315 PRO A N 1
ATOM 2410 C CA . PRO A 1 315 ? -6.836 -4.490 28.097 1.00 75.38 315 PRO A CA 1
ATOM 2411 C C . PRO A 1 315 ? -8.272 -4.245 28.577 1.00 75.38 315 PRO A C 1
ATOM 2413 O O . PRO A 1 315 ? -8.641 -3.107 28.870 1.00 75.38 315 PRO A O 1
ATOM 2416 N N . VAL A 1 316 ? -9.061 -5.316 28.663 1.00 73.44 316 VAL A N 1
ATOM 2417 C CA . VAL A 1 316 ? -10.374 -5.329 29.320 1.00 73.44 316 VAL A CA 1
ATOM 2418 C C . VAL A 1 316 ? -10.179 -6.015 30.669 1.00 73.44 316 VAL A C 1
ATOM 2420 O O . VAL A 1 316 ? -9.713 -7.156 30.703 1.00 73.44 316 VAL A O 1
ATOM 2423 N N . LEU A 1 317 ? -10.444 -5.305 31.769 1.00 71.25 317 LEU A N 1
ATOM 2424 C CA . LEU A 1 317 ? -10.346 -5.875 33.113 1.00 71.25 317 LEU A CA 1
ATOM 2425 C C . LEU A 1 317 ? -11.544 -6.790 33.385 1.00 71.25 317 LEU A C 1
ATOM 2427 O O . LEU A 1 317 ? -12.642 -6.586 32.866 1.00 71.25 317 LEU A O 1
ATOM 2431 N N . GLU A 1 318 ? -11.327 -7.821 34.196 1.00 69.50 318 GLU A N 1
ATOM 2432 C CA . GLU A 1 318 ? -12.368 -8.785 34.542 1.00 69.50 318 GLU A CA 1
ATOM 2433 C C . GLU A 1 318 ? -13.524 -8.091 35.286 1.00 69.50 318 GLU A C 1
ATOM 2435 O O . GLU A 1 318 ? -13.307 -7.379 36.264 1.00 69.50 318 GLU A O 1
ATOM 2440 N N . GLY A 1 319 ? -14.756 -8.265 34.793 1.00 71.12 319 GLY A N 1
ATOM 2441 C CA . GLY A 1 319 ? -15.961 -7.632 35.343 1.00 71.12 319 GLY A CA 1
ATOM 2442 C C . GLY A 1 319 ? -16.336 -6.270 34.740 1.00 71.12 319 GLY A C 1
ATOM 2443 O O . GLY A 1 319 ? -17.432 -5.778 35.013 1.00 71.12 319 GLY A O 1
ATOM 2444 N N . GLU A 1 320 ? -15.500 -5.670 33.887 1.00 76.31 320 GLU A N 1
ATOM 2445 C CA . GLU A 1 320 ? -15.840 -4.422 33.192 1.00 76.31 320 GLU A CA 1
ATOM 2446 C C . GLU A 1 320 ? -16.592 -4.679 31.881 1.00 76.31 320 GLU A C 1
ATOM 2448 O O . GLU A 1 320 ? -16.237 -5.553 31.091 1.00 76.31 320 GLU A O 1
ATOM 2453 N N . ARG A 1 321 ? -17.622 -3.867 31.597 1.00 75.19 321 ARG A N 1
ATOM 2454 C CA . ARG A 1 321 ? -18.229 -3.855 30.261 1.00 75.19 321 ARG A CA 1
ATOM 2455 C C . ARG A 1 321 ? -17.262 -3.205 29.267 1.00 75.19 321 ARG A C 1
ATOM 2457 O O . ARG A 1 321 ? -16.809 -2.087 29.526 1.00 75.19 321 ARG A O 1
ATOM 2464 N N . PRO A 1 322 ? -17.016 -3.827 28.102 1.00 79.50 322 PRO A N 1
ATOM 2465 C CA . PRO A 1 322 ? -16.218 -3.217 27.052 1.00 79.50 322 PRO A CA 1
ATOM 2466 C C . PRO A 1 322 ?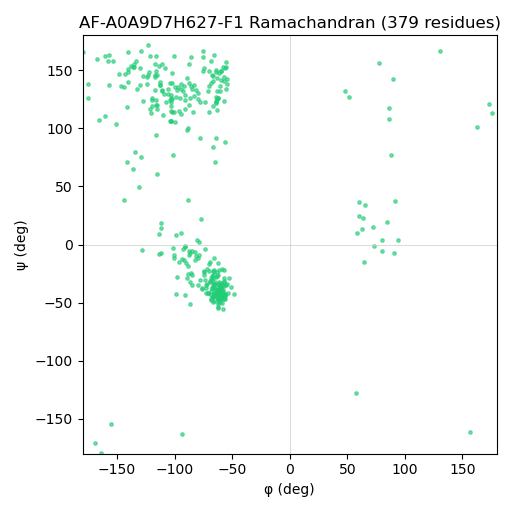 -16.764 -1.828 26.665 1.00 79.50 322 PRO A C 1
ATOM 2468 O O . PRO A 1 322 ? -17.979 -1.650 26.532 1.00 79.50 322 PRO A O 1
ATOM 2471 N N . PRO A 1 323 ? -15.892 -0.827 26.448 1.00 82.62 323 PRO A N 1
ATOM 2472 C CA . PRO A 1 323 ? -16.310 0.544 26.134 1.00 82.62 323 PRO A CA 1
ATOM 2473 C C . PRO A 1 323 ? -16.852 0.703 24.702 1.00 82.62 323 PRO A C 1
ATOM 2475 O O . PRO A 1 323 ? -17.266 1.794 24.308 1.00 82.62 323 PRO A O 1
ATOM 2478 N N . VAL A 1 324 ? -16.805 -0.367 23.910 1.00 91.25 324 VAL A N 1
ATOM 2479 C CA . VAL A 1 324 ? -17.162 -0.420 22.493 1.00 91.25 324 VAL A CA 1
ATOM 2480 C C . VAL A 1 324 ? -17.997 -1.666 22.232 1.00 91.25 324 VAL A C 1
ATOM 2482 O O . VAL A 1 324 ? -17.832 -2.669 22.917 1.00 91.25 324 VAL A O 1
ATOM 2485 N N . ASP A 1 325 ? -18.853 -1.614 21.219 1.00 92.00 325 ASP A N 1
ATOM 2486 C CA . ASP A 1 325 ? -19.623 -2.759 20.728 1.00 92.00 325 ASP A CA 1
ATOM 2487 C C . ASP A 1 325 ? -18.787 -3.624 19.762 1.00 92.00 325 ASP A C 1
ATOM 2489 O O . ASP A 1 325 ? -19.154 -4.753 19.447 1.00 92.00 325 ASP A O 1
ATOM 2493 N N . GLY A 1 326 ? -17.648 -3.103 19.290 1.00 93.06 326 GLY A N 1
ATOM 2494 C CA . GLY A 1 326 ? -16.688 -3.819 18.456 1.00 93.06 326 GLY A CA 1
ATOM 2495 C C . GLY A 1 326 ? -15.478 -2.968 18.073 1.00 93.06 326 GLY A C 1
ATOM 2496 O O . GLY A 1 326 ? -15.479 -1.742 18.218 1.00 93.06 326 GLY A O 1
ATOM 2497 N N . TRP A 1 327 ? -14.435 -3.625 17.570 1.00 94.94 327 TRP A N 1
ATOM 2498 C CA . TRP A 1 327 ? -13.217 -2.974 17.087 1.00 94.94 327 TRP A CA 1
ATOM 2499 C C . TRP A 1 327 ? -13.101 -3.046 15.571 1.00 94.94 327 TRP A C 1
ATOM 2501 O O . TRP A 1 327 ? -13.154 -4.124 14.999 1.00 94.94 327 TRP A O 1
ATOM 2511 N N . LEU A 1 328 ? -12.853 -1.912 14.928 1.00 96.38 328 LEU A N 1
ATOM 2512 C CA . LEU A 1 328 ? -12.462 -1.814 13.530 1.00 96.38 328 LEU A CA 1
ATOM 2513 C C . LEU A 1 328 ? -10.944 -1.961 13.396 1.00 96.38 328 LEU A C 1
ATOM 2515 O O . LEU A 1 328 ? -10.181 -1.332 14.134 1.00 96.38 328 LEU A O 1
ATOM 2519 N N . VAL A 1 329 ? -10.506 -2.731 12.406 1.00 95.31 329 VAL A N 1
ATOM 2520 C CA . VAL A 1 329 ? -9.110 -2.809 11.952 1.00 95.31 329 VAL A CA 1
ATOM 2521 C C . VAL A 1 329 ? -9.046 -2.730 10.430 1.00 95.31 329 VAL A C 1
ATOM 2523 O O . VAL A 1 329 ? -10.020 -3.033 9.749 1.00 95.31 329 VAL A O 1
ATOM 2526 N N . THR A 1 330 ? -7.901 -2.341 9.868 1.00 94.50 330 THR A N 1
ATOM 2527 C CA . THR A 1 330 ? -7.702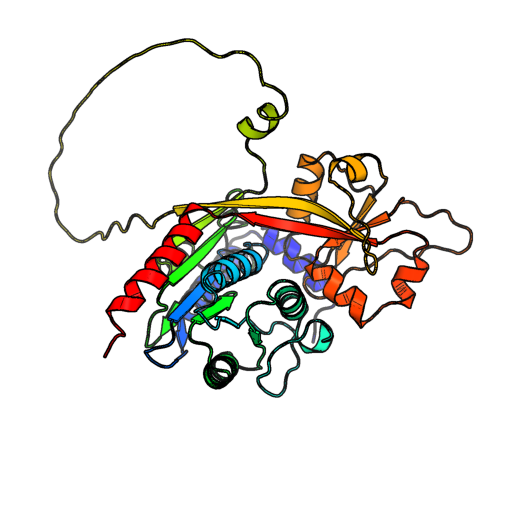 -2.417 8.407 1.00 94.50 330 THR A CA 1
ATOM 2528 C C . THR A 1 330 ? -7.449 -3.849 7.949 1.00 94.50 330 THR A C 1
ATOM 2530 O O . THR A 1 330 ? -7.002 -4.688 8.733 1.00 94.50 330 THR A O 1
ATOM 2533 N N . GLU A 1 331 ? -7.639 -4.113 6.657 1.00 93.06 331 GLU A N 1
ATOM 2534 C CA . GLU A 1 331 ? -7.293 -5.405 6.055 1.00 93.06 331 GLU A CA 1
ATOM 2535 C C . GLU A 1 331 ? -5.818 -5.771 6.243 1.00 93.06 331 GLU A C 1
ATOM 2537 O O . GLU A 1 331 ? -5.515 -6.900 6.620 1.00 93.06 331 GLU A O 1
ATOM 2542 N N . LYS A 1 332 ? -4.906 -4.800 6.090 1.00 90.19 332 LYS A N 1
ATOM 2543 C CA . LYS A 1 332 ? -3.476 -4.998 6.365 1.00 90.19 332 LYS A CA 1
ATOM 2544 C C . LYS A 1 332 ? -3.232 -5.393 7.825 1.00 90.19 332 LYS A C 1
ATOM 2546 O O . LYS A 1 332 ? -2.467 -6.306 8.112 1.00 90.19 332 LYS A O 1
ATOM 2551 N N . CYS A 1 333 ? -3.894 -4.719 8.767 1.00 91.06 333 CYS A N 1
ATOM 2552 C CA . CYS A 1 333 ? -3.774 -5.038 10.190 1.00 91.06 333 CYS A CA 1
ATOM 2553 C C . CYS A 1 333 ? -4.332 -6.428 10.526 1.00 91.06 333 CYS A C 1
ATOM 2555 O O . CYS A 1 333 ? -3.799 -7.095 11.411 1.00 91.06 333 CYS A O 1
ATOM 2557 N N . ALA A 1 334 ? -5.369 -6.882 9.819 1.00 90.81 334 ALA A N 1
ATOM 2558 C CA . ALA A 1 334 ? -5.945 -8.206 10.021 1.00 90.81 334 ALA A CA 1
ATOM 2559 C C . ALA A 1 334 ? -4.953 -9.346 9.715 1.00 90.81 334 ALA A C 1
ATOM 2561 O O . ALA A 1 334 ? -5.062 -10.407 10.334 1.00 90.81 334 ALA A O 1
ATOM 2562 N N . SER A 1 335 ? -3.952 -9.121 8.849 1.00 88.75 335 SER A N 1
ATOM 2563 C CA . SER A 1 335 ? -2.864 -10.079 8.582 1.00 88.75 335 SER A CA 1
ATOM 2564 C C . SER A 1 335 ? -2.080 -10.464 9.845 1.00 88.75 335 SER A C 1
ATOM 2566 O O . SER A 1 335 ? -1.625 -11.598 9.960 1.00 88.75 335 SER A O 1
ATOM 2568 N N . TRP A 1 336 ? -1.961 -9.560 10.825 1.00 85.50 336 TRP A N 1
ATOM 2569 C CA . TRP A 1 336 ? -1.306 -9.840 12.113 1.00 85.50 336 TRP A CA 1
ATOM 2570 C C . TRP A 1 336 ? -2.183 -10.665 13.056 1.00 85.50 336 TRP A C 1
ATOM 2572 O O . TRP A 1 336 ? -1.703 -11.544 13.770 1.00 85.50 336 TRP A O 1
ATOM 2582 N N . LEU A 1 337 ? -3.488 -10.390 13.058 1.00 83.12 337 LEU A N 1
ATOM 2583 C CA . LEU A 1 337 ? -4.421 -10.995 14.009 1.00 83.12 337 LEU A CA 1
ATOM 2584 C C . LEU A 1 337 ? -4.736 -12.452 13.683 1.00 83.12 337 LEU A C 1
ATOM 2586 O O . LEU A 1 337 ? -5.039 -13.234 14.578 1.00 83.12 337 LEU A O 1
ATOM 2590 N N . ARG A 1 338 ? -4.632 -12.848 12.416 1.00 70.31 338 ARG A N 1
ATOM 2591 C CA . ARG A 1 338 ? -4.845 -14.245 12.023 1.00 70.31 338 ARG A CA 1
ATOM 2592 C C . ARG A 1 338 ? -3.716 -15.175 12.452 1.00 70.31 338 ARG A C 1
ATOM 2594 O O . ARG A 1 338 ? -3.996 -16.323 12.770 1.00 70.31 338 ARG A O 1
ATOM 2601 N N . ALA A 1 339 ? -2.482 -14.676 12.455 1.00 59.50 339 ALA A N 1
ATOM 2602 C CA . ALA A 1 339 ? -1.288 -15.476 12.702 1.00 59.50 339 ALA A CA 1
ATOM 2603 C C . ALA A 1 339 ? -0.896 -15.529 14.187 1.00 59.50 339 ALA A C 1
ATOM 2605 O O . ALA A 1 339 ? -0.568 -16.594 14.696 1.00 59.50 339 ALA A O 1
ATOM 2606 N N . GLU A 1 340 ? -0.937 -14.400 14.907 1.00 52.09 340 GLU A N 1
ATOM 2607 C CA . GLU A 1 340 ? -0.192 -14.301 16.173 1.00 52.09 340 GLU A CA 1
ATOM 2608 C C . GLU A 1 340 ? -1.031 -14.179 17.448 1.00 52.09 340 GLU A C 1
ATOM 2610 O O . GLU A 1 340 ? -0.462 -14.214 18.537 1.00 52.09 340 GLU A O 1
ATOM 2615 N N . GLN A 1 341 ? -2.354 -13.997 17.376 1.00 53.84 341 GLN A N 1
ATOM 2616 C CA . GLN A 1 341 ? -3.103 -13.539 18.555 1.00 53.84 341 GLN A CA 1
ATOM 2617 C C . GLN A 1 341 ? -4.517 -14.105 18.771 1.00 53.84 341 GLN A C 1
ATOM 2619 O O . GLN A 1 341 ? -5.349 -13.340 19.258 1.00 53.84 341 GLN A O 1
ATOM 2624 N N . PRO A 1 342 ? -4.842 -15.395 18.514 1.00 56.56 342 PRO A N 1
ATOM 2625 C CA . PRO A 1 342 ? -6.182 -15.905 18.824 1.00 56.56 342 PRO A CA 1
ATOM 2626 C C . PRO A 1 342 ? -6.619 -15.534 20.245 1.00 56.56 342 PRO A C 1
ATOM 2628 O O . PRO A 1 342 ? -7.728 -15.062 20.443 1.00 56.56 342 PRO A O 1
ATOM 2631 N N . GLU A 1 343 ? -5.720 -15.645 21.221 1.00 56.12 343 GLU A N 1
ATOM 2632 C CA . GLU A 1 343 ? -6.043 -15.387 22.624 1.00 56.12 343 GLU A CA 1
ATOM 2633 C C . GLU A 1 343 ? -6.123 -13.898 22.987 1.00 56.12 343 GLU A C 1
ATOM 2635 O O . GLU A 1 343 ? -6.915 -13.527 23.850 1.00 56.12 343 GLU A O 1
ATOM 2640 N N . SER A 1 344 ? -5.363 -13.015 22.334 1.00 56.91 344 SER A N 1
ATOM 2641 C CA . SER A 1 344 ? -5.317 -11.592 22.705 1.00 56.91 344 SER A CA 1
ATOM 2642 C C . SER A 1 344 ? -6.591 -10.846 22.328 1.00 56.91 344 SER A C 1
ATOM 2644 O O . SER A 1 344 ? -7.073 -10.043 23.124 1.00 56.91 344 SER A O 1
ATOM 2646 N N . TYR A 1 345 ? -7.149 -11.099 21.135 1.00 69.31 345 TYR A N 1
ATOM 2647 C CA . TYR A 1 345 ? -8.402 -10.452 20.735 1.00 69.31 345 TYR A CA 1
ATOM 2648 C C . TYR A 1 345 ? -9.646 -11.228 21.180 1.00 69.31 345 TYR A C 1
ATOM 2650 O O . TYR A 1 345 ? -10.671 -10.597 21.420 1.00 69.31 345 TYR A O 1
ATOM 2658 N N . LYS A 1 346 ? -9.575 -12.554 21.397 1.00 66.56 346 LYS A N 1
ATOM 2659 C CA . LYS A 1 346 ? -10.663 -13.288 22.081 1.00 66.56 346 LYS A CA 1
ATOM 2660 C C . LYS A 1 346 ? -10.948 -12.711 23.471 1.00 66.56 346 LYS A C 1
ATOM 2662 O O . LYS A 1 346 ? -12.105 -12.625 23.871 1.00 66.56 346 LYS A O 1
ATOM 2667 N N . ARG A 1 347 ? -9.911 -12.245 24.181 1.00 73.94 347 ARG A N 1
ATOM 2668 C CA . ARG A 1 347 ? -10.039 -11.558 25.481 1.00 73.94 347 ARG A CA 1
ATOM 2669 C C . ARG A 1 347 ? -10.745 -10.204 25.415 1.00 73.94 347 ARG A C 1
ATOM 2671 O O . ARG A 1 347 ? -11.089 -9.676 26.464 1.00 73.94 347 ARG A O 1
ATOM 2678 N N . LEU A 1 348 ? -10.975 -9.635 24.228 1.00 79.50 348 LEU A N 1
ATOM 2679 C CA . LEU A 1 348 ? -11.682 -8.356 24.107 1.00 79.50 348 LEU A CA 1
ATOM 2680 C C . LEU A 1 348 ? -13.167 -8.473 24.439 1.00 79.50 348 LEU A C 1
ATOM 2682 O O . LEU A 1 348 ? -13.798 -7.445 24.662 1.00 79.50 348 LEU A O 1
ATOM 2686 N N . GLN A 1 349 ? -13.722 -9.693 24.451 1.00 82.94 349 GLN A N 1
ATOM 2687 C CA . GLN A 1 349 ? -15.144 -9.966 24.704 1.00 82.94 349 GLN A CA 1
ATOM 2688 C C . GLN A 1 349 ? -16.107 -9.265 23.721 1.00 82.94 349 GLN A C 1
ATOM 2690 O O . GLN A 1 349 ? -17.319 -9.289 23.914 1.00 82.94 349 GLN A O 1
ATOM 2695 N N . VAL A 1 350 ? -15.579 -8.664 22.651 1.00 89.62 350 VAL A N 1
ATOM 2696 C CA . VAL A 1 350 ? -16.321 -7.966 21.594 1.00 89.62 350 VAL A CA 1
ATOM 2697 C C . VAL A 1 350 ? -15.783 -8.370 20.224 1.00 89.62 350 VAL A C 1
ATOM 2699 O O . VAL A 1 350 ? -14.605 -8.727 20.111 1.00 89.62 350 VAL A O 1
ATOM 2702 N N . PRO A 1 351 ? -16.609 -8.307 19.167 1.00 92.06 351 PRO A N 1
ATOM 2703 C CA . PRO A 1 351 ? -16.171 -8.633 17.818 1.00 92.06 351 PRO A CA 1
ATOM 2704 C C . PRO A 1 351 ? -15.095 -7.670 17.302 1.00 92.06 351 PRO A C 1
ATOM 2706 O O . PRO A 1 351 ? -15.087 -6.471 17.596 1.00 92.06 351 PR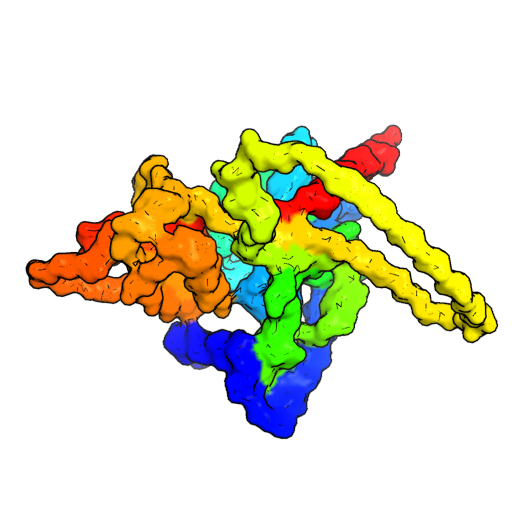O A O 1
ATOM 2709 N N . VAL A 1 352 ? -14.208 -8.207 16.463 1.00 92.94 352 VAL A N 1
ATOM 2710 C CA . VAL A 1 352 ? -13.270 -7.425 15.653 1.00 92.94 352 VAL A CA 1
ATOM 2711 C C . VAL A 1 352 ? -13.741 -7.479 14.205 1.00 92.94 352 VAL A C 1
ATOM 2713 O O . VAL A 1 352 ? -13.857 -8.558 13.629 1.00 92.94 352 VAL A O 1
ATOM 2716 N N . PHE A 1 353 ? -13.987 -6.322 13.608 1.00 95.00 353 PHE A N 1
ATOM 2717 C CA . PHE A 1 353 ? -14.389 -6.166 12.221 1.00 95.00 353 PHE A CA 1
ATOM 2718 C C . PHE A 1 353 ? -13.226 -5.626 11.385 1.00 95.00 353 PHE A C 1
ATOM 2720 O O . PHE A 1 353 ? -12.542 -4.670 11.754 1.00 95.00 353 PHE A O 1
ATOM 2727 N N . VAL A 1 354 ? -13.004 -6.241 10.231 1.00 95.56 354 VAL A N 1
ATOM 2728 C CA . VAL A 1 354 ? -11.997 -5.846 9.251 1.00 95.56 354 VAL A CA 1
ATOM 2729 C C . VAL A 1 354 ? -12.662 -4.942 8.222 1.00 95.56 354 VAL A C 1
ATOM 2731 O O . VAL A 1 354 ? -13.510 -5.412 7.467 1.00 95.56 354 VAL A O 1
ATOM 2734 N N . LEU A 1 355 ? -12.281 -3.665 8.203 1.00 96.38 355 LEU A N 1
ATOM 2735 C CA . LEU A 1 355 ? -12.737 -2.680 7.223 1.00 96.38 355 LEU A CA 1
ATOM 2736 C C . LEU A 1 355 ? -12.261 -3.076 5.831 1.00 96.38 355 LEU A C 1
ATOM 2738 O O . LEU A 1 355 ? -11.055 -3.175 5.606 1.00 96.38 355 LEU A O 1
ATOM 2742 N N . GLU A 1 356 ? -13.202 -3.256 4.913 1.00 94.75 356 GLU A N 1
ATOM 2743 C CA . GLU A 1 356 ? -12.935 -3.568 3.513 1.00 94.75 356 GLU A CA 1
ATOM 2744 C C . GLU A 1 356 ? -12.986 -2.281 2.688 1.00 94.75 356 GLU A C 1
ATOM 2746 O O . GLU A 1 356 ? -13.874 -1.442 2.860 1.00 94.75 356 GLU A O 1
ATOM 2751 N N . ALA A 1 357 ? -12.010 -2.116 1.798 1.00 93.38 357 ALA A N 1
ATOM 2752 C CA . ALA A 1 357 ? -11.908 -0.939 0.954 1.00 93.38 357 ALA A CA 1
ATOM 2753 C C . ALA A 1 357 ? -11.476 -1.309 -0.463 1.00 93.38 357 ALA A C 1
ATOM 2755 O O . ALA A 1 357 ? -10.690 -2.239 -0.664 1.00 93.38 357 ALA A O 1
ATOM 2756 N N . THR A 1 358 ? -11.947 -0.533 -1.433 1.00 92.38 358 THR A N 1
ATOM 2757 C CA . THR A 1 358 ? -11.654 -0.740 -2.852 1.00 92.38 358 THR A CA 1
ATOM 2758 C C . THR A 1 358 ? -11.053 0.520 -3.454 1.00 92.38 358 THR A C 1
ATOM 2760 O O . THR A 1 358 ? -11.513 1.630 -3.186 1.00 92.38 358 THR A O 1
ATOM 2763 N N . LEU A 1 359 ? -10.025 0.353 -4.292 1.00 95.44 359 LEU A N 1
ATOM 2764 C CA . LEU A 1 359 ? -9.505 1.418 -5.146 1.00 95.44 359 LEU A CA 1
ATOM 2765 C C . LEU A 1 359 ? -10.029 1.245 -6.576 1.00 95.44 359 LEU A C 1
ATOM 2767 O O . LEU A 1 359 ? -9.639 0.305 -7.266 1.00 95.44 359 LEU A O 1
ATOM 2771 N N . ALA A 1 360 ? -10.852 2.180 -7.042 1.00 93.75 360 ALA A N 1
ATOM 2772 C CA . ALA A 1 360 ? -11.334 2.227 -8.418 1.00 93.75 360 ALA A CA 1
ATOM 2773 C C . ALA A 1 360 ? -10.574 3.290 -9.226 1.00 93.75 360 ALA A C 1
ATOM 2775 O O . ALA A 1 360 ? -10.558 4.454 -8.836 1.00 93.75 360 ALA A O 1
ATOM 2776 N N . VAL A 1 361 ? -9.972 2.907 -10.362 1.00 94.81 361 VAL A N 1
ATOM 2777 C CA . VAL A 1 361 ? -9.263 3.822 -11.289 1.00 94.81 361 VAL A CA 1
ATOM 2778 C C . VAL A 1 361 ? -9.636 3.501 -12.750 1.00 94.81 361 VAL A C 1
ATOM 2780 O O . VAL A 1 361 ? -8.807 3.034 -13.534 1.00 94.81 361 VAL A O 1
ATOM 2783 N N . PRO A 1 362 ? -10.906 3.687 -13.147 1.00 91.81 362 PRO A N 1
ATOM 2784 C CA . PRO A 1 362 ? -11.471 3.060 -14.345 1.00 91.81 362 PRO A CA 1
ATOM 2785 C C . PRO A 1 362 ? -10.768 3.449 -15.654 1.00 91.81 362 PRO A C 1
ATOM 2787 O O . PRO A 1 362 ? -10.616 2.613 -16.543 1.00 91.81 362 PRO A O 1
ATOM 2790 N N . THR A 1 363 ? -10.317 4.699 -15.787 1.00 93.44 363 THR A N 1
ATOM 2791 C CA . THR A 1 363 ? -9.657 5.178 -17.014 1.00 93.44 363 THR A CA 1
ATOM 2792 C C . THR A 1 363 ? -8.288 4.534 -17.225 1.00 93.44 363 THR A C 1
ATOM 2794 O O . THR A 1 363 ? -7.958 4.166 -18.350 1.00 93.44 363 THR A O 1
ATOM 2797 N N . LEU A 1 364 ? -7.509 4.361 -16.153 1.00 92.88 364 LEU A N 1
ATOM 2798 C CA . LEU A 1 364 ? -6.212 3.687 -16.205 1.00 92.88 364 LEU A CA 1
ATOM 2799 C C . LEU A 1 364 ? -6.389 2.195 -16.488 1.00 92.88 364 LEU A C 1
ATOM 2801 O O . LEU A 1 364 ? -5.729 1.642 -17.364 1.00 92.88 364 LEU A O 1
ATOM 2805 N N . LEU A 1 365 ? -7.295 1.543 -15.755 1.00 90.25 365 LEU A N 1
ATOM 2806 C CA . LEU A 1 365 ? -7.469 0.095 -15.829 1.00 90.25 365 LEU A CA 1
ATOM 2807 C C . LEU A 1 365 ? -7.933 -0.354 -17.227 1.00 90.25 365 LEU A C 1
ATOM 2809 O O . LEU A 1 365 ? -7.334 -1.268 -17.792 1.00 90.25 365 LEU A O 1
ATOM 2813 N N . ARG A 1 366 ? -8.884 0.356 -17.852 1.00 88.25 366 ARG A N 1
ATOM 2814 C CA . ARG A 1 366 ? -9.284 0.088 -19.250 1.00 88.25 366 ARG A CA 1
ATOM 2815 C C . ARG A 1 366 ? -8.129 0.240 -20.242 1.00 88.25 366 ARG A C 1
ATOM 2817 O O . ARG A 1 366 ? -8.012 -0.534 -21.187 1.00 88.25 366 ARG A O 1
ATOM 2824 N N . LYS A 1 367 ? -7.256 1.229 -20.036 1.00 89.12 367 LYS A N 1
ATOM 2825 C CA . LYS A 1 367 ? -6.088 1.445 -20.901 1.00 89.12 367 LYS A CA 1
ATOM 2826 C C . LYS A 1 367 ? -5.079 0.302 -20.777 1.00 89.12 367 LYS A C 1
ATOM 2828 O O . LYS A 1 367 ? -4.565 -0.167 -21.788 1.00 89.12 367 LYS A O 1
ATOM 2833 N N . LEU A 1 368 ? -4.785 -0.141 -19.554 1.00 86.81 368 LEU A N 1
ATOM 2834 C CA . LEU A 1 368 ? -3.838 -1.236 -19.321 1.00 86.81 368 LEU A CA 1
ATOM 2835 C C . LEU A 1 368 ? -4.347 -2.566 -19.885 1.00 86.81 368 LEU A C 1
ATOM 2837 O O . LEU A 1 368 ? -3.548 -3.360 -20.387 1.00 86.81 368 LEU A O 1
ATOM 2841 N N . GLU A 1 369 ? -5.661 -2.781 -19.853 1.00 81.12 369 GLU A N 1
ATOM 2842 C CA . GLU A 1 369 ? -6.313 -3.893 -20.542 1.00 81.12 369 GLU A CA 1
ATOM 2843 C C . GLU A 1 369 ? -6.105 -3.801 -22.060 1.00 81.12 369 GLU A C 1
ATOM 2845 O O . GLU A 1 369 ? -5.508 -4.704 -22.636 1.00 81.12 369 GLU A O 1
ATOM 2850 N N . ALA A 1 370 ? -6.440 -2.671 -22.692 1.00 77.69 370 ALA A N 1
ATOM 2851 C CA . ALA A 1 370 ? -6.245 -2.478 -24.133 1.00 77.69 370 ALA A CA 1
ATOM 2852 C C . ALA A 1 370 ? -4.773 -2.596 -24.584 1.00 77.69 370 ALA A C 1
ATOM 2854 O O . ALA A 1 370 ? -4.484 -3.115 -25.658 1.00 77.69 370 ALA A O 1
ATOM 2855 N N . ALA A 1 371 ? -3.815 -2.155 -23.767 1.00 73.50 371 ALA A N 1
ATOM 2856 C CA . ALA A 1 371 ? -2.390 -2.319 -24.062 1.00 73.50 371 ALA A CA 1
ATOM 2857 C C . ALA A 1 371 ? -1.956 -3.794 -24.015 1.00 73.50 371 ALA A C 1
ATOM 2859 O O . ALA A 1 371 ? -1.195 -4.243 -24.869 1.00 73.50 371 ALA A O 1
ATOM 2860 N N . SER A 1 372 ? -2.508 -4.568 -23.072 1.00 67.19 372 SER A N 1
ATOM 2861 C CA . SER A 1 372 ? -2.313 -6.027 -23.029 1.00 67.19 372 SER A CA 1
ATOM 2862 C C . SER A 1 372 ? -2.848 -6.711 -24.292 1.00 67.19 372 SER A C 1
ATOM 2864 O O . SER A 1 372 ? -2.421 -7.814 -24.628 1.00 67.19 372 SER A O 1
ATOM 2866 N N . ASP A 1 373 ? -3.769 -6.051 -24.996 1.00 61.06 373 ASP A N 1
ATOM 2867 C CA . ASP A 1 373 ? -4.378 -6.553 -26.216 1.00 61.06 373 ASP A CA 1
ATOM 2868 C C . ASP A 1 373 ? -3.563 -6.254 -27.472 1.00 61.06 373 ASP A C 1
ATOM 2870 O O . ASP A 1 373 ? -3.638 -7.005 -28.439 1.00 61.06 373 ASP A O 1
ATOM 2874 N N . LEU A 1 374 ? -2.754 -5.199 -27.451 1.00 55.28 374 LEU A N 1
ATOM 2875 C CA . LEU A 1 374 ? -1.913 -4.794 -28.577 1.00 55.28 374 LEU A CA 1
ATOM 2876 C C . LEU A 1 374 ? -0.571 -5.533 -28.602 1.00 55.28 374 LEU A C 1
ATOM 2878 O O . LEU A 1 374 ? -0.103 -5.904 -29.680 1.00 55.28 374 LEU A O 1
ATOM 2882 N N . ASP A 1 375 ? 0.003 -5.836 -27.433 1.00 57.00 375 ASP A N 1
ATOM 2883 C CA . ASP A 1 375 ? 1.198 -6.690 -27.323 1.00 57.00 375 ASP A CA 1
ATOM 2884 C C . ASP A 1 375 ? 0.960 -8.092 -27.927 1.00 57.00 375 ASP A C 1
ATOM 2886 O O . ASP A 1 375 ? 1.903 -8.746 -28.379 1.00 57.00 375 ASP A O 1
ATOM 2890 N N . ARG A 1 376 ? -0.312 -8.513 -28.054 1.00 53.75 376 ARG A N 1
ATOM 2891 C CA . ARG A 1 376 ? -0.739 -9.739 -28.754 1.00 53.75 376 ARG A CA 1
ATOM 2892 C C . ARG A 1 376 ? -0.235 -9.819 -30.199 1.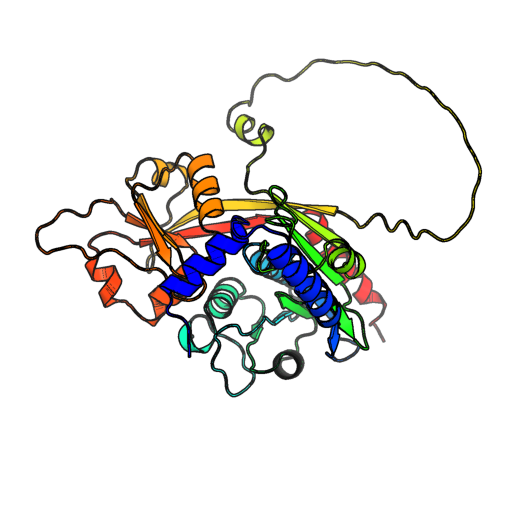00 53.75 376 ARG A C 1
ATOM 2894 O O . ARG A 1 376 ? 0.029 -10.916 -30.678 1.00 53.75 376 ARG A O 1
ATOM 2901 N N . HIS A 1 377 ? -0.128 -8.689 -30.901 1.00 47.31 377 HIS A N 1
ATOM 2902 C CA . HIS A 1 377 ? 0.202 -8.664 -32.333 1.00 47.31 377 HIS A CA 1
ATOM 2903 C C . HIS A 1 377 ? 1.697 -8.538 -32.620 1.00 47.31 377 HIS A C 1
ATOM 2905 O O . HIS A 1 377 ? 2.116 -8.762 -33.749 1.00 47.31 377 HIS A O 1
ATOM 2911 N N . ARG A 1 378 ? 2.508 -8.200 -31.611 1.00 48.62 378 ARG A N 1
ATOM 2912 C CA . ARG A 1 378 ? 3.970 -8.116 -31.752 1.00 48.62 378 ARG A CA 1
ATOM 2913 C C . ARG A 1 378 ? 4.694 -9.409 -31.368 1.00 48.62 378 ARG A C 1
ATOM 2915 O O . ARG A 1 378 ? 5.881 -9.524 -31.645 1.00 48.62 378 ARG A O 1
ATOM 2922 N N . GLY A 1 379 ? 3.995 -10.350 -30.728 1.00 44.22 379 GLY A N 1
ATOM 2923 C CA . GLY A 1 379 ? 4.543 -11.624 -30.249 1.00 44.22 379 GLY A CA 1
ATOM 2924 C C . GLY A 1 379 ? 4.011 -12.877 -30.952 1.00 44.22 379 GLY A C 1
ATOM 2925 O O . GLY A 1 379 ? 4.276 -13.976 -30.468 1.00 44.22 379 GLY A O 1
ATOM 2926 N N . ALA A 1 380 ? 3.255 -12.745 -32.046 1.00 28.72 380 ALA A N 1
ATOM 2927 C CA . ALA A 1 380 ? 2.961 -13.887 -32.911 1.00 28.72 380 ALA A CA 1
ATOM 2928 C C . ALA A 1 380 ? 4.188 -14.135 -33.816 1.00 28.72 380 ALA A C 1
ATOM 2930 O O . ALA A 1 380 ? 4.647 -13.167 -34.426 1.00 28.72 380 ALA A O 1
ATOM 2931 N N . PRO A 1 381 ? 4.754 -15.358 -33.839 1.00 40.56 381 PRO A N 1
ATOM 2932 C CA . PRO A 1 381 ? 5.896 -15.689 -34.691 1.00 40.56 381 PRO A CA 1
ATOM 2933 C C . PRO A 1 381 ? 5.592 -15.535 -36.183 1.00 40.56 381 PRO A C 1
ATOM 2935 O O . PRO A 1 381 ? 4.412 -15.716 -36.571 1.00 40.56 381 PRO A O 1
#

Sequence (381 aa):
MRLSSSIRASVAQALEEGRLQGALARSLSSAWAKAADARLVKSLDWPPHVRAIGVGGGTLGGSYKTPLALAVAHQVASSGRNRVAIVGHGYGARVERARAVVRTDEARDVGDEAVWLAEKFTRGVVVVAAERSDAVRYAVAQGANVIVFDGLHQTTPRRLDHALLVLDAERPWGASQSPPSGDARASASRLRSLADEVVLVRTRRGSAERHADDHDRDRDHDHDRDRDRDRDHDHDHDHDRDHHQRVHEGRYLLEGARLLGGAERLSMAELRGKRLGLSTAIARPSRLVGMLLDEGIVPTRVVRSADHAGPAFPPVLEGERPPVDGWLVTEKCASWLRAEQPESYKRLQVPVFVLEATLAVPTLLRKLEAASDLDRHRGAP

Secondary structure (DSSP, 8-state):
-PPPHHHHHHHHHHHHTT---SHHHHHHHHHHHHHHHHHSEEE----TTSEEEEEEESBSS-SSHHHHHHHHHHHHHTTS---EEEE---TT---SS-EE--TTS-HHHH-HHHHHHHHH-TTSEEEE-SSHHHHHHHHHHTT-SEEEEET--EEESSPPSEEEEEEESSSTTTTSS-TTT--B-S-HHHHHHH-SEEEEEE-SPPHHHH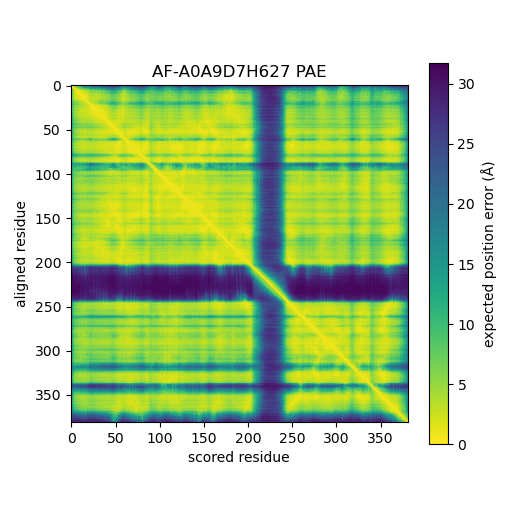TTTT------------------------------PEEEEEEEEEEEEEETTSS-EE-HHHHHTS-EEEEE-SS-HHHHHHHHHHTT---SEEEEPPTTS----PPPPTTPPPSSSEEEEEHHHHHHHHHH-HHHHHTTSS-EEEEEEEEE-HHHHHHHHHHHHHGGGTS--

Foldseek 3Di:
DDDDQVVLLVQLVCQLQLVDDDDVQQVVLVVQQVVLLVVLAAAADADPQAAEAEQAEFFPFDLCLLQVLLLLQCLLCVVVPFQEEEEEPQVQAQDAAKDWDALQDACNHRHLSSNLSNVSPVSHTYIGDPDSRRNRVVSVVVVGSYYYYRHRQFYPPDTHPFGEYGAAQVARNRQVTPPPSHGGSHDPVSSVVSGLAYEHEYADDDPVVVCVVPDPDDDDDDDDDDDDDDDDDDDDDDDDPPPVHHYFYKYKYWQFWAWQVDPDTGGLVRQLVWQEAEWEAGSCVVVVCVSNVSSNHHHPYYHYTHHRPATDDDQDDPPDDQPTQEYEYESSNSSNCSNPPPPRVVRSVHIYIYTDIHMDGPVVSVVSSVVSVVVVVVPDD

pLDDT: mean 83.13, std 18.48, range [28.72, 98.31]

Mean predicted aligned error: 9.47 Å

Radius of gyration: 22.85 Å; Cα contacts (8 Å, |Δi|>4): 755; chains: 1; bounding box: 57×56×70 Å

Solvent-accessible surface area (backbone atoms only — not comparable to full-atom values): 20748 Å² total; per-residue (Å²): 135,84,75,53,58,69,57,52,32,54,50,50,50,34,16,56,68,28,68,43,72,53,74,70,34,50,52,46,12,52,53,41,20,56,57,33,49,69,58,47,54,37,85,49,81,77,62,89,83,42,47,36,36,21,20,11,44,36,27,74,55,70,24,56,24,61,55,48,34,51,44,50,48,50,49,55,29,65,80,70,77,41,38,34,26,38,38,55,77,36,69,73,33,68,42,93,56,53,44,73,51,47,61,84,52,42,21,77,41,52,9,30,65,45,28,35,46,23,59,74,43,75,80,46,44,28,34,39,24,79,46,68,59,47,21,48,54,47,38,44,74,74,58,29,42,30,39,35,25,31,63,38,36,38,36,32,95,51,69,49,79,40,14,32,32,24,22,29,61,91,44,46,40,52,38,73,28,19,44,61,22,3,28,11,50,33,44,70,66,56,57,49,75,54,32,63,33,36,36,37,34,37,63,70,82,54,78,71,60,72,43,62,84,73,50,100,68,83,83,89,84,89,84,87,82,88,84,89,80,90,80,90,82,90,88,82,89,84,88,78,85,77,68,79,58,50,75,33,69,27,39,44,38,81,69,24,30,31,38,68,96,55,89,54,69,40,47,54,72,66,49,43,82,45,49,27,28,35,25,35,24,50,70,50,57,68,56,58,51,50,49,34,46,79,58,63,32,72,60,80,41,79,40,80,34,20,63,83,66,33,52,57,78,84,86,68,61,91,92,60,79,67,95,38,69,27,34,38,27,40,51,50,33,47,28,38,50,76,62,78,31,70,68,65,56,61,58,53,82,41,56,45,28,31,41,39,69,48,59,50,38,65,72,52,47,56,48,54,41,54,50,62,60,54,57,57,72,77,69,60,132